Protein AF-A0A947I371-F1 (afdb_monomer)

Structure (mmCIF, N/CA/C/O backbone):
data_AF-A0A947I371-F1
#
_entry.id   AF-A0A947I371-F1
#
loop_
_atom_site.group_PDB
_atom_site.id
_atom_site.type_symbol
_atom_site.label_atom_id
_atom_site.label_alt_id
_atom_site.label_comp_id
_atom_site.label_asym_id
_atom_site.label_entity_id
_atom_site.label_seq_id
_atom_site.pdbx_PDB_ins_code
_atom_site.Cartn_x
_atom_site.Cartn_y
_atom_site.Cartn_z
_atom_site.occupancy
_atom_site.B_iso_or_equiv
_atom_site.auth_seq_id
_atom_site.auth_comp_id
_atom_site.auth_asym_id
_atom_site.auth_atom_id
_atom_site.pdbx_PDB_model_num
ATOM 1 N N . MET A 1 1 ? -11.235 8.240 -32.453 1.00 69.06 1 MET A N 1
ATOM 2 C CA . MET A 1 1 ? -11.484 6.775 -32.434 1.00 69.06 1 MET A CA 1
ATOM 3 C C . MET A 1 1 ? -10.849 6.135 -33.666 1.00 69.06 1 MET A C 1
ATOM 5 O O . MET A 1 1 ? -11.098 6.620 -34.767 1.00 69.06 1 MET A O 1
ATOM 9 N N . VAL A 1 2 ? -10.070 5.056 -33.526 1.00 82.06 2 VAL A N 1
ATOM 10 C CA . VAL A 1 2 ? -9.547 4.268 -34.666 1.00 82.06 2 VAL A CA 1
ATOM 11 C C . VAL A 1 2 ? -9.774 2.774 -34.425 1.00 82.06 2 VAL A C 1
ATOM 13 O O . VAL A 1 2 ? -9.256 2.202 -33.464 1.00 82.06 2 VAL A O 1
ATOM 16 N N . GLN A 1 3 ? -10.535 2.129 -35.315 1.00 78.88 3 GLN A N 1
ATOM 17 C CA . GLN A 1 3 ? -10.834 0.698 -35.228 1.00 78.88 3 GLN A CA 1
ATOM 18 C C . GLN A 1 3 ? -9.618 -0.122 -35.679 1.00 78.88 3 GLN A C 1
ATOM 20 O O . GLN A 1 3 ? -9.305 -0.194 -36.867 1.00 78.88 3 GLN A O 1
ATOM 25 N N . THR A 1 4 ? -8.923 -0.731 -34.718 1.00 84.81 4 THR A N 1
ATOM 26 C CA . THR A 1 4 ? -7.625 -1.385 -34.940 1.00 84.81 4 THR A CA 1
ATOM 27 C C . THR A 1 4 ? -7.752 -2.895 -34.780 1.00 84.81 4 THR A C 1
ATOM 29 O O . THR A 1 4 ? -8.429 -3.371 -33.875 1.00 84.81 4 THR A O 1
ATOM 32 N N . THR A 1 5 ? -7.109 -3.668 -35.659 1.00 83.31 5 THR A N 1
ATOM 33 C CA . THR A 1 5 ? -7.083 -5.140 -35.578 1.00 83.31 5 THR A CA 1
ATOM 34 C C . THR A 1 5 ? -5.856 -5.585 -34.781 1.00 83.31 5 THR A C 1
ATOM 36 O O . THR A 1 5 ? -4.727 -5.317 -35.190 1.00 83.31 5 THR A O 1
ATOM 39 N N . CYS A 1 6 ? -6.070 -6.238 -33.639 1.00 92.31 6 CYS A N 1
ATOM 40 C CA . CYS A 1 6 ? -5.024 -6.666 -32.709 1.00 92.31 6 CYS A CA 1
ATOM 41 C C . CYS A 1 6 ? -4.069 -7.683 -33.347 1.00 92.31 6 CYS A C 1
ATOM 43 O O . CYS A 1 6 ? -4.502 -8.704 -33.882 1.00 92.31 6 CYS A O 1
ATOM 45 N N . THR A 1 7 ? -2.758 -7.458 -33.243 1.00 91.94 7 THR A N 1
ATOM 46 C CA . THR A 1 7 ? -1.746 -8.316 -33.882 1.00 91.94 7 THR A CA 1
ATOM 47 C C . THR A 1 7 ? -1.481 -9.626 -33.144 1.00 91.94 7 THR A C 1
ATOM 49 O O . THR A 1 7 ? -0.911 -10.533 -33.737 1.00 91.94 7 THR A O 1
ATOM 52 N N . GLN A 1 8 ? -1.882 -9.745 -31.873 1.00 89.25 8 GLN A N 1
ATOM 53 C CA . GLN A 1 8 ? -1.703 -10.970 -31.081 1.00 89.25 8 GLN A CA 1
ATOM 54 C C . GLN A 1 8 ? -2.896 -11.939 -31.182 1.00 89.25 8 GLN A C 1
ATOM 56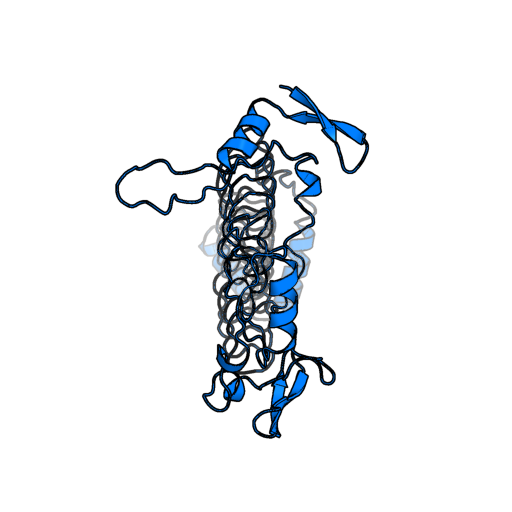 O O . GLN A 1 8 ? -2.718 -13.133 -30.957 1.00 89.25 8 GLN A O 1
ATOM 61 N N . CYS A 1 9 ? -4.101 -11.459 -31.526 1.00 88.81 9 CYS A N 1
ATOM 62 C CA . CYS A 1 9 ? -5.314 -12.295 -31.550 1.00 88.81 9 CYS A CA 1
ATOM 63 C C . CYS A 1 9 ? -6.310 -12.029 -32.698 1.00 88.81 9 CYS A C 1
ATOM 65 O O . CYS A 1 9 ? -7.276 -12.773 -32.833 1.00 88.81 9 CYS A O 1
ATOM 67 N N . GLY A 1 10 ? -6.110 -11.002 -33.531 1.00 84.19 10 GLY A N 1
ATOM 68 C CA . GLY A 1 10 ? -6.989 -10.680 -34.665 1.00 84.19 10 GLY A CA 1
ATOM 69 C C . GLY A 1 10 ? -8.288 -9.935 -34.319 1.00 84.19 10 GLY A C 1
ATOM 70 O O . GLY A 1 10 ? -9.030 -9.570 -35.228 1.00 84.19 10 GLY A O 1
ATOM 71 N N . SER A 1 11 ? -8.574 -9.675 -33.041 1.00 86.62 11 SER A N 1
ATOM 72 C CA . SER A 1 11 ? -9.778 -8.949 -32.605 1.00 86.62 11 SER A CA 1
ATOM 73 C C . SER A 1 11 ? -9.732 -7.460 -32.959 1.00 86.62 11 SER A C 1
ATOM 75 O O . SER A 1 11 ? -8.688 -6.824 -32.819 1.00 86.62 11 SER A O 1
ATOM 77 N N . SER A 1 12 ? -10.869 -6.866 -33.336 1.00 90.44 12 SER A N 1
ATOM 78 C CA . SER A 1 12 ? -10.983 -5.407 -33.424 1.00 90.44 12 SER A CA 1
ATOM 79 C C . SER A 1 12 ? -11.153 -4.791 -32.036 1.00 90.44 12 SER A C 1
ATOM 81 O O . SER A 1 12 ? -12.085 -5.167 -31.325 1.00 90.44 12 SER A O 1
ATOM 83 N N . PHE A 1 13 ? -10.325 -3.812 -31.688 1.00 90.12 13 PHE A N 1
ATOM 84 C CA . PHE A 1 13 ? -10.489 -2.978 -30.498 1.00 90.12 13 PHE A CA 1
ATOM 85 C C . PHE A 1 13 ? -10.629 -1.514 -30.918 1.00 90.12 13 PHE A C 1
ATOM 87 O O . PHE A 1 13 ? -10.061 -1.080 -31.928 1.00 90.12 13 PHE A O 1
ATOM 94 N N . GLU A 1 14 ? -11.429 -0.758 -30.168 1.00 87.75 14 GLU A N 1
ATOM 95 C CA . GLU A 1 14 ? -11.412 0.690 -30.295 1.00 87.75 14 GLU A CA 1
ATOM 96 C C . GLU A 1 14 ? -10.166 1.195 -29.578 1.00 87.75 14 GLU A C 1
ATOM 98 O O . GLU A 1 14 ? -10.011 0.988 -28.377 1.00 87.75 14 GLU A O 1
ATOM 103 N N . ILE A 1 15 ? -9.283 1.869 -30.312 1.00 89.38 15 ILE A N 1
ATOM 104 C CA . ILE A 1 15 ? -8.402 2.836 -29.671 1.00 89.38 15 ILE A CA 1
ATOM 105 C C . ILE A 1 15 ? -9.204 4.134 -29.657 1.00 89.38 15 ILE A C 1
ATOM 107 O O . ILE A 1 15 ? -9.389 4.774 -30.704 1.00 89.38 15 ILE A O 1
ATOM 111 N N . THR A 1 16 ? -9.791 4.440 -28.498 1.00 89.12 16 THR A N 1
ATOM 112 C CA . THR A 1 16 ? -10.627 5.631 -28.305 1.00 89.12 16 THR A CA 1
ATOM 113 C C . THR A 1 16 ? -9.787 6.898 -28.509 1.00 89.12 16 THR A C 1
ATOM 115 O O . THR A 1 16 ? -8.562 6.838 -28.648 1.00 89.12 16 THR A O 1
ATOM 118 N N . GLU A 1 17 ? -10.413 8.077 -28.528 1.00 83.94 17 GLU A N 1
ATOM 119 C CA . GLU A 1 17 ? -9.636 9.326 -28.456 1.00 83.94 17 GLU A CA 1
ATOM 120 C C . GLU A 1 17 ? -8.796 9.372 -27.161 1.00 83.94 17 GLU A C 1
ATOM 122 O O . GLU A 1 17 ? -7.621 9.730 -27.195 1.00 83.94 17 GLU A O 1
ATOM 127 N N . ASP A 1 18 ? -9.372 8.915 -26.044 1.00 84.38 18 ASP A N 1
ATOM 128 C CA . ASP A 1 18 ? -8.764 8.821 -24.709 1.00 84.38 18 ASP A CA 1
ATOM 129 C C . ASP A 1 18 ? -7.623 7.794 -24.607 1.00 84.38 18 ASP A C 1
ATOM 131 O O . ASP A 1 18 ? -6.759 7.909 -23.731 1.00 84.38 18 ASP A O 1
ATOM 135 N N . ASP A 1 19 ? -7.591 6.813 -25.509 1.00 83.00 19 ASP A N 1
ATOM 136 C CA . ASP A 1 19 ? -6.554 5.784 -25.580 1.00 83.00 19 ASP A CA 1
ATOM 137 C C . ASP A 1 19 ? -5.478 6.125 -26.610 1.00 83.00 19 ASP A C 1
ATOM 139 O O . ASP A 1 19 ? -4.302 5.917 -26.348 1.00 83.00 19 ASP A O 1
ATOM 143 N N . LEU A 1 20 ? -5.810 6.756 -27.741 1.00 87.94 20 LEU A N 1
ATOM 144 C CA . LEU A 1 20 ? -4.779 7.383 -28.580 1.00 87.94 20 LEU A CA 1
ATOM 145 C C . LEU A 1 20 ? -4.046 8.467 -27.772 1.00 87.94 20 LEU A C 1
ATOM 147 O O . LEU A 1 20 ? -2.816 8.514 -27.786 1.00 87.94 20 LEU A O 1
ATOM 151 N N . THR A 1 21 ? -4.800 9.235 -26.974 1.00 73.56 21 THR A N 1
ATOM 152 C CA . THR A 1 21 ? -4.274 10.152 -25.953 1.00 73.56 21 THR A CA 1
ATOM 153 C C . THR A 1 21 ? -3.423 9.418 -24.921 1.00 73.56 21 THR A C 1
ATOM 155 O O . THR A 1 21 ? -2.310 9.866 -24.672 1.00 73.56 21 THR A O 1
ATOM 158 N N . PHE A 1 22 ? -3.886 8.289 -24.360 1.00 83.94 22 PHE A N 1
ATOM 159 C CA . PHE A 1 22 ? -3.088 7.446 -23.455 1.00 83.94 22 PHE A CA 1
ATOM 160 C C . PHE A 1 22 ? -1.749 7.105 -24.107 1.00 83.94 22 PHE A C 1
ATOM 162 O O . PHE A 1 22 ? -0.700 7.518 -23.635 1.00 83.94 22 PHE A O 1
ATOM 169 N N . TYR A 1 23 ? -1.760 6.379 -25.214 1.00 84.12 23 TYR A N 1
ATOM 170 C CA . TYR A 1 23 ? -0.562 5.745 -25.746 1.00 84.12 23 TYR A CA 1
ATOM 171 C C . TYR A 1 23 ? 0.454 6.749 -26.309 1.00 84.12 23 TYR A C 1
ATOM 173 O O . TYR A 1 23 ? 1.661 6.509 -26.233 1.00 84.12 23 TYR A O 1
ATOM 181 N N . GLU A 1 24 ? -0.001 7.930 -26.743 1.00 74.00 24 GLU A N 1
ATOM 182 C CA . GLU A 1 24 ? 0.883 9.072 -26.978 1.00 74.00 24 GLU A CA 1
ATOM 183 C C . GLU A 1 24 ? 1.389 9.744 -25.684 1.00 74.00 24 GLU A C 1
ATOM 185 O O . GLU A 1 24 ? 2.588 10.053 -25.616 1.00 74.00 24 GLU A O 1
ATOM 190 N N . GLN A 1 25 ? 0.528 9.979 -24.678 1.00 71.38 25 GLN A N 1
ATOM 191 C CA . GLN A 1 25 ? 0.910 10.478 -23.340 1.00 71.38 25 GLN A CA 1
ATOM 192 C C . GLN A 1 25 ? 2.057 9.629 -22.784 1.00 71.38 25 GLN A C 1
ATOM 194 O O . GLN A 1 25 ? 2.998 10.163 -22.205 1.00 71.38 25 GLN A O 1
ATOM 199 N N . VAL A 1 26 ? 2.006 8.321 -23.026 1.00 79.25 26 VAL A N 1
ATOM 200 C CA . VAL A 1 26 ? 2.852 7.337 -22.364 1.00 79.25 26 VAL A CA 1
ATOM 201 C C . VAL A 1 26 ? 3.987 6.787 -23.247 1.00 79.25 26 VAL A C 1
ATOM 203 O O . VAL A 1 26 ? 4.378 5.633 -23.184 1.00 79.25 26 VAL A O 1
ATOM 206 N N . SER A 1 27 ? 4.542 7.611 -24.128 1.00 86.75 27 SER A N 1
ATOM 207 C CA . SER A 1 27 ? 5.571 7.203 -25.099 1.00 86.75 27 SER A CA 1
ATOM 208 C C . SER A 1 27 ? 7.007 7.619 -24.709 1.00 86.75 27 SER A C 1
ATOM 210 O O . SER A 1 27 ? 7.209 8.801 -24.424 1.00 86.75 27 SER A O 1
ATOM 212 N N . PRO A 1 28 ? 8.028 6.736 -24.796 1.00 74.44 28 PRO A N 1
ATOM 213 C CA . PRO A 1 28 ? 9.413 7.048 -24.422 1.00 74.44 28 PRO A CA 1
ATOM 214 C C . PRO A 1 28 ? 10.145 7.971 -25.421 1.00 74.44 28 PRO A C 1
ATOM 216 O O . PRO A 1 28 ? 9.728 8.183 -26.563 1.00 74.44 28 PRO A O 1
ATOM 219 N N . VAL A 1 29 ? 11.278 8.538 -24.993 1.00 77.00 29 VAL A N 1
ATOM 220 C CA . VAL A 1 29 ? 12.072 9.539 -25.734 1.00 77.00 29 VAL A CA 1
ATOM 221 C C . VAL A 1 29 ? 13.563 9.261 -25.529 1.00 77.00 29 VAL A C 1
ATOM 223 O O . VAL A 1 29 ? 13.965 8.964 -24.409 1.00 77.00 29 VAL A O 1
ATOM 226 N N . PHE A 1 30 ? 14.392 9.399 -26.574 1.00 74.38 30 PHE A N 1
ATOM 227 C CA . PHE A 1 30 ? 15.856 9.293 -26.453 1.00 74.38 30 PHE A CA 1
ATOM 228 C C . PHE A 1 30 ? 16.580 10.502 -27.088 1.00 74.38 30 PHE A C 1
ATOM 230 O O . PHE A 1 30 ? 16.135 10.995 -28.135 1.00 74.38 30 PHE A O 1
ATOM 237 N N . PRO A 1 31 ? 17.686 10.983 -26.481 1.00 60.12 31 PRO A N 1
ATOM 238 C CA . PRO A 1 31 ? 18.352 12.223 -26.880 1.00 60.12 31 PRO A CA 1
ATOM 239 C C . PRO A 1 31 ? 19.277 12.074 -28.095 1.00 60.12 31 PRO A C 1
ATOM 241 O O . PRO A 1 31 ? 19.773 10.988 -28.406 1.00 60.12 31 PRO A O 1
ATOM 244 N N . SER A 1 32 ? 19.558 13.196 -28.762 1.00 65.69 32 SER A N 1
ATOM 245 C CA . SER A 1 32 ? 20.548 13.271 -29.849 1.00 65.69 32 SER A CA 1
ATOM 246 C C . SER A 1 32 ? 21.961 13.566 -29.327 1.00 65.69 32 SER A C 1
ATOM 248 O O . SER A 1 32 ? 22.155 14.406 -28.451 1.00 65.69 32 SER A O 1
ATOM 250 N N . THR A 1 33 ? 22.984 12.916 -29.892 1.00 58.50 33 THR A N 1
ATOM 251 C CA . THR A 1 33 ? 24.375 12.977 -29.396 1.00 58.50 33 THR A CA 1
ATOM 252 C C . THR A 1 33 ? 25.140 14.260 -29.757 1.00 58.50 33 THR A C 1
ATOM 254 O O . THR A 1 33 ? 26.281 14.441 -29.329 1.00 58.50 33 THR A O 1
ATOM 257 N N . THR A 1 34 ? 24.543 15.189 -30.512 1.00 50.62 34 THR A N 1
ATOM 258 C CA . THR A 1 34 ? 25.171 16.466 -30.902 1.00 50.62 34 THR A CA 1
ATOM 259 C C . THR A 1 34 ? 24.678 17.649 -30.063 1.00 50.62 34 THR A C 1
ATOM 261 O O . THR A 1 34 ? 23.669 18.277 -30.380 1.00 50.62 34 THR A O 1
ATOM 264 N N . ILE A 1 35 ? 25.488 18.022 -29.063 1.00 50.62 35 ILE A N 1
ATOM 265 C CA . ILE A 1 35 ? 25.294 19.052 -28.008 1.00 50.62 35 ILE A CA 1
ATOM 266 C C . ILE A 1 35 ? 24.856 20.463 -28.500 1.00 50.62 35 ILE A C 1
ATOM 268 O O . ILE A 1 35 ? 24.565 21.341 -27.693 1.00 50.62 35 ILE A O 1
ATOM 272 N N . ARG A 1 36 ? 24.808 20.731 -29.813 1.00 46.66 36 ARG A N 1
ATOM 273 C CA . ARG A 1 36 ? 24.503 22.061 -30.389 1.00 46.66 36 ARG A CA 1
ATOM 274 C C . ARG A 1 36 ? 23.301 22.117 -31.342 1.00 46.66 36 ARG A C 1
ATOM 276 O O . ARG A 1 36 ? 23.043 23.178 -31.901 1.00 46.66 36 ARG A O 1
ATOM 283 N N . THR A 1 37 ? 22.554 21.027 -31.510 1.00 48.09 37 THR A N 1
ATOM 284 C CA . THR A 1 37 ? 21.313 20.996 -32.311 1.00 48.09 37 THR A CA 1
ATOM 285 C C . THR A 1 37 ? 20.254 20.182 -31.572 1.00 48.09 37 THR A C 1
ATOM 287 O O . THR A 1 37 ? 20.192 18.963 -31.727 1.00 48.09 37 THR A O 1
ATOM 290 N N . GLY A 1 38 ? 19.469 20.861 -30.730 1.00 49.59 38 GLY A N 1
ATOM 291 C CA . GLY A 1 38 ? 18.491 20.261 -29.814 1.00 49.59 38 GLY A CA 1
ATOM 292 C C . GLY A 1 38 ? 17.260 19.681 -30.510 1.00 49.59 38 GLY A C 1
ATOM 293 O O . GLY A 1 38 ? 16.193 20.282 -30.470 1.00 49.59 38 GLY A O 1
ATOM 294 N N . ASN A 1 39 ? 17.432 18.515 -31.133 1.00 61.09 39 ASN A N 1
ATOM 295 C CA . ASN A 1 39 ? 16.377 17.712 -31.745 1.00 61.09 39 ASN A CA 1
ATOM 296 C C . ASN A 1 39 ? 16.359 16.325 -31.083 1.00 61.09 39 ASN A C 1
ATOM 298 O O . ASN A 1 39 ? 16.991 15.391 -31.583 1.00 61.09 39 ASN A O 1
ATOM 302 N N . ASP A 1 40 ? 15.651 16.193 -29.964 1.00 72.69 40 ASP A N 1
ATOM 303 C CA . ASP A 1 40 ? 15.395 14.889 -29.348 1.00 72.69 40 ASP A CA 1
ATOM 304 C C . ASP A 1 40 ? 14.376 14.088 -30.162 1.00 72.69 40 ASP A C 1
ATOM 306 O O . ASP A 1 40 ? 13.579 14.639 -30.928 1.00 72.69 40 ASP A O 1
ATOM 310 N N . LYS A 1 41 ? 14.394 12.762 -30.010 1.00 79.62 41 LYS A N 1
ATOM 311 C CA . LYS A 1 41 ? 13.536 11.867 -30.784 1.00 79.62 41 LYS A CA 1
ATOM 312 C C . LYS A 1 41 ? 12.577 11.137 -29.852 1.00 79.62 41 LYS A C 1
ATOM 314 O O . LYS A 1 41 ? 12.985 10.240 -29.118 1.00 79.62 41 LYS A O 1
ATOM 319 N N . LYS A 1 42 ? 11.290 11.501 -29.908 1.00 85.00 42 LYS A N 1
ATOM 320 C CA . LYS A 1 42 ? 10.209 10.726 -29.281 1.00 85.00 42 LYS A CA 1
ATOM 321 C C . LYS A 1 42 ? 10.060 9.409 -30.036 1.00 85.00 42 LYS A C 1
ATOM 323 O O . LYS A 1 42 ? 9.771 9.396 -31.234 1.00 85.00 42 LYS A O 1
ATOM 328 N N . TYR A 1 43 ? 10.277 8.306 -29.337 1.00 82.19 43 TYR A N 1
ATOM 329 C CA . TYR A 1 43 ? 9.982 6.971 -29.827 1.00 82.19 43 TYR A CA 1
ATOM 330 C C . TYR A 1 43 ? 8.577 6.670 -29.352 1.00 82.19 43 TYR A C 1
ATOM 332 O O . TYR A 1 43 ? 8.396 6.061 -28.304 1.00 82.19 43 TYR A O 1
ATOM 340 N N . LEU A 1 44 ? 7.593 7.166 -30.111 1.00 89.88 44 LEU A N 1
ATOM 341 C CA . LEU A 1 44 ? 6.189 6.871 -29.857 1.00 89.88 44 LEU A CA 1
ATOM 342 C C . LEU A 1 44 ? 6.056 5.377 -29.555 1.00 89.88 44 LEU A C 1
ATOM 344 O O . LEU A 1 44 ? 6.392 4.552 -30.411 1.00 89.88 44 LEU A O 1
ATOM 348 N N . ILE A 1 45 ? 5.554 5.046 -28.360 1.00 85.44 45 ILE A N 1
ATOM 349 C CA . ILE A 1 45 ? 4.831 3.796 -28.196 1.00 85.44 45 ILE A CA 1
ATOM 350 C C . ILE A 1 45 ? 3.763 3.881 -29.285 1.00 85.44 45 ILE A C 1
ATOM 352 O O . ILE A 1 45 ? 2.949 4.811 -29.277 1.00 85.44 45 ILE A O 1
ATOM 356 N N . PRO A 1 46 ? 3.811 3.007 -30.307 1.00 88.81 46 PRO A N 1
ATOM 357 C CA . PRO A 1 46 ? 2.704 2.962 -31.234 1.00 88.81 46 PRO A CA 1
ATOM 358 C C . PRO A 1 46 ? 1.476 2.626 -30.384 1.00 88.81 46 PRO A C 1
ATOM 360 O O . PRO A 1 46 ? 1.620 1.782 -29.491 1.00 88.81 46 PRO A O 1
ATOM 363 N N . PRO A 1 47 ? 0.300 3.224 -30.652 1.00 88.69 47 PRO A N 1
ATOM 364 C CA . PRO A 1 47 ? -0.958 2.746 -30.094 1.00 88.69 47 PRO A CA 1
ATOM 365 C C . PRO A 1 47 ? -0.932 1.212 -30.111 1.00 88.69 47 PRO A C 1
ATOM 367 O O . PRO A 1 47 ? -0.680 0.626 -31.176 1.00 88.69 47 PRO A O 1
ATOM 370 N N . PRO A 1 48 ? -0.949 0.582 -28.923 1.00 87.12 48 PRO A N 1
ATOM 371 C CA . PRO A 1 48 ? -0.363 -0.715 -28.705 1.00 87.12 48 PRO A CA 1
ATOM 372 C C . PRO A 1 48 ? -1.123 -1.675 -29.583 1.00 87.12 48 PRO A C 1
ATOM 374 O O . PRO A 1 48 ? -2.345 -1.642 -29.679 1.00 87.12 48 PRO A O 1
ATOM 377 N N . LYS A 1 49 ? -0.383 -2.537 -30.268 1.00 88.12 49 LYS A N 1
ATOM 378 C CA . LYS A 1 49 ? -0.963 -3.436 -31.269 1.00 88.12 49 LYS A CA 1
ATOM 379 C C . LYS A 1 49 ? -1.785 -4.566 -30.616 1.00 88.12 49 LYS A C 1
ATOM 381 O O . LYS A 1 49 ? -2.306 -5.426 -31.321 1.00 88.12 49 LYS A O 1
ATOM 386 N N . CYS A 1 50 ? -1.912 -4.512 -29.288 1.00 83.25 50 CYS A N 1
ATOM 387 C CA . CYS A 1 50 ? -2.746 -5.292 -28.386 1.00 83.25 50 CYS A CA 1
ATOM 388 C C . CYS A 1 50 ? -3.443 -4.317 -27.404 1.00 83.25 50 CYS A C 1
ATOM 390 O O . CYS A 1 50 ? -2.912 -3.241 -27.143 1.00 83.25 50 CYS A O 1
ATOM 392 N N . CYS A 1 51 ? -4.599 -4.683 -26.849 1.00 90.69 51 CYS A N 1
ATOM 393 C CA . CYS A 1 51 ? -5.427 -3.840 -25.965 1.00 90.69 51 CYS A CA 1
ATOM 394 C C . CYS A 1 51 ? -4.815 -3.625 -24.547 1.00 90.69 51 CYS A C 1
ATOM 396 O O . CYS A 1 51 ? -3.787 -4.246 -24.247 1.00 90.69 51 CYS A O 1
ATOM 398 N N . PRO A 1 52 ? -5.389 -2.762 -23.665 1.00 83.94 52 PRO A N 1
ATOM 399 C CA . PRO A 1 52 ? -4.819 -2.467 -22.340 1.00 83.94 52 PRO A CA 1
ATOM 400 C C . PRO A 1 52 ? -4.529 -3.733 -21.522 1.00 83.94 52 PRO A C 1
ATOM 402 O O . PRO A 1 52 ? -3.419 -3.918 -21.024 1.00 83.94 52 PRO A O 1
ATOM 405 N N . ASP A 1 53 ? -5.487 -4.662 -21.503 1.00 73.88 53 ASP A N 1
ATOM 406 C CA . ASP A 1 53 ? -5.447 -5.935 -20.771 1.00 73.88 53 ASP A CA 1
ATOM 407 C C . ASP A 1 53 ? -4.223 -6.791 -21.133 1.00 73.88 53 ASP A C 1
ATOM 409 O O . ASP A 1 53 ? -3.618 -7.424 -20.266 1.00 73.88 53 ASP A O 1
ATOM 413 N N . CYS A 1 54 ? -3.811 -6.781 -22.408 1.00 85.44 54 CYS A N 1
ATOM 414 C CA . CYS A 1 54 ? -2.623 -7.498 -22.883 1.00 85.44 54 CYS A CA 1
ATOM 415 C C . CYS A 1 54 ? -1.320 -6.917 -22.327 1.00 85.44 54 CYS A C 1
ATOM 417 O O . CYS A 1 54 ? -0.288 -7.587 -22.341 1.00 85.44 54 CYS A O 1
ATOM 419 N N . ARG A 1 55 ? -1.345 -5.683 -21.818 1.00 82.31 55 ARG A N 1
ATOM 420 C CA . ARG A 1 55 ? -0.234 -5.142 -21.045 1.00 82.31 55 ARG A CA 1
ATOM 421 C C . ARG A 1 55 ? -0.304 -5.675 -19.619 1.00 82.31 55 ARG A C 1
ATOM 423 O O . ARG A 1 55 ? 0.778 -5.967 -19.095 1.00 82.31 55 ARG A O 1
ATOM 430 N N . GLN A 1 56 ? -1.497 -5.786 -18.997 1.00 79.00 56 GLN A N 1
ATOM 431 C CA . GLN A 1 56 ? -1.759 -6.136 -17.573 1.00 79.00 56 GLN A CA 1
ATOM 432 C C . GLN A 1 56 ? -1.299 -7.546 -17.149 1.00 79.00 56 GLN A C 1
ATOM 434 O O . GLN A 1 56 ? -1.753 -8.092 -16.149 1.00 79.00 56 GLN A O 1
ATOM 439 N N . GLN A 1 57 ? -0.334 -8.148 -17.850 1.00 72.94 57 GLN A N 1
ATOM 440 C CA . GLN A 1 57 ? 0.129 -9.526 -17.627 1.00 72.94 57 GLN A CA 1
ATOM 441 C C . GLN A 1 57 ? 1.672 -9.674 -17.565 1.00 72.94 57 GLN A C 1
ATOM 443 O O . GLN A 1 57 ? 2.177 -10.785 -17.457 1.00 72.94 57 GLN A O 1
ATOM 448 N N . ARG A 1 58 ? 2.441 -8.572 -17.644 1.00 82.06 58 ARG A N 1
ATOM 449 C CA . ARG A 1 58 ? 3.889 -8.578 -17.981 1.00 82.06 58 ARG A CA 1
ATOM 450 C C . ARG A 1 58 ? 4.897 -8.340 -16.838 1.00 82.06 58 ARG A C 1
ATOM 452 O O . ARG A 1 58 ? 6.066 -8.663 -16.987 1.00 82.06 58 ARG A O 1
ATOM 459 N N . ARG A 1 59 ? 4.476 -7.700 -15.749 1.00 76.00 59 ARG A N 1
ATOM 460 C CA . ARG A 1 59 ? 5.354 -6.895 -14.862 1.00 76.00 59 ARG A CA 1
ATOM 461 C C . ARG A 1 59 ? 5.108 -7.026 -13.329 1.00 76.00 59 ARG A C 1
ATOM 463 O O . ARG A 1 59 ? 5.558 -6.196 -12.563 1.00 76.00 59 ARG A O 1
ATOM 470 N N . LEU A 1 60 ? 4.370 -8.078 -12.935 1.00 74.50 60 LEU A N 1
ATOM 471 C CA . LEU A 1 60 ? 3.897 -8.481 -11.586 1.00 74.50 60 LEU A CA 1
ATOM 472 C C . LEU A 1 60 ? 4.697 -9.717 -11.105 1.00 74.50 60 LEU A C 1
ATOM 474 O O . LEU A 1 60 ? 4.398 -10.353 -10.105 1.00 74.50 60 LEU A O 1
ATOM 478 N N . ALA A 1 61 ? 5.588 -10.220 -11.956 1.00 71.81 61 ALA A N 1
ATOM 479 C CA . ALA A 1 61 ? 5.708 -11.659 -12.169 1.00 71.81 61 ALA A CA 1
ATOM 480 C C . ALA A 1 61 ? 6.901 -12.294 -11.433 1.00 71.81 61 ALA A C 1
ATOM 482 O O . ALA A 1 61 ? 7.554 -13.165 -12.004 1.00 71.81 61 ALA A O 1
ATOM 483 N N . MET A 1 62 ? 7.262 -11.790 -10.244 1.00 71.69 62 MET A N 1
ATOM 484 C CA . MET A 1 62 ? 8.654 -11.910 -9.783 1.00 71.69 62 MET A CA 1
ATOM 485 C C . MET A 1 62 ? 8.931 -11.895 -8.243 1.00 71.69 62 MET A C 1
ATOM 487 O O . MET A 1 62 ? 10.015 -12.324 -7.861 1.00 71.69 62 MET A O 1
ATOM 491 N N . CYS A 1 63 ? 8.040 -11.411 -7.356 1.00 70.69 63 CYS A N 1
ATOM 492 C CA . CYS A 1 63 ? 8.398 -10.984 -5.971 1.00 70.69 63 CYS A CA 1
ATOM 493 C C . CYS A 1 63 ? 8.299 -12.037 -4.830 1.00 70.69 63 CYS A C 1
ATOM 495 O O . CYS A 1 63 ? 7.680 -13.090 -4.997 1.00 70.69 63 CYS A O 1
ATOM 497 N N . ASN A 1 64 ? 8.906 -11.731 -3.662 1.00 66.88 64 ASN A N 1
ATOM 498 C CA . ASN A 1 64 ? 8.843 -12.492 -2.404 1.00 66.88 64 ASN A CA 1
ATOM 499 C C . ASN A 1 64 ? 9.082 -11.654 -1.106 1.00 66.88 64 ASN A C 1
ATOM 501 O O . ASN A 1 64 ? 10.201 -11.595 -0.598 1.00 66.88 64 ASN A O 1
ATOM 505 N N . GLU A 1 65 ? 8.037 -11.107 -0.473 1.00 69.75 65 GLU A N 1
ATOM 506 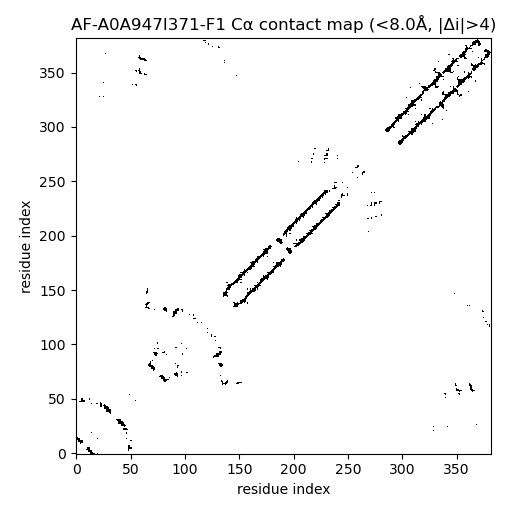C CA . GLU A 1 65 ? 8.149 -10.433 0.844 1.00 69.75 65 GLU A CA 1
ATOM 507 C C . GLU A 1 65 ? 8.462 -11.371 2.045 1.00 69.75 65 GLU A C 1
ATOM 509 O O . GLU A 1 65 ? 8.887 -10.885 3.101 1.00 69.75 65 GLU A O 1
ATOM 514 N N . GLN A 1 66 ? 8.186 -12.689 1.962 1.00 67.69 66 GLN A N 1
ATOM 515 C CA . GLN A 1 66 ? 7.729 -13.452 3.151 1.00 67.69 66 GLN A CA 1
ATOM 516 C C . GLN A 1 66 ? 8.552 -14.665 3.664 1.00 67.69 66 GLN A C 1
ATOM 518 O O . GLN A 1 66 ? 8.298 -15.122 4.780 1.00 67.69 66 GLN A O 1
ATOM 523 N N . ASN A 1 67 ? 9.508 -15.232 2.913 1.00 65.94 67 ASN A N 1
ATOM 524 C CA . ASN A 1 67 ? 9.952 -16.632 3.134 1.00 65.94 67 ASN A CA 1
ATOM 525 C C . ASN A 1 67 ? 11.402 -16.850 3.626 1.00 65.94 67 ASN A C 1
ATOM 527 O O . ASN A 1 67 ? 12.306 -16.097 3.276 1.00 65.94 67 ASN A O 1
ATOM 531 N N . LEU A 1 68 ? 11.627 -17.929 4.409 1.00 76.88 68 LEU A N 1
ATOM 532 C CA . LEU A 1 68 ? 12.854 -18.180 5.195 1.00 76.88 68 LEU A CA 1
ATOM 533 C C . LEU A 1 68 ? 13.285 -19.670 5.311 1.00 76.88 68 LEU A C 1
ATOM 535 O O . LEU A 1 68 ? 12.473 -20.538 5.622 1.00 76.88 68 LEU A O 1
ATOM 539 N N . TYR A 1 69 ? 14.590 -19.953 5.184 1.00 83.88 69 TYR A N 1
ATOM 540 C CA . TYR A 1 69 ? 15.216 -21.287 5.122 1.00 83.88 69 TYR A CA 1
ATOM 541 C C . TYR A 1 69 ? 16.542 -21.376 5.884 1.00 83.88 69 TYR A C 1
ATOM 543 O O . TYR A 1 69 ? 17.425 -20.551 5.661 1.00 83.88 69 TYR A O 1
ATOM 551 N N . ASN A 1 70 ? 16.754 -22.440 6.667 1.00 87.50 70 ASN A N 1
ATOM 552 C CA . ASN A 1 70 ? 18.097 -22.801 7.140 1.00 87.50 70 ASN A CA 1
ATOM 553 C C . ASN A 1 70 ? 19.000 -23.186 5.957 1.00 87.50 70 ASN A C 1
ATOM 555 O O . ASN A 1 70 ? 18.660 -24.053 5.153 1.00 87.50 70 ASN A O 1
ATOM 559 N N . SER A 1 71 ? 20.164 -22.554 5.881 1.00 89.69 71 SER A N 1
ATOM 560 C CA . SER A 1 71 ? 21.151 -22.688 4.811 1.00 89.69 71 SER A CA 1
ATOM 561 C C . SER A 1 71 ? 22.563 -22.483 5.382 1.00 89.69 71 SER A C 1
ATOM 563 O O . SER A 1 71 ? 22.745 -22.306 6.588 1.00 89.69 71 SER A O 1
ATOM 565 N N . SER A 1 72 ? 23.589 -22.494 4.535 1.00 91.44 72 SER A N 1
ATOM 566 C CA . SER A 1 72 ? 24.928 -22.014 4.886 1.00 91.44 72 SER A CA 1
ATOM 567 C C . SER A 1 72 ? 25.379 -20.974 3.874 1.00 91.44 72 SER A C 1
ATOM 569 O O . SER A 1 72 ? 25.288 -21.210 2.677 1.00 91.44 72 SER A O 1
ATOM 571 N N . CYS A 1 73 ? 25.872 -19.821 4.335 1.00 93.06 73 CYS A N 1
ATOM 572 C CA . CYS A 1 73 ? 26.300 -18.753 3.427 1.00 93.06 73 CYS A CA 1
ATOM 573 C C . CYS A 1 73 ? 27.398 -19.257 2.486 1.00 93.06 73 CYS A C 1
ATOM 575 O O . CYS A 1 73 ? 28.457 -19.656 2.974 1.00 93.06 73 CYS A O 1
ATOM 577 N N . ASP A 1 74 ? 27.229 -19.137 1.166 1.00 93.94 74 ASP A N 1
ATOM 578 C CA . ASP A 1 74 ? 28.237 -19.632 0.224 1.00 93.94 74 ASP A CA 1
ATOM 579 C C . ASP A 1 74 ? 29.623 -19.009 0.419 1.00 93.94 74 ASP A C 1
ATOM 581 O O . ASP A 1 74 ? 30.638 -19.678 0.220 1.00 93.94 74 ASP A O 1
ATOM 585 N N . LEU A 1 75 ? 29.654 -17.769 0.902 1.00 95.06 75 LEU A N 1
ATOM 586 C CA . LEU A 1 75 ? 30.840 -16.941 1.089 1.00 95.06 75 LEU A CA 1
ATOM 587 C C . LEU A 1 75 ? 31.566 -17.133 2.435 1.00 95.06 75 LEU A C 1
ATOM 589 O O . LEU A 1 75 ? 32.719 -16.732 2.566 1.00 95.06 75 LEU A O 1
ATOM 593 N N . CYS A 1 76 ? 30.916 -17.699 3.462 1.00 95.56 76 CYS A N 1
ATOM 594 C CA . CYS A 1 76 ? 31.537 -17.868 4.793 1.00 95.56 76 CYS A CA 1
ATOM 595 C C . CYS A 1 76 ? 31.212 -19.175 5.531 1.00 95.56 76 CYS A C 1
ATOM 597 O O . CYS A 1 76 ? 31.745 -19.404 6.613 1.00 95.56 76 CYS A O 1
ATOM 599 N N . LYS A 1 77 ? 30.337 -20.011 4.969 1.00 95.00 77 LYS A N 1
ATOM 600 C CA . LYS A 1 77 ? 29.905 -21.325 5.469 1.00 95.00 77 LYS A CA 1
ATOM 601 C C . LYS A 1 77 ? 29.320 -21.357 6.898 1.00 95.00 77 LYS A C 1
ATOM 603 O O . LYS A 1 77 ? 29.079 -22.440 7.415 1.00 95.00 77 LYS A O 1
ATOM 608 N N . LYS A 1 78 ? 29.012 -20.200 7.510 1.00 94.44 78 LYS A N 1
ATOM 609 C CA . LYS A 1 78 ? 28.112 -20.115 8.676 1.00 94.44 78 LYS A CA 1
ATOM 610 C C . LYS A 1 78 ? 26.733 -20.672 8.322 1.00 94.44 78 LYS A C 1
ATOM 612 O O . LYS A 1 78 ? 26.179 -20.277 7.291 1.00 94.44 78 LYS A O 1
ATOM 617 N N . GLU A 1 79 ? 26.159 -21.440 9.242 1.00 90.31 79 GLU A N 1
ATOM 618 C CA . GLU A 1 79 ? 24.718 -21.697 9.330 1.00 90.31 79 GLU A CA 1
ATOM 619 C C . GLU A 1 79 ? 23.953 -20.364 9.417 1.00 90.31 79 GLU A C 1
ATOM 621 O O . GLU A 1 79 ? 24.386 -19.423 10.089 1.00 90.31 79 GLU A O 1
ATOM 626 N N . MET A 1 80 ? 22.857 -20.244 8.669 1.00 88.88 80 MET A N 1
ATOM 627 C CA . MET A 1 80 ? 22.135 -18.985 8.475 1.00 88.88 80 MET A CA 1
ATOM 628 C C . MET A 1 80 ? 20.698 -19.217 8.004 1.00 88.88 80 MET A C 1
ATOM 630 O O . MET A 1 80 ? 20.377 -20.301 7.530 1.00 88.88 80 MET A O 1
ATOM 634 N N . ILE A 1 81 ? 19.856 -18.184 8.084 1.00 82.50 81 ILE A N 1
ATOM 635 C CA . ILE A 1 81 ? 18.498 -18.192 7.520 1.00 82.50 81 ILE A CA 1
ATOM 636 C C . ILE A 1 81 ? 18.489 -17.390 6.200 1.00 82.50 81 ILE A C 1
ATOM 638 O O . ILE A 1 81 ? 19.223 -16.400 6.117 1.00 82.50 81 ILE A O 1
ATOM 642 N N . SER A 1 82 ? 17.698 -17.806 5.195 1.00 86.06 82 SER A N 1
ATOM 643 C CA . SER A 1 82 ? 17.690 -17.304 3.801 1.00 86.06 82 SER A CA 1
ATOM 644 C C . SER A 1 82 ? 16.313 -17.341 3.102 1.00 86.06 82 SER A C 1
ATOM 646 O O . SER A 1 82 ? 15.543 -18.236 3.389 1.00 86.06 82 SER A O 1
ATOM 648 N N . GLN A 1 83 ? 16.010 -16.464 2.139 1.00 82.00 83 GLN A N 1
ATOM 649 C CA . GLN A 1 83 ? 14.852 -16.572 1.233 1.00 82.00 83 GLN A CA 1
ATOM 650 C C . GLN A 1 83 ? 15.095 -17.495 0.025 1.00 82.00 83 GLN A C 1
ATOM 652 O O . GLN A 1 83 ? 14.157 -17.895 -0.659 1.00 82.00 83 GLN A O 1
ATOM 657 N N . PHE A 1 84 ? 16.358 -17.817 -0.266 1.00 82.88 84 PHE A N 1
ATOM 658 C CA . PHE A 1 84 ? 16.768 -18.540 -1.467 1.00 82.88 84 PHE A CA 1
ATOM 659 C C . PHE A 1 84 ? 17.037 -20.024 -1.169 1.00 82.88 84 PHE A C 1
ATOM 661 O O . PHE A 1 84 ? 17.369 -20.413 -0.048 1.00 82.88 84 PHE A O 1
ATOM 668 N N . GLN A 1 85 ? 16.861 -20.873 -2.186 1.00 79.50 85 GLN A N 1
ATOM 669 C CA . GLN A 1 85 ? 16.806 -22.332 -2.034 1.00 79.50 85 GLN A CA 1
ATOM 670 C C . GLN A 1 85 ? 18.188 -23.023 -2.128 1.00 79.50 85 GLN A C 1
ATOM 672 O O . GLN A 1 85 ? 19.083 -22.505 -2.798 1.00 79.50 85 GLN A O 1
ATOM 677 N N . PRO A 1 86 ? 18.372 -24.230 -1.546 1.00 77.19 86 PRO A N 1
ATOM 678 C CA . PRO A 1 86 ? 19.674 -24.920 -1.491 1.00 77.19 86 PRO A CA 1
ATOM 679 C C . PRO A 1 86 ? 20.277 -25.398 -2.826 1.00 77.19 86 PRO A C 1
ATOM 681 O O . PRO A 1 86 ? 21.391 -25.914 -2.830 1.00 77.19 86 PRO A O 1
ATOM 684 N N . ASN A 1 87 ? 19.551 -25.291 -3.942 1.00 74.56 87 ASN A N 1
ATOM 685 C CA . ASN A 1 87 ? 19.987 -25.717 -5.278 1.00 74.56 87 ASN A CA 1
ATOM 686 C C . ASN A 1 87 ? 19.778 -24.635 -6.358 1.00 74.56 87 ASN A C 1
ATOM 688 O O . ASN A 1 87 ? 19.606 -24.968 -7.532 1.00 74.56 87 ASN A O 1
ATOM 692 N N . GLN A 1 88 ? 19.780 -23.355 -5.962 1.00 83.12 88 GLN A N 1
ATOM 693 C CA . GLN A 1 88 ? 19.774 -22.217 -6.890 1.00 83.12 88 GLN A CA 1
ATOM 694 C C . GLN A 1 88 ? 20.981 -22.240 -7.844 1.00 83.12 88 GLN A C 1
ATOM 696 O O . GLN A 1 88 ? 22.045 -22.767 -7.521 1.00 83.12 88 GLN A O 1
ATOM 701 N N . THR A 1 89 ? 20.826 -21.637 -9.027 1.00 80.44 89 THR A N 1
ATOM 702 C CA . THR A 1 89 ? 21.895 -21.563 -10.045 1.00 80.44 89 THR A CA 1
ATOM 703 C C . THR A 1 89 ? 22.794 -20.328 -9.923 1.00 80.44 89 THR A C 1
ATOM 705 O O . THR A 1 89 ? 23.739 -20.196 -10.694 1.00 80.44 89 THR A O 1
ATOM 708 N N . PHE A 1 90 ? 22.508 -19.440 -8.969 1.00 88.62 90 PHE A N 1
ATOM 709 C CA . PHE A 1 90 ? 23.313 -18.277 -8.586 1.00 88.62 90 PHE A CA 1
ATOM 710 C C . PHE A 1 90 ? 23.761 -18.415 -7.115 1.00 88.62 90 PHE A C 1
ATOM 712 O O . PHE A 1 90 ? 23.057 -19.069 -6.340 1.00 88.62 90 PHE A O 1
ATOM 719 N N . PRO A 1 91 ? 24.903 -17.833 -6.692 1.00 92.06 91 PRO A N 1
ATOM 720 C CA . PRO A 1 91 ? 25.380 -17.972 -5.312 1.00 92.06 91 PRO A CA 1
ATOM 721 C C . PRO A 1 91 ? 24.445 -17.321 -4.283 1.00 92.06 91 PRO A C 1
ATOM 723 O O . PRO A 1 91 ? 23.914 -16.234 -4.524 1.00 92.06 91 PRO A O 1
ATOM 726 N N . VAL A 1 92 ? 24.289 -17.942 -3.107 1.00 93.38 92 VAL A N 1
ATOM 727 C CA . VAL A 1 92 ? 23.431 -17.416 -2.031 1.00 93.38 92 VAL A CA 1
ATOM 728 C C . VAL A 1 92 ? 24.262 -17.052 -0.806 1.00 93.38 92 VAL A C 1
ATOM 730 O O . VAL A 1 92 ? 24.883 -17.879 -0.131 1.00 93.38 92 VAL A O 1
ATOM 733 N N . TYR A 1 93 ? 24.245 -15.770 -0.468 1.00 91.81 93 TYR A N 1
ATOM 734 C CA . TYR A 1 93 ? 25.024 -15.213 0.629 1.00 91.81 93 TYR A CA 1
ATOM 735 C C . TYR A 1 93 ? 24.093 -14.841 1.773 1.00 91.81 93 TYR A C 1
ATOM 737 O O . TYR A 1 93 ? 23.149 -14.110 1.530 1.00 91.81 93 TYR A O 1
ATOM 745 N N . CYS A 1 94 ? 24.333 -15.282 3.019 1.00 90.06 94 CYS A N 1
ATOM 746 C CA . CYS A 1 94 ? 23.483 -14.854 4.147 1.00 90.06 94 CYS A CA 1
ATOM 747 C C . CYS A 1 94 ? 23.434 -13.327 4.263 1.00 90.06 94 CYS A C 1
ATOM 749 O O . CYS A 1 94 ? 24.296 -12.653 3.710 1.00 90.06 94 CYS A O 1
ATOM 751 N N . ARG A 1 95 ? 22.489 -12.770 5.030 1.00 80.75 95 ARG A N 1
ATOM 752 C CA . ARG A 1 95 ? 22.383 -11.310 5.199 1.00 80.75 95 ARG A CA 1
ATOM 753 C C . ARG A 1 95 ? 23.738 -10.658 5.566 1.00 80.75 95 ARG A C 1
ATOM 755 O O . ARG A 1 95 ? 24.096 -9.658 4.957 1.00 80.75 95 ARG A O 1
ATOM 762 N N . ASP A 1 96 ? 24.536 -11.264 6.457 1.00 85.31 96 ASP A N 1
ATOM 763 C CA . ASP A 1 96 ? 25.901 -10.808 6.802 1.00 85.31 96 ASP A CA 1
ATOM 764 C C . ASP A 1 96 ? 26.904 -10.857 5.632 1.00 85.31 96 ASP A C 1
ATOM 766 O O . ASP A 1 96 ? 27.903 -10.148 5.649 1.00 85.31 96 ASP A O 1
ATOM 770 N N . CYS A 1 97 ? 26.725 -11.786 4.691 1.00 91.38 97 CYS A N 1
ATOM 771 C CA . CYS A 1 97 ? 27.637 -12.046 3.577 1.00 91.38 97 CYS A CA 1
ATOM 772 C C . CYS A 1 97 ? 27.274 -11.253 2.322 1.00 91.38 97 CYS A C 1
ATOM 774 O O . CYS A 1 97 ? 28.163 -10.793 1.611 1.00 91.38 97 CYS A O 1
ATOM 776 N N . TRP A 1 98 ? 25.976 -11.152 2.035 1.00 88.12 98 TRP A N 1
ATOM 777 C CA . TRP A 1 98 ? 25.431 -10.430 0.895 1.00 88.12 98 TRP A CA 1
ATOM 778 C C . TRP A 1 98 ? 25.816 -8.958 0.997 1.00 88.12 98 TRP A C 1
ATOM 780 O O . TRP A 1 98 ? 26.451 -8.421 0.097 1.00 88.12 98 TRP A O 1
ATOM 790 N N . HIS A 1 99 ? 25.588 -8.364 2.168 1.00 81.69 99 HIS A N 1
ATOM 791 C CA . HIS A 1 99 ? 26.079 -7.037 2.519 1.00 81.69 99 HIS A CA 1
ATOM 792 C C . HIS A 1 99 ? 27.545 -7.073 3.025 1.00 81.69 99 HIS A C 1
ATOM 794 O O . HIS A 1 99 ? 27.835 -6.535 4.093 1.00 81.69 99 HIS A O 1
ATOM 800 N N . SER A 1 100 ? 28.475 -7.737 2.315 1.00 88.19 100 SER A N 1
ATOM 801 C CA . SER A 1 100 ? 29.909 -7.724 2.676 1.00 88.19 100 SER A CA 1
ATOM 802 C C . SER A 1 100 ? 30.880 -7.777 1.497 1.00 88.19 100 SER A C 1
ATOM 804 O O . SER A 1 100 ? 30.675 -8.526 0.547 1.00 88.19 100 SER A O 1
ATOM 806 N N . ASP A 1 101 ? 32.022 -7.101 1.650 1.00 91.75 101 ASP A N 1
ATOM 807 C CA . ASP A 1 101 ? 33.104 -6.932 0.656 1.00 91.75 101 ASP A CA 1
ATOM 808 C C . ASP A 1 101 ? 33.888 -8.218 0.310 1.00 91.75 101 ASP A C 1
ATOM 810 O O . ASP A 1 101 ? 34.968 -8.178 -0.277 1.00 91.75 101 ASP A O 1
ATOM 814 N N . LYS A 1 102 ? 33.389 -9.390 0.716 1.00 93.75 102 LYS A N 1
ATOM 815 C CA . LYS A 1 102 ? 33.989 -10.693 0.381 1.00 93.75 102 LYS A CA 1
ATOM 816 C C . LYS A 1 102 ? 33.680 -11.121 -1.060 1.00 93.75 102 LYS A C 1
ATOM 818 O O . LYS A 1 102 ? 34.234 -12.116 -1.522 1.00 93.75 102 LYS A O 1
ATOM 823 N N . TRP A 1 103 ? 32.797 -10.395 -1.742 1.00 91.75 103 TRP A N 1
ATOM 824 C CA . TRP A 1 103 ? 32.463 -10.532 -3.156 1.00 91.75 103 TRP A CA 1
ATOM 825 C C . TRP A 1 103 ? 32.333 -9.142 -3.795 1.00 91.75 103 TRP A C 1
ATOM 827 O O . TRP A 1 103 ? 32.225 -8.143 -3.088 1.00 91.75 103 TRP A O 1
ATOM 837 N N . ASP A 1 104 ? 32.344 -9.090 -5.125 1.00 89.00 104 ASP A N 1
ATOM 838 C CA . ASP A 1 104 ? 32.232 -7.858 -5.910 1.00 89.00 104 ASP A CA 1
ATOM 839 C C . ASP A 1 104 ? 31.114 -8.001 -6.954 1.00 89.00 104 ASP A C 1
ATOM 841 O O . ASP A 1 104 ? 31.120 -8.942 -7.751 1.00 89.00 104 ASP A O 1
ATOM 845 N N . THR A 1 105 ? 30.163 -7.065 -6.962 1.00 82.94 105 THR A N 1
ATOM 846 C CA . THR A 1 105 ? 29.064 -7.003 -7.939 1.00 82.94 105 THR A CA 1
ATOM 847 C C . THR A 1 105 ? 29.550 -6.666 -9.348 1.00 82.94 105 THR A C 1
ATOM 849 O O . THR A 1 105 ? 28.951 -7.123 -10.322 1.00 82.94 105 THR A O 1
ATOM 852 N N . LEU A 1 106 ? 30.643 -5.909 -9.484 1.00 87.62 106 LEU A N 1
ATOM 853 C CA . LEU A 1 106 ? 31.187 -5.493 -10.779 1.00 87.62 106 LEU A CA 1
ATOM 854 C C . LEU A 1 106 ? 31.950 -6.619 -11.488 1.00 87.62 106 LEU A C 1
ATOM 856 O O . LEU A 1 106 ? 32.082 -6.584 -12.712 1.00 87.62 106 LEU A O 1
ATOM 860 N N . SER A 1 107 ? 32.363 -7.661 -10.757 1.00 90.44 107 SER A N 1
ATOM 861 C CA . SER A 1 107 ? 33.026 -8.854 -11.308 1.00 90.44 107 SER A CA 1
ATOM 862 C C . SER A 1 107 ? 32.193 -9.629 -12.345 1.00 90.44 107 SER A C 1
ATOM 864 O O . SER A 1 107 ? 32.729 -10.478 -13.058 1.00 90.44 107 SER A O 1
ATOM 866 N N . TYR A 1 108 ? 30.898 -9.313 -12.469 1.00 87.44 108 TYR A N 1
ATOM 867 C CA . TYR A 1 108 ? 29.963 -9.911 -13.425 1.00 87.44 108 TYR A CA 1
ATOM 868 C C . TYR A 1 108 ? 29.717 -9.069 -14.690 1.00 87.44 108 TYR A C 1
ATOM 870 O O . TYR A 1 108 ? 29.045 -9.553 -15.606 1.00 87.44 108 TYR A O 1
ATOM 878 N N . GLY A 1 109 ? 30.245 -7.838 -14.750 1.00 88.19 109 GLY A N 1
ATOM 879 C CA . GLY A 1 109 ? 30.043 -6.885 -15.848 1.00 88.19 109 GLY A CA 1
ATOM 880 C C . GLY A 1 109 ? 30.639 -7.331 -17.191 1.00 88.19 109 GLY A C 1
ATOM 881 O O . GLY A 1 109 ? 31.607 -8.092 -17.237 1.00 88.19 109 GLY A O 1
ATOM 882 N N . ARG A 1 110 ? 30.033 -6.881 -18.301 1.00 88.88 110 ARG A N 1
ATOM 883 C CA . ARG A 1 110 ? 30.350 -7.309 -19.680 1.00 88.88 110 ARG A CA 1
ATOM 884 C C . ARG A 1 110 ? 30.137 -6.159 -20.674 1.00 88.88 110 ARG A C 1
ATOM 886 O O . ARG A 1 110 ? 29.292 -5.301 -20.434 1.00 88.88 110 ARG A O 1
ATOM 893 N N . ASP A 1 111 ? 30.871 -6.165 -21.786 1.00 92.69 111 ASP A N 1
ATOM 894 C CA . ASP A 1 111 ? 30.701 -5.195 -22.880 1.00 92.69 111 ASP A CA 1
ATOM 895 C C . A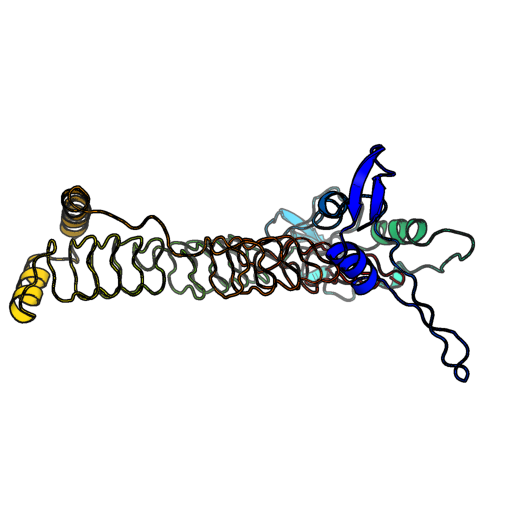SP A 1 111 ? 29.424 -5.460 -23.704 1.00 92.69 111 ASP A C 1
ATOM 897 O O . ASP A 1 111 ? 29.011 -6.607 -23.874 1.00 92.69 111 ASP A O 1
ATOM 901 N N . TYR A 1 112 ? 28.828 -4.397 -24.259 1.00 90.75 112 TYR A N 1
ATOM 902 C CA . TYR A 1 112 ? 27.589 -4.459 -25.048 1.00 90.75 112 TYR A CA 1
ATOM 903 C C . TYR A 1 112 ? 27.841 -4.567 -26.565 1.00 90.75 112 TYR A C 1
ATOM 905 O O . TYR A 1 112 ? 28.569 -3.764 -27.153 1.00 90.75 112 TYR A O 1
ATOM 913 N N . ASP A 1 113 ? 27.172 -5.516 -27.222 1.00 93.06 113 ASP A N 1
ATOM 914 C CA . ASP A 1 113 ? 27.248 -5.761 -28.663 1.00 93.06 113 ASP A CA 1
ATOM 915 C C . ASP A 1 113 ? 26.087 -5.092 -29.422 1.00 93.06 113 ASP A C 1
ATOM 917 O O . ASP A 1 113 ? 24.951 -5.571 -29.440 1.00 93.06 113 ASP A O 1
ATOM 921 N N . PHE A 1 114 ? 26.396 -3.996 -30.120 1.00 92.12 114 PHE A N 1
ATOM 922 C CA . PHE A 1 114 ? 25.446 -3.243 -30.949 1.00 92.12 114 PHE A CA 1
ATOM 923 C C . PHE A 1 114 ? 24.975 -3.966 -32.224 1.00 92.12 114 PHE A C 1
ATOM 925 O O . PHE A 1 114 ? 24.078 -3.461 -32.899 1.00 92.12 114 PHE A O 1
ATOM 932 N N . SER A 1 115 ? 25.545 -5.123 -32.579 1.00 94.25 115 SER A N 1
ATOM 933 C CA . SER A 1 115 ? 25.035 -5.954 -33.681 1.00 94.25 115 SER A CA 1
ATOM 934 C C . SER A 1 115 ? 23.843 -6.833 -33.276 1.00 94.25 115 SER A C 1
ATOM 936 O O . SER A 1 115 ? 23.194 -7.411 -34.151 1.00 94.25 115 SER A O 1
ATOM 938 N N . LYS A 1 116 ? 23.533 -6.910 -31.972 1.00 85.88 116 LYS A N 1
ATOM 939 C CA . LYS A 1 116 ? 22.466 -7.738 -31.392 1.00 85.88 116 LYS A CA 1
ATOM 940 C C . LYS A 1 116 ? 21.402 -6.897 -30.658 1.00 85.88 116 LYS A C 1
ATOM 942 O O . LYS A 1 116 ? 21.671 -5.754 -30.278 1.00 85.88 116 LYS A O 1
ATOM 947 N N . PRO A 1 117 ? 20.190 -7.440 -30.431 1.00 93.88 117 PRO A N 1
ATOM 948 C CA . PRO A 1 117 ? 19.177 -6.820 -29.576 1.00 93.88 117 PRO A CA 1
ATOM 949 C C . PRO A 1 117 ? 19.627 -6.630 -28.118 1.00 93.88 117 PRO A C 1
ATOM 951 O O . PRO A 1 117 ? 20.512 -7.327 -27.622 1.00 93.88 117 PRO A O 1
ATOM 954 N N . PHE A 1 118 ? 18.969 -5.699 -27.422 1.00 86.94 118 PHE A N 1
ATOM 955 C CA . PHE A 1 118 ? 19.282 -5.331 -26.037 1.00 86.94 118 PHE A CA 1
ATOM 956 C C . PHE A 1 118 ? 18.905 -6.430 -25.026 1.00 86.94 118 PHE A C 1
ATOM 958 O O . PHE A 1 118 ? 19.770 -6.983 -24.349 1.00 86.94 118 PHE A O 1
ATOM 965 N N . PHE A 1 119 ? 17.619 -6.796 -24.980 1.00 88.69 119 PHE A N 1
ATOM 966 C CA . PHE A 1 119 ? 17.053 -7.726 -23.991 1.00 88.69 119 PHE A CA 1
ATOM 967 C C . PHE A 1 119 ? 17.672 -9.139 -24.037 1.00 88.69 119 PHE A C 1
ATOM 969 O O . PHE A 1 119 ? 17.669 -9.852 -23.036 1.00 88.69 119 PHE A O 1
ATOM 976 N N . GLU A 1 120 ? 18.240 -9.541 -25.181 1.00 86.06 120 GLU A N 1
ATOM 977 C CA . GLU A 1 120 ? 18.961 -10.816 -25.329 1.00 86.06 120 GLU A CA 1
ATOM 978 C C . GLU A 1 120 ? 20.254 -10.860 -24.500 1.00 86.06 120 GLU A C 1
ATOM 980 O O . GLU A 1 120 ? 20.619 -11.916 -23.992 1.00 86.06 120 GLU A O 1
ATOM 985 N N . GLN A 1 121 ? 20.936 -9.720 -24.345 1.00 92.69 121 GLN A N 1
ATOM 986 C CA . GLN A 1 121 ? 22.217 -9.622 -23.638 1.00 92.69 121 GLN A CA 1
ATOM 987 C C . GLN A 1 121 ? 22.012 -9.477 -22.128 1.00 92.69 121 GLN A C 1
ATOM 989 O O . GLN A 1 121 ? 22.714 -10.112 -21.339 1.00 92.69 121 GLN A O 1
ATOM 994 N N . PHE A 1 122 ? 21.007 -8.696 -21.722 1.00 88.06 122 PHE A N 1
ATOM 995 C CA . PHE A 1 122 ? 20.692 -8.476 -20.313 1.00 88.06 122 PHE A CA 1
ATOM 996 C C . PHE A 1 122 ? 20.400 -9.794 -19.558 1.00 88.06 122 PHE A C 1
ATOM 998 O O . PHE A 1 122 ? 20.952 -10.048 -18.484 1.00 88.06 122 PHE A O 1
ATOM 1005 N N . ALA A 1 123 ? 19.623 -10.701 -20.160 1.00 84.38 123 ALA A N 1
ATOM 1006 C CA . ALA A 1 123 ? 19.256 -11.988 -19.559 1.00 84.38 123 ALA A CA 1
ATOM 1007 C C . ALA A 1 123 ? 20.445 -12.947 -19.297 1.00 84.38 123 ALA A C 1
ATOM 1009 O O . ALA A 1 123 ? 20.295 -13.961 -18.602 1.00 84.38 123 ALA A O 1
ATOM 1010 N N . GLU A 1 124 ? 21.637 -12.672 -19.842 1.00 90.06 124 GLU A N 1
ATOM 1011 C CA . GLU A 1 124 ? 22.846 -13.445 -19.542 1.00 90.06 124 GLU A CA 1
ATOM 1012 C C . GLU A 1 124 ? 23.594 -12.952 -18.295 1.00 90.06 124 GLU A C 1
ATOM 1014 O O . GLU A 1 124 ? 24.332 -13.739 -17.691 1.00 90.06 124 GLU A O 1
ATOM 1019 N N . LEU A 1 125 ? 23.421 -11.683 -17.905 1.00 86.81 125 LEU A N 1
ATOM 1020 C CA . LEU A 1 125 ? 24.077 -11.053 -16.752 1.00 86.81 125 LEU A CA 1
ATOM 1021 C C . LEU A 1 125 ? 23.546 -11.623 -15.427 1.00 86.81 125 LEU A C 1
ATOM 1023 O O . LEU A 1 125 ? 24.321 -12.038 -14.563 1.00 86.81 125 LEU A O 1
ATOM 1027 N N . GLN A 1 126 ? 22.219 -11.728 -15.314 1.00 87.50 126 GLN A N 1
ATOM 1028 C CA . GLN A 1 126 ? 21.512 -12.128 -14.090 1.00 87.50 126 GLN A CA 1
ATOM 1029 C C . GLN A 1 126 ? 21.904 -13.515 -13.555 1.00 87.50 126 GLN A C 1
ATOM 1031 O O . GLN A 1 126 ? 21.812 -13.764 -12.361 1.00 87.50 126 GLN A O 1
ATOM 1036 N N . LYS A 1 127 ? 22.369 -14.431 -14.416 1.00 86.12 127 LYS A N 1
ATOM 1037 C CA . LYS A 1 127 ? 22.723 -15.810 -14.021 1.00 86.12 127 LYS A CA 1
ATOM 1038 C C . LYS A 1 127 ? 24.021 -15.914 -13.220 1.00 86.12 127 LYS A C 1
ATOM 1040 O O . LYS A 1 127 ? 24.281 -16.967 -12.648 1.00 86.12 127 LYS A O 1
ATOM 1045 N N . THR A 1 128 ? 24.858 -14.877 -13.238 1.00 89.56 128 THR A N 1
ATOM 1046 C CA . THR A 1 128 ? 26.159 -14.891 -12.552 1.00 89.56 128 THR A CA 1
ATOM 1047 C C . THR A 1 128 ? 26.181 -14.051 -11.282 1.00 89.56 128 THR A C 1
ATOM 1049 O O . THR A 1 128 ? 26.971 -14.355 -10.393 1.00 89.56 128 THR A O 1
ATOM 1052 N N . VAL A 1 129 ? 25.311 -13.041 -11.176 1.00 90.06 129 VAL A N 1
ATOM 1053 C CA . VAL A 1 129 ? 25.186 -12.211 -9.971 1.00 90.06 129 VAL A CA 1
ATOM 1054 C C . VAL A 1 129 ? 24.551 -13.050 -8.838 1.00 90.06 129 VAL A C 1
ATOM 1056 O O . VAL A 1 129 ? 23.528 -13.690 -9.071 1.00 90.06 129 VAL A O 1
ATOM 1059 N N . PRO A 1 130 ? 25.150 -13.096 -7.632 1.00 91.38 130 PRO A N 1
ATOM 1060 C CA . PRO A 1 130 ? 24.572 -13.684 -6.417 1.00 91.38 130 PRO A CA 1
ATOM 1061 C C . PRO A 1 130 ? 23.234 -13.053 -5.999 1.00 91.38 130 PRO A C 1
ATOM 1063 O O . PRO A 1 130 ? 22.833 -12.033 -6.553 1.00 91.38 130 PRO A O 1
ATOM 1066 N N . ALA A 1 131 ? 22.586 -13.595 -4.960 1.00 89.88 131 ALA A N 1
ATOM 1067 C CA . ALA A 1 131 ? 21.331 -13.042 -4.429 1.00 89.88 131 ALA A CA 1
ATOM 1068 C C . ALA A 1 131 ? 21.264 -12.929 -2.887 1.00 89.88 131 ALA A C 1
ATOM 1070 O O . ALA A 1 131 ? 21.958 -13.647 -2.150 1.00 89.88 131 ALA A O 1
ATOM 1071 N N . GLN A 1 132 ? 20.405 -12.019 -2.395 1.00 85.81 132 GLN A N 1
ATOM 1072 C CA . GLN A 1 132 ? 20.278 -11.669 -0.976 1.00 85.81 132 GLN A CA 1
ATOM 1073 C C . GLN A 1 132 ? 19.699 -12.781 -0.100 1.00 85.81 132 GLN A C 1
ATOM 1075 O O . GLN A 1 132 ? 18.486 -12.885 0.061 1.00 85.81 132 GLN A O 1
ATOM 1080 N N . GLY A 1 133 ? 20.589 -13.491 0.598 1.00 81.06 133 GLY A N 1
ATOM 1081 C CA . GLY A 1 133 ? 20.392 -14.025 1.949 1.00 81.06 133 GLY A CA 1
ATOM 1082 C C . GLY A 1 133 ? 18.953 -14.283 2.314 1.00 81.06 133 GLY A C 1
ATOM 1083 O O . GLY A 1 133 ? 18.372 -15.210 1.772 1.00 81.06 133 GLY A O 1
ATOM 1084 N N . ARG A 1 134 ? 18.398 -13.474 3.217 1.00 78.38 134 ARG A N 1
ATOM 1085 C CA . ARG A 1 134 ? 16.950 -13.316 3.375 1.00 78.38 134 ARG A CA 1
ATOM 1086 C C . ARG A 1 134 ? 16.553 -12.047 2.664 1.00 78.38 134 ARG A C 1
ATOM 1088 O O . ARG A 1 134 ? 17.172 -11.020 2.934 1.00 78.38 134 ARG A O 1
ATOM 1095 N N . ASP A 1 135 ? 15.457 -12.098 1.932 1.00 63.97 135 ASP A N 1
ATOM 1096 C CA . ASP A 1 135 ? 14.550 -10.984 2.037 1.00 63.97 135 ASP A CA 1
ATOM 1097 C C . ASP A 1 135 ? 13.829 -11.121 3.381 1.00 63.97 135 ASP A C 1
ATOM 1099 O O . ASP A 1 135 ? 13.207 -12.145 3.635 1.00 63.97 135 ASP A O 1
ATOM 1103 N N . VAL A 1 136 ? 13.919 -10.210 4.352 1.00 57.06 136 VAL A N 1
ATOM 1104 C CA . VAL A 1 136 ? 14.696 -8.967 4.568 1.00 57.06 136 VAL A CA 1
ATOM 1105 C C . VAL A 1 136 ? 14.920 -8.001 3.364 1.00 57.06 136 VAL A C 1
ATOM 1107 O O . VAL A 1 136 ? 15.820 -7.168 3.417 1.00 57.06 136 VAL A O 1
ATOM 1110 N N . GLN A 1 137 ? 14.099 -8.062 2.300 1.00 53.06 137 GLN A N 1
ATOM 1111 C CA . GLN A 1 137 ? 13.040 -7.089 2.025 1.00 53.06 137 GLN A CA 1
ATOM 1112 C C . GLN A 1 137 ? 12.478 -6.605 3.330 1.00 53.06 137 GLN A C 1
ATOM 1114 O O . GLN A 1 137 ? 12.671 -5.447 3.637 1.00 53.06 137 GLN A O 1
ATOM 1119 N N . GLY A 1 138 ? 11.910 -7.426 4.212 1.00 53.22 138 GLY A N 1
ATOM 1120 C CA . GLY A 1 138 ? 11.357 -8.780 4.094 1.00 53.22 138 GLY A CA 1
ATOM 1121 C C . GLY A 1 138 ? 11.216 -9.415 5.499 1.00 53.22 138 GLY A C 1
ATOM 1122 O O . GLY A 1 138 ? 11.926 -9.028 6.436 1.00 53.22 138 GLY A O 1
ATOM 1123 N N . THR A 1 139 ? 10.268 -10.340 5.615 1.00 60.62 139 THR A N 1
ATOM 1124 C CA . THR A 1 139 ? 9.518 -10.864 6.790 1.00 60.62 139 THR A CA 1
ATOM 1125 C C . THR A 1 139 ? 10.271 -11.825 7.713 1.00 60.62 139 THR A C 1
ATOM 1127 O O . THR A 1 139 ? 11.050 -12.630 7.217 1.00 60.62 139 THR A O 1
ATOM 1130 N N . LEU A 1 140 ? 10.001 -11.844 9.038 1.00 57.28 140 LEU A N 1
ATOM 1131 C CA . LEU A 1 140 ? 10.502 -12.904 9.947 1.00 57.28 140 LEU A CA 1
ATOM 1132 C C . LEU A 1 140 ? 9.596 -13.225 11.168 1.00 57.28 140 LEU A C 1
ATOM 1134 O O . LEU A 1 140 ? 8.882 -12.376 11.678 1.00 57.28 140 LEU A O 1
ATOM 1138 N N . VAL A 1 141 ? 9.660 -14.448 11.717 1.00 57.38 141 VAL A N 1
ATOM 1139 C CA . VAL A 1 141 ? 8.798 -14.907 12.838 1.00 57.38 141 VAL A CA 1
ATOM 1140 C C . VAL A 1 141 ? 9.621 -15.346 14.048 1.00 57.38 141 VAL A C 1
ATOM 1142 O O . VAL A 1 141 ? 10.537 -16.151 13.894 1.00 57.38 141 VAL A O 1
ATOM 1145 N N . ASN A 1 142 ? 9.281 -14.865 15.253 1.00 62.97 142 ASN A N 1
ATOM 1146 C CA . ASN A 1 142 ? 10.089 -15.069 16.473 1.00 62.97 142 ASN A CA 1
ATOM 1147 C C . ASN A 1 142 ? 11.561 -14.639 16.262 1.00 62.97 142 ASN A C 1
ATOM 1149 O O . ASN A 1 142 ? 12.502 -15.231 16.791 1.00 62.97 142 ASN A O 1
ATOM 1153 N N . CYS A 1 143 ? 11.742 -13.656 15.381 1.00 57.09 143 CYS A N 1
ATOM 1154 C CA . CYS A 1 143 ? 12.990 -13.347 14.719 1.00 57.09 143 CYS A CA 1
ATOM 1155 C C . CYS A 1 143 ? 13.201 -11.845 14.727 1.00 57.09 143 CYS A C 1
ATOM 1157 O O . CYS A 1 143 ? 12.456 -11.080 14.121 1.00 57.09 143 CYS A O 1
ATOM 1159 N N . GLU A 1 144 ? 14.297 -11.478 15.358 1.00 54.44 144 GLU A N 1
ATOM 1160 C CA . GLU A 1 144 ? 14.876 -10.157 15.328 1.00 54.44 144 GLU A CA 1
ATOM 1161 C C . GLU A 1 144 ? 15.205 -9.722 13.874 1.00 54.44 144 GLU A C 1
ATOM 1163 O O . GLU A 1 144 ? 15.779 -10.496 13.097 1.00 54.44 144 GLU A O 1
ATOM 1168 N N . TYR A 1 145 ? 14.950 -8.445 13.556 1.00 60.81 145 TYR A N 1
ATOM 1169 C CA . TYR A 1 145 ? 15.520 -7.689 12.416 1.00 60.81 145 TYR A CA 1
ATOM 1170 C C . TYR A 1 145 ? 14.879 -7.897 11.027 1.00 60.81 145 TYR A C 1
ATOM 1172 O O . TYR A 1 145 ? 15.541 -8.264 10.053 1.00 60.81 145 TYR A O 1
ATOM 1180 N N . ILE A 1 146 ? 13.586 -7.575 10.950 1.00 65.31 146 ILE A N 1
ATOM 1181 C CA . ILE A 1 146 ? 12.707 -7.589 9.767 1.00 65.31 146 ILE A CA 1
ATOM 1182 C C . ILE A 1 146 ? 12.728 -6.208 9.069 1.00 65.31 146 ILE A C 1
ATOM 1184 O O . ILE A 1 146 ? 12.839 -5.198 9.761 1.00 65.31 146 ILE A O 1
ATOM 1188 N N . HIS A 1 147 ? 12.615 -6.119 7.733 1.00 62.41 147 HIS A N 1
ATOM 1189 C CA . HIS A 1 147 ? 12.789 -4.840 6.986 1.00 62.41 147 HIS A CA 1
ATOM 1190 C C . HIS A 1 147 ? 11.550 -4.320 6.182 1.00 62.41 147 HIS A C 1
ATOM 1192 O O . HIS A 1 147 ? 11.349 -3.115 6.085 1.00 62.41 147 HIS A O 1
ATOM 1198 N N . PHE A 1 148 ? 10.679 -5.203 5.693 1.00 60.38 148 PHE A N 1
ATOM 1199 C CA . PHE A 1 148 ? 9.402 -5.023 4.964 1.00 60.38 148 PHE A CA 1
ATOM 1200 C C . PHE A 1 148 ? 8.677 -6.322 5.330 1.00 60.38 148 PHE A C 1
ATOM 1202 O O . PHE A 1 148 ? 9.295 -7.371 5.270 1.00 60.38 148 PHE A O 1
ATOM 1209 N N . ALA A 1 149 ? 7.506 -6.316 5.934 1.00 55.75 149 ALA A N 1
ATOM 1210 C CA . ALA A 1 149 ? 7.305 -7.277 7.018 1.00 55.75 149 ALA A CA 1
ATOM 1211 C C . ALA A 1 149 ? 5.968 -7.997 6.999 1.00 55.75 149 ALA A C 1
ATOM 1213 O O . ALA A 1 149 ? 5.426 -8.308 8.063 1.00 55.75 149 ALA A O 1
ATOM 1214 N N . GLY A 1 150 ? 5.463 -8.256 5.796 1.00 57.31 150 GLY A N 1
ATOM 1215 C CA . GLY A 1 150 ? 4.177 -8.881 5.580 1.00 57.31 150 GLY A CA 1
ATOM 1216 C C . GLY A 1 150 ? 3.986 -10.136 6.433 1.00 57.31 150 GLY A C 1
ATOM 1217 O O . GLY A 1 150 ? 4.797 -11.054 6.446 1.00 57.31 150 GLY A O 1
ATOM 1218 N N . TYR A 1 151 ? 2.855 -10.194 7.122 1.00 49.31 151 TYR A N 1
ATOM 1219 C CA . TYR A 1 151 ? 2.310 -11.367 7.795 1.00 49.31 151 TYR A CA 1
ATOM 1220 C C . TYR A 1 151 ? 3.207 -11.963 8.907 1.00 49.31 151 TYR A C 1
ATOM 1222 O O . TYR A 1 151 ? 2.944 -13.072 9.383 1.00 49.31 151 TYR A O 1
ATOM 1230 N N . SER A 1 152 ? 4.249 -11.248 9.358 1.00 70.44 152 SER A N 1
ATOM 1231 C CA . SER A 1 152 ? 5.220 -11.745 10.346 1.00 70.44 152 SER A CA 1
ATOM 1232 C C . SER A 1 152 ? 4.671 -11.791 11.799 1.00 70.44 152 SER A C 1
ATOM 1234 O O . SER A 1 152 ? 3.711 -11.101 12.133 1.00 70.44 152 SER A O 1
ATOM 1236 N N . LYS A 1 153 ? 5.201 -12.668 12.680 1.00 71.81 153 LYS A N 1
ATOM 1237 C CA . LYS A 1 153 ? 4.510 -13.093 13.937 1.00 71.81 153 LYS A CA 1
ATOM 1238 C C . LYS A 1 153 ? 5.405 -13.289 15.171 1.00 71.81 153 LYS A C 1
ATOM 1240 O O . LYS A 1 153 ? 6.617 -13.470 15.025 1.00 71.81 153 LYS A O 1
ATOM 1245 N N . ASN A 1 154 ? 4.805 -13.276 16.376 1.00 69.12 154 ASN A N 1
ATOM 1246 C CA . ASN A 1 154 ? 5.504 -13.180 17.682 1.00 69.12 154 ASN A CA 1
ATOM 1247 C C . ASN A 1 154 ? 6.522 -12.032 17.661 1.00 69.12 154 ASN A C 1
ATOM 1249 O O . ASN A 1 154 ? 7.726 -12.224 17.867 1.00 69.12 154 ASN A O 1
ATOM 1253 N N . CYS A 1 155 ? 6.073 -10.885 17.146 1.00 57.75 155 CYS A N 1
ATOM 1254 C CA . CYS A 1 155 ? 6.883 -10.295 16.091 1.00 57.75 155 CYS A CA 1
ATOM 1255 C C . CYS A 1 155 ? 7.831 -9.192 16.525 1.00 57.75 155 CYS A C 1
ATOM 1257 O O . CYS A 1 155 ? 7.654 -8.012 16.240 1.00 57.75 155 CYS A O 1
ATOM 1259 N N . TYR A 1 156 ? 8.875 -9.651 17.196 1.00 55.31 156 TYR A N 1
ATOM 1260 C CA . TYR A 1 156 ? 9.928 -8.843 17.759 1.00 55.31 156 TYR A CA 1
ATOM 1261 C C . TYR A 1 156 ? 10.716 -8.057 16.690 1.00 55.31 156 TYR A C 1
ATOM 1263 O O . TYR A 1 156 ? 11.737 -8.525 16.184 1.00 55.31 156 TYR A O 1
ATOM 1271 N N . LEU A 1 157 ? 10.253 -6.822 16.438 1.00 67.06 157 LEU A N 1
ATOM 1272 C CA . LEU A 1 157 ? 10.795 -5.808 15.518 1.00 67.06 157 LEU A CA 1
ATOM 1273 C C . LEU A 1 157 ? 10.408 -6.038 14.041 1.00 67.06 157 LEU A C 1
ATOM 1275 O O . LEU A 1 157 ? 11.175 -6.605 13.262 1.00 67.06 157 LEU A O 1
ATOM 1279 N N . ILE A 1 158 ? 9.216 -5.545 13.668 1.00 72.06 158 ILE A N 1
ATOM 1280 C CA . ILE A 1 158 ? 8.514 -5.821 12.399 1.00 72.06 158 ILE A CA 1
ATOM 1281 C C . ILE A 1 158 ? 8.143 -4.527 11.619 1.00 72.06 158 ILE A C 1
ATOM 1283 O O . ILE A 1 158 ? 7.500 -3.624 12.152 1.00 72.06 158 ILE A O 1
ATOM 1287 N N . MET A 1 159 ? 8.579 -4.412 10.353 1.00 67.81 159 MET A N 1
ATOM 1288 C CA . MET A 1 159 ? 8.537 -3.176 9.529 1.00 67.81 159 MET A CA 1
ATOM 1289 C C . MET A 1 159 ? 7.260 -2.969 8.685 1.00 67.81 159 MET A C 1
ATOM 1291 O O . MET A 1 159 ? 6.307 -2.434 9.233 1.00 67.81 159 MET A O 1
ATOM 1295 N N . HIS A 1 160 ? 7.193 -3.327 7.387 1.00 63.72 160 HIS A N 1
ATOM 1296 C CA . HIS A 1 160 ? 5.931 -3.272 6.600 1.00 63.72 160 HIS A CA 1
ATOM 1297 C C . HIS A 1 160 ? 5.002 -4.429 6.965 1.00 63.72 160 HIS A C 1
ATOM 1299 O O . HIS A 1 160 ? 4.798 -5.362 6.199 1.00 63.72 160 HIS A O 1
ATOM 1305 N N . ALA A 1 161 ? 4.518 -4.398 8.191 1.00 57.56 161 ALA A N 1
ATOM 1306 C CA . ALA A 1 161 ? 3.749 -5.447 8.813 1.00 57.56 161 ALA A CA 1
ATOM 1307 C C . ALA A 1 161 ? 2.279 -5.398 8.402 1.00 57.56 161 ALA A C 1
ATOM 1309 O O . ALA A 1 161 ? 1.397 -5.312 9.250 1.00 57.56 161 ALA A O 1
ATOM 1310 N N . ASP A 1 162 ? 2.002 -5.465 7.109 1.00 58.09 162 ASP A N 1
ATOM 1311 C CA . ASP A 1 162 ? 0.671 -5.771 6.605 1.00 58.09 162 ASP A CA 1
ATOM 1312 C C . ASP A 1 162 ? 0.286 -7.190 7.111 1.00 58.09 162 ASP A C 1
ATOM 1314 O O . ASP A 1 162 ? 1.063 -8.121 6.951 1.00 58.09 162 ASP A O 1
ATOM 1318 N N . PHE A 1 163 ? -0.886 -7.386 7.720 1.00 54.28 163 PHE A N 1
ATOM 1319 C CA . PHE A 1 163 ? -1.501 -8.667 8.143 1.00 54.28 163 PHE A CA 1
ATOM 1320 C C . PHE A 1 163 ? -0.807 -9.470 9.276 1.00 54.28 163 PHE A C 1
ATOM 1322 O O . PHE A 1 163 ? -0.786 -10.702 9.264 1.00 54.28 163 PHE A O 1
ATOM 1329 N N . CYS A 1 164 ? -0.218 -8.803 10.272 1.00 71.94 164 CYS A N 1
ATOM 1330 C CA . CYS A 1 164 ? 0.677 -9.424 11.269 1.00 71.94 164 CYS A CA 1
ATOM 1331 C 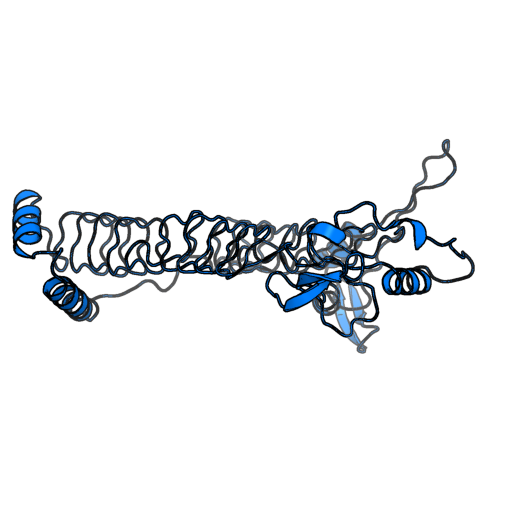C . CYS A 1 164 ? 0.053 -9.685 12.659 1.00 71.94 164 CYS A C 1
ATOM 1333 O O . CYS A 1 164 ? -0.917 -9.034 13.055 1.00 71.94 164 CYS A O 1
ATOM 1335 N N . GLU A 1 165 ? 0.614 -10.647 13.410 1.00 69.19 165 GLU A N 1
ATOM 1336 C CA . GLU A 1 165 ? -0.053 -11.299 14.560 1.00 69.19 165 GLU A CA 1
ATOM 1337 C C . GLU A 1 165 ? 0.832 -11.506 15.807 1.00 69.19 165 GLU A C 1
ATOM 1339 O O . GLU A 1 165 ? 2.047 -11.698 15.697 1.00 69.19 165 GLU A O 1
ATOM 1344 N N . ASP A 1 166 ? 0.209 -11.485 17.000 1.00 69.19 166 ASP A N 1
ATOM 1345 C CA . ASP A 1 166 ? 0.882 -11.416 18.318 1.00 69.19 166 ASP A CA 1
ATOM 1346 C C . ASP A 1 166 ? 2.027 -10.393 18.270 1.00 69.19 166 ASP A C 1
ATOM 1348 O O . ASP A 1 166 ? 3.213 -10.652 18.517 1.00 69.19 166 ASP A O 1
ATOM 1352 N N . CYS A 1 167 ? 1.647 -9.223 17.761 1.00 58.97 167 CYS A N 1
ATOM 1353 C CA . CYS A 1 167 ? 2.534 -8.421 16.942 1.00 58.97 167 CYS A CA 1
ATOM 1354 C C . CYS A 1 167 ? 3.150 -7.287 17.753 1.00 58.97 167 CYS A C 1
ATOM 1356 O O . CYS A 1 167 ? 2.900 -6.111 17.496 1.00 58.97 167 CYS A O 1
ATOM 1358 N N . MET A 1 168 ? 3.938 -7.679 18.753 1.00 56.56 168 MET A N 1
ATOM 1359 C CA . MET A 1 168 ? 4.653 -6.763 19.634 1.00 56.56 168 MET A CA 1
ATOM 1360 C C . MET A 1 168 ? 5.629 -5.894 18.824 1.00 56.56 168 MET A C 1
ATOM 1362 O O . MET A 1 168 ? 6.707 -6.355 18.451 1.00 56.56 168 MET A O 1
ATOM 1366 N N . TYR A 1 169 ? 5.260 -4.622 18.632 1.00 64.06 169 TYR A N 1
ATOM 1367 C CA . TYR A 1 169 ? 6.070 -3.530 18.064 1.00 64.06 169 TYR A CA 1
ATOM 1368 C C . TYR A 1 169 ? 6.242 -3.529 16.525 1.00 64.06 169 TYR A C 1
ATOM 1370 O O . TYR A 1 169 ? 7.288 -3.942 16.015 1.00 64.06 169 TYR A O 1
ATOM 1378 N N . GLY A 1 170 ? 5.276 -2.960 15.776 1.00 70.00 170 GLY A N 1
ATOM 1379 C CA . GLY A 1 170 ? 5.427 -2.778 14.318 1.00 70.00 170 GLY A CA 1
ATOM 1380 C C . GLY A 1 170 ? 4.528 -1.777 13.568 1.00 70.00 170 GLY A C 1
ATOM 1381 O O . GLY A 1 170 ? 3.692 -1.083 14.150 1.00 70.00 170 GLY A O 1
ATOM 1382 N N . TYR A 1 171 ? 4.727 -1.695 12.242 1.00 67.56 171 TYR A N 1
ATOM 1383 C CA . TYR A 1 171 ? 4.216 -0.633 11.351 1.00 67.56 171 TYR A CA 1
ATOM 1384 C C . TYR A 1 171 ? 3.448 -1.158 10.111 1.00 67.56 171 TYR A C 1
ATOM 1386 O O . TYR A 1 171 ? 3.571 -2.307 9.743 1.00 67.56 171 TYR A O 1
ATOM 1394 N N . GLY A 1 172 ? 2.609 -0.353 9.445 1.00 61.38 172 GLY A N 1
ATOM 1395 C CA . GLY A 1 172 ? 1.932 -0.782 8.200 1.00 61.38 172 GLY A CA 1
ATOM 1396 C C . GLY A 1 172 ? 0.732 -1.732 8.371 1.00 61.38 172 GLY A C 1
ATOM 1397 O O . GLY A 1 172 ? 0.226 -2.227 7.374 1.00 61.38 172 GLY A O 1
ATOM 1398 N N . PHE A 1 173 ? 0.251 -1.909 9.608 1.00 67.94 173 PHE A N 1
ATOM 1399 C CA . PHE A 1 173 ? -0.708 -2.909 10.118 1.00 67.94 173 PHE A CA 1
ATOM 1400 C C . PHE A 1 173 ? -2.093 -3.080 9.421 1.00 67.94 173 PHE A C 1
ATOM 1402 O O . PHE A 1 173 ? -3.140 -3.004 10.068 1.00 67.94 173 PHE A O 1
ATOM 1409 N N . LYS A 1 174 ? -2.140 -3.378 8.120 1.00 63.53 174 LYS A N 1
ATOM 1410 C CA . LYS A 1 174 ? -3.373 -3.706 7.374 1.00 63.53 174 LYS A CA 1
ATOM 1411 C C . LYS A 1 174 ? -3.871 -5.122 7.717 1.00 63.53 174 LYS A C 1
ATOM 1413 O O . LYS A 1 174 ? -3.232 -6.074 7.303 1.00 63.53 174 LYS A O 1
ATOM 1418 N N . LYS A 1 175 ? -5.022 -5.278 8.385 1.00 56.94 175 LYS A N 1
ATOM 1419 C CA . LYS A 1 175 ? -5.624 -6.562 8.835 1.00 56.94 175 LYS A CA 1
ATOM 1420 C C . LYS A 1 175 ? -4.771 -7.337 9.858 1.00 56.94 175 LYS A C 1
ATOM 1422 O O . LYS A 1 175 ? -4.588 -8.548 9.763 1.00 56.94 175 LYS A O 1
ATOM 1427 N N . ASN A 1 176 ? -4.256 -6.627 10.858 1.00 70.56 176 ASN A N 1
ATOM 1428 C CA . ASN A 1 176 ? -3.399 -7.167 11.920 1.00 70.56 176 ASN A CA 1
ATOM 1429 C C . ASN A 1 176 ? -4.197 -7.554 13.161 1.00 70.56 176 ASN A C 1
ATOM 1431 O O . ASN A 1 176 ? -5.234 -6.958 13.439 1.00 70.56 176 ASN A O 1
ATOM 1435 N N . ILE A 1 177 ? -3.708 -8.538 13.919 1.00 59.16 177 ILE A N 1
ATOM 1436 C CA . ILE A 1 177 ? -4.496 -9.221 14.953 1.00 59.16 177 ILE A CA 1
ATOM 1437 C C . ILE A 1 177 ? -3.660 -9.418 16.228 1.00 59.16 177 ILE A C 1
ATOM 1439 O O . ILE A 1 177 ? -2.443 -9.582 16.175 1.00 59.16 177 ILE A O 1
ATOM 1443 N N . ALA A 1 178 ? -4.306 -9.374 17.397 1.00 62.81 178 ALA A N 1
ATOM 1444 C CA . ALA A 1 178 ? -3.652 -9.418 18.712 1.00 62.81 178 ALA A CA 1
ATOM 1445 C C . ALA A 1 178 ? -2.559 -8.340 18.841 1.00 62.81 178 ALA A C 1
ATOM 1447 O O . ALA A 1 178 ? -1.462 -8.562 19.355 1.00 62.81 178 ALA A O 1
ATOM 1448 N N . CYS A 1 179 ? -2.876 -7.145 18.334 1.00 57.28 179 CYS A N 1
ATOM 1449 C CA . CYS A 1 179 ? -1.990 -5.991 18.327 1.00 57.28 179 CYS A CA 1
ATOM 1450 C C . CYS A 1 179 ? -1.844 -5.389 19.728 1.00 57.28 179 CYS A C 1
ATOM 1452 O O . CYS A 1 179 ? -2.456 -4.368 20.057 1.00 57.28 179 CYS A O 1
ATOM 1454 N N . ILE A 1 180 ? -0.980 -6.005 20.531 1.00 55.41 180 ILE A N 1
ATOM 1455 C CA . ILE A 1 180 ? -0.233 -5.294 21.565 1.00 55.41 180 ILE A CA 1
ATOM 1456 C C . ILE A 1 180 ? 0.761 -4.395 20.812 1.00 55.41 180 ILE A C 1
ATOM 1458 O O . ILE A 1 180 ? 1.764 -4.873 20.293 1.00 55.41 180 ILE A O 1
ATOM 1462 N N . ASP A 1 181 ? 0.426 -3.107 20.713 1.00 59.59 181 ASP A N 1
ATOM 1463 C CA . ASP A 1 181 ? 1.216 -2.037 20.080 1.00 59.59 181 ASP A CA 1
ATOM 1464 C C . ASP A 1 181 ? 1.391 -2.140 18.543 1.00 59.59 181 ASP A C 1
ATOM 1466 O O . ASP A 1 181 ? 2.500 -2.251 18.015 1.00 59.59 181 ASP A O 1
ATOM 1470 N N . GLY A 1 182 ? 0.264 -2.039 17.819 1.00 65.56 182 GLY A N 1
ATOM 1471 C CA . GLY A 1 182 ? 0.186 -1.998 16.348 1.00 65.56 182 GLY A CA 1
ATOM 1472 C C . GLY A 1 182 ? -0.314 -0.670 15.760 1.00 65.56 182 GLY A C 1
ATOM 1473 O O . GLY A 1 182 ? -1.269 -0.095 16.280 1.00 65.56 182 GLY A O 1
ATOM 1474 N N . PHE A 1 183 ? 0.328 -0.166 14.693 1.00 56.66 183 PHE A N 1
ATOM 1475 C CA . PHE A 1 183 ? 0.209 1.254 14.3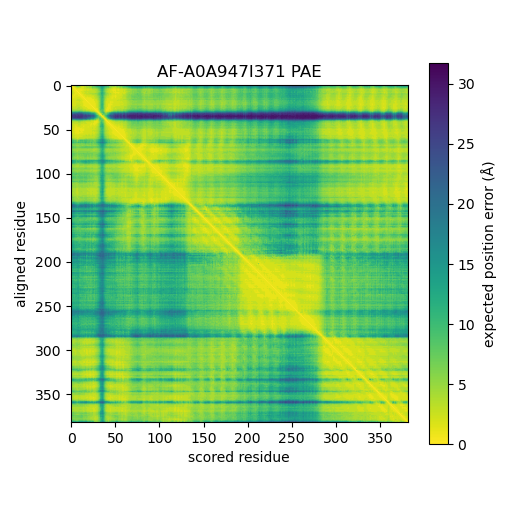05 1.00 56.66 183 PHE A CA 1
ATOM 1476 C C . PHE A 1 183 ? -0.823 1.613 13.210 1.00 56.66 183 PHE A C 1
ATOM 1478 O O . PHE A 1 183 ? -1.685 2.458 13.443 1.00 56.66 183 PHE A O 1
ATOM 1485 N N . TYR A 1 184 ? -0.747 1.038 12.002 1.00 62.09 184 TYR A N 1
ATOM 1486 C CA . TYR A 1 184 ? -1.624 1.408 10.867 1.00 62.09 184 TYR A CA 1
ATOM 1487 C C . TYR A 1 184 ? -2.810 0.443 10.728 1.00 62.09 184 TYR A C 1
ATOM 1489 O O . TYR A 1 184 ? -2.941 -0.264 9.739 1.00 62.09 184 TYR A O 1
ATOM 1497 N N . ASN A 1 185 ? -3.659 0.408 11.754 1.00 61.41 185 ASN A N 1
ATOM 1498 C CA . ASN A 1 185 ? -4.689 -0.611 11.977 1.00 61.41 185 ASN A CA 1
ATOM 1499 C C . ASN A 1 185 ? -5.930 -0.550 11.037 1.00 61.41 185 ASN A C 1
ATOM 1501 O O . ASN A 1 185 ? -7.075 -0.492 11.492 1.00 61.41 185 ASN A O 1
ATOM 1505 N N . LEU A 1 186 ? -5.719 -0.576 9.717 1.00 57.75 186 LEU A N 1
ATOM 1506 C CA . LEU A 1 186 ? -6.768 -0.692 8.694 1.00 57.75 186 LEU A CA 1
ATOM 1507 C C . LEU A 1 186 ? -7.401 -2.097 8.742 1.00 57.75 186 LEU A C 1
ATOM 1509 O O . LEU A 1 186 ? -6.711 -3.070 8.465 1.00 57.75 186 LEU A O 1
ATOM 1513 N N . HIS A 1 187 ? -8.698 -2.198 9.065 1.00 52.25 187 HIS A N 1
ATOM 1514 C CA . HIS A 1 187 ? -9.403 -3.458 9.390 1.00 52.25 187 HIS A CA 1
ATOM 1515 C C . HIS A 1 187 ? -8.739 -4.295 10.505 1.00 52.25 187 HIS A C 1
ATOM 1517 O O . HIS A 1 187 ? -8.744 -5.522 10.442 1.00 52.25 187 HIS A O 1
ATOM 1523 N N . SER A 1 188 ? -8.097 -3.656 11.485 1.00 61.38 188 SER A N 1
ATOM 1524 C CA . SER A 1 188 ? -7.220 -4.378 12.419 1.00 61.38 188 SER A CA 1
ATOM 1525 C C . SER A 1 188 ? -7.754 -4.433 13.843 1.00 61.38 188 SER A C 1
ATOM 1527 O O . SER A 1 188 ? -8.586 -3.636 14.287 1.00 61.38 188 SER A O 1
ATOM 1529 N N . GLU A 1 189 ? -7.300 -5.467 14.534 1.00 47.44 189 GLU A N 1
ATOM 1530 C CA . GLU A 1 189 ? -8.160 -6.303 15.353 1.00 47.44 189 GLU A CA 1
ATOM 1531 C C . GLU A 1 189 ? -7.430 -6.746 16.612 1.00 47.44 189 GLU A C 1
ATOM 1533 O O . GLU A 1 189 ? -6.199 -6.781 16.690 1.00 47.44 189 GLU A O 1
ATOM 1538 N N . LEU A 1 190 ? -8.196 -7.101 17.639 1.00 51.06 190 LEU A N 1
ATOM 1539 C CA . LEU A 1 190 ? -7.648 -7.623 18.890 1.00 51.06 190 LEU A CA 1
ATOM 1540 C C . LEU A 1 190 ? -6.575 -6.737 19.574 1.00 51.06 190 LEU A C 1
ATOM 1542 O O . LEU A 1 190 ? -5.989 -7.144 20.575 1.00 51.06 190 LEU A O 1
ATOM 1546 N N . CYS A 1 191 ? -6.498 -5.452 19.199 1.00 56.28 191 CYS A N 1
ATOM 1547 C CA . CYS A 1 191 ? -6.674 -4.382 20.184 1.00 56.28 191 CYS A CA 1
ATOM 1548 C C . CYS A 1 191 ? -7.885 -4.774 21.048 1.00 56.28 191 CYS A C 1
ATOM 1550 O O . CYS A 1 191 ? -9.008 -4.740 20.563 1.00 56.28 191 CYS A O 1
ATOM 1552 N N . TYR A 1 192 ? -7.626 -5.298 22.245 1.00 54.44 192 TYR A N 1
ATOM 1553 C CA . TYR A 1 192 ? -8.371 -6.413 22.853 1.00 54.44 192 TYR A CA 1
ATOM 1554 C C . TYR A 1 192 ? -9.828 -6.659 22.379 1.00 54.44 192 TYR A C 1
ATOM 1556 O O . TYR A 1 192 ? -10.773 -6.041 22.862 1.00 54.44 192 TYR A O 1
ATOM 1564 N N . GLU A 1 193 ? -9.997 -7.627 21.469 1.00 55.94 193 GLU A N 1
ATOM 1565 C CA . GLU A 1 193 ? -11.256 -8.059 20.824 1.00 55.94 193 GLU A CA 1
ATOM 1566 C C . GLU A 1 193 ? -11.988 -7.022 19.913 1.00 55.94 193 GLU A C 1
ATOM 1568 O O . GLU A 1 193 ? -13.189 -7.155 19.677 1.00 55.94 193 GLU A O 1
ATOM 1573 N N . CYS A 1 194 ? -11.290 -6.024 19.352 1.00 61.62 194 CYS A N 1
ATOM 1574 C CA . CYS A 1 194 ? -11.744 -5.228 18.189 1.00 61.62 194 CYS A CA 1
ATOM 1575 C C . CYS A 1 194 ? -11.834 -6.063 16.892 1.00 61.62 194 CYS A C 1
ATOM 1577 O O . CYS A 1 194 ? -10.974 -6.919 16.701 1.00 61.62 194 CYS A O 1
ATOM 1579 N N . ILE A 1 195 ? -12.768 -5.736 15.981 1.00 60.84 195 ILE A N 1
ATOM 1580 C CA . ILE A 1 195 ? -12.858 -6.223 14.578 1.00 60.84 195 ILE A CA 1
ATOM 1581 C C . ILE A 1 195 ? -13.312 -5.076 13.651 1.00 60.84 195 ILE A C 1
ATOM 1583 O O . ILE A 1 195 ? -14.165 -4.281 14.055 1.00 60.84 195 ILE A O 1
ATOM 1587 N N . ASP A 1 196 ? -12.768 -4.967 12.430 1.00 61.88 196 ASP A N 1
ATOM 1588 C CA . ASP A 1 196 ? -13.078 -3.897 11.448 1.00 61.88 196 ASP A CA 1
ATOM 1589 C C . ASP A 1 196 ? -13.186 -2.492 12.090 1.00 61.88 196 ASP A C 1
ATOM 1591 O O . ASP A 1 196 ? -14.136 -1.722 11.910 1.00 61.88 196 ASP A O 1
ATOM 1595 N N . ALA A 1 197 ? -12.204 -2.182 12.939 1.00 61.28 197 ALA A N 1
ATOM 1596 C CA . ALA A 1 197 ? -12.257 -1.100 13.914 1.00 61.28 197 ALA A CA 1
ATOM 1597 C C . ALA A 1 197 ? -11.942 0.281 13.308 1.00 61.28 197 ALA A C 1
ATOM 1599 O O . ALA A 1 197 ? -11.049 0.990 13.778 1.00 61.28 197 ALA A O 1
ATOM 1600 N N . HIS A 1 198 ? -12.679 0.695 12.271 1.00 62.81 198 HIS A N 1
ATOM 1601 C CA . HIS A 1 198 ? -12.425 1.936 11.538 1.00 62.81 198 HIS A CA 1
ATOM 1602 C C . HIS A 1 198 ? -12.588 3.175 12.445 1.00 62.81 198 HIS A C 1
ATOM 1604 O O . HIS A 1 198 ? -13.673 3.732 12.622 1.00 62.81 198 HIS A O 1
ATOM 1610 N N . LYS A 1 199 ? -11.460 3.631 13.009 1.00 56.94 199 LYS A N 1
ATOM 1611 C CA . LYS A 1 199 ? -11.365 4.691 14.034 1.00 56.94 199 LYS A CA 1
ATOM 1612 C C . LYS A 1 199 ? -12.027 4.290 15.362 1.00 56.94 199 LYS A C 1
ATOM 1614 O O . LYS A 1 199 ? -12.725 5.097 15.971 1.00 56.94 199 LYS A O 1
ATOM 1619 N N . CYS A 1 200 ? -11.824 3.049 15.806 1.00 68.19 200 CYS A N 1
ATOM 1620 C CA . CYS A 1 200 ? -12.435 2.517 17.026 1.00 68.19 200 CYS A CA 1
ATOM 1621 C C . CYS A 1 200 ? -11.426 2.138 18.118 1.00 68.19 200 CYS A C 1
ATOM 1623 O O . CYS A 1 200 ? -10.298 1.747 17.834 1.00 68.19 200 CYS A O 1
ATOM 1625 N N . TYR A 1 201 ? -11.833 2.305 19.380 1.00 67.19 201 TYR A N 1
ATOM 1626 C CA . TYR A 1 201 ? -10.919 2.364 20.527 1.00 67.19 201 TYR A CA 1
ATOM 1627 C C . TYR A 1 201 ? -11.533 1.785 21.811 1.00 67.19 201 TYR A C 1
ATOM 1629 O O . TYR A 1 201 ? -12.707 2.025 22.083 1.00 67.19 201 TYR A O 1
ATOM 1637 N N . GLU A 1 202 ? -10.760 1.051 22.626 1.00 73.06 202 GLU A N 1
ATOM 1638 C CA . GLU A 1 202 ? -11.277 0.334 23.817 1.00 73.06 202 GLU A CA 1
ATOM 1639 C C . GLU A 1 202 ? -12.573 -0.448 23.506 1.00 73.06 202 GLU A C 1
ATOM 1641 O O . GLU A 1 202 ? -13.535 -0.460 24.281 1.00 73.06 202 GLU A O 1
ATOM 1646 N N . LEU A 1 203 ? -12.616 -1.037 22.309 1.00 74.88 203 LEU A N 1
ATOM 1647 C CA . LEU A 1 203 ? -13.786 -1.670 21.716 1.00 74.88 203 LEU A CA 1
ATOM 1648 C C . LEU A 1 203 ? -13.741 -3.173 21.965 1.00 74.88 203 LEU A C 1
ATOM 1650 O O . LEU A 1 203 ? -13.504 -3.990 21.081 1.00 74.88 203 LEU A O 1
ATOM 1654 N N . VAL A 1 204 ? -13.989 -3.526 23.222 1.00 82.19 204 VAL A N 1
ATOM 1655 C CA . VAL A 1 204 ? -13.894 -4.906 23.682 1.00 82.19 204 VAL A CA 1
ATOM 1656 C C . VAL A 1 204 ? -15.034 -5.730 23.085 1.00 82.19 204 VAL A C 1
ATOM 1658 O O . VAL A 1 204 ? -16.209 -5.468 23.354 1.00 82.19 204 VAL A O 1
ATOM 1661 N N . GLY A 1 205 ? -14.692 -6.706 22.240 1.00 75.75 205 GLY A N 1
ATOM 1662 C CA . GLY A 1 205 ? -15.642 -7.604 21.575 1.00 75.75 205 GLY A CA 1
ATOM 1663 C C . GLY A 1 205 ? -16.577 -6.899 20.595 1.00 75.75 205 GLY A C 1
ATOM 1664 O O . GLY A 1 205 ? -17.773 -7.183 20.620 1.00 75.75 205 GLY A O 1
ATOM 1665 N N . SER A 1 206 ? -16.080 -5.937 19.810 1.00 81.88 206 SER A N 1
ATOM 1666 C CA . SER A 1 206 ? -16.919 -5.010 19.031 1.00 81.88 206 SER A CA 1
ATOM 1667 C C . SER A 1 206 ? -16.485 -4.865 17.567 1.00 81.88 206 SER A C 1
ATOM 1669 O O . SER A 1 206 ? -15.290 -4.857 17.277 1.00 81.88 206 SER A O 1
ATOM 1671 N N . GLN A 1 207 ? -17.460 -4.719 16.659 1.00 80.25 207 GLN A N 1
ATOM 1672 C CA . GLN A 1 207 ? -17.281 -4.911 15.211 1.00 80.25 207 GLN A CA 1
ATOM 1673 C C . GLN A 1 207 ? -18.046 -3.898 14.340 1.00 80.25 207 GLN A C 1
ATOM 1675 O O . GLN A 1 207 ? -19.120 -3.428 14.731 1.00 80.25 207 GLN A O 1
ATOM 1680 N N . GLU A 1 208 ? -17.529 -3.612 13.131 1.00 77.19 208 GLU A N 1
ATOM 1681 C CA . GLU A 1 208 ? -18.151 -2.724 12.120 1.00 77.19 208 GLU A CA 1
ATOM 1682 C C . GLU A 1 208 ? -18.521 -1.363 12.715 1.00 77.19 208 GLU A C 1
ATOM 1684 O O . GLU A 1 208 ? -19.513 -0.714 12.379 1.00 77.19 208 GLU A O 1
ATOM 1689 N N . CYS A 1 209 ? -17.718 -0.951 13.685 1.00 76.00 209 CYS A N 1
ATOM 1690 C CA . CYS A 1 209 ? -17.889 0.309 14.348 1.00 76.00 209 CYS A CA 1
ATOM 1691 C C . CYS A 1 209 ? -17.059 1.342 13.601 1.00 76.00 209 CYS A C 1
ATOM 1693 O O . CYS A 1 209 ? -15.869 1.141 13.355 1.00 76.00 209 CYS A O 1
ATOM 1695 N N . VAL A 1 210 ? -17.682 2.472 13.284 1.00 76.75 210 VAL A N 1
ATOM 1696 C CA . VAL A 1 210 ? -16.985 3.633 12.736 1.00 76.75 210 VAL A CA 1
ATOM 1697 C C . VAL A 1 210 ? -16.984 4.710 13.814 1.00 76.75 210 VAL A C 1
ATOM 1699 O O . VAL A 1 210 ? -18.050 5.142 14.248 1.00 76.75 210 VAL A O 1
ATOM 1702 N N . ASN A 1 211 ? -15.816 5.169 14.273 1.00 74.00 211 ASN A N 1
ATOM 1703 C CA . ASN A 1 211 ? -15.730 6.215 15.307 1.00 74.00 211 ASN A CA 1
ATOM 1704 C C . ASN A 1 211 ? -16.495 5.864 16.614 1.00 74.00 211 ASN A C 1
ATOM 1706 O O . ASN A 1 211 ? -17.373 6.608 17.050 1.00 74.00 211 ASN A O 1
ATOM 1710 N N . CYS A 1 212 ? -16.204 4.719 17.241 1.00 82.50 212 CYS A N 1
ATOM 1711 C CA . CYS A 1 212 ? -16.808 4.310 18.519 1.00 82.50 212 CYS A CA 1
ATOM 1712 C C . CYS A 1 212 ? -15.757 3.984 19.589 1.00 82.50 212 CYS A C 1
ATOM 1714 O O . CYS A 1 212 ? -14.673 3.496 19.267 1.00 82.50 212 CYS A O 1
ATOM 1716 N N . SER A 1 213 ? -16.063 4.254 20.867 1.00 86.88 213 SER A N 1
ATOM 1717 C CA . SER A 1 213 ? -15.043 4.231 21.929 1.00 86.88 213 SER A CA 1
ATOM 1718 C C . SER A 1 213 ? -15.499 3.738 23.309 1.00 86.88 213 SER A C 1
ATOM 1720 O O . SER A 1 213 ? -16.635 3.983 23.724 1.00 86.88 213 SER A O 1
ATOM 1722 N N . SER A 1 214 ? -14.582 3.129 24.069 1.00 88.62 214 SER A N 1
ATOM 1723 C CA . SER A 1 214 ? -14.734 2.801 25.506 1.00 88.62 214 SER A CA 1
ATOM 1724 C C . SER A 1 214 ? -15.984 1.968 25.815 1.00 88.62 214 SER A C 1
ATOM 1726 O O . SER A 1 214 ? -16.692 2.179 26.810 1.00 88.62 214 SER A O 1
ATOM 1728 N N . SER A 1 215 ? -16.285 1.051 24.900 1.00 90.69 215 SER A N 1
ATOM 1729 C CA . SER A 1 215 ? -17.584 0.407 24.743 1.00 90.69 215 SER A CA 1
ATOM 1730 C C . SER A 1 215 ? -17.419 -1.093 24.559 1.00 90.69 215 SER A C 1
ATOM 1732 O O . SER A 1 215 ? -16.430 -1.562 24.005 1.00 90.69 215 SER A O 1
ATOM 1734 N N . TRP A 1 216 ? -18.378 -1.842 25.087 1.00 92.00 216 TRP A N 1
ATOM 1735 C CA . TRP A 1 216 ? -18.256 -3.283 25.267 1.00 92.00 216 TRP A CA 1
ATOM 1736 C C . TRP A 1 216 ? -19.385 -3.960 24.512 1.00 92.00 216 TRP A C 1
ATOM 1738 O O . TRP A 1 216 ? -20.559 -3.792 24.854 1.00 92.00 216 TRP A O 1
ATOM 1748 N N . PHE A 1 217 ? -19.013 -4.731 23.497 1.00 92.25 217 PHE A N 1
ATOM 1749 C CA . PHE A 1 217 ? -19.927 -5.392 22.578 1.00 92.25 217 PHE A CA 1
ATOM 1750 C C . PHE A 1 217 ? -20.821 -4.377 21.839 1.00 92.25 217 PHE A C 1
ATOM 1752 O O . PHE A 1 217 ? -22.002 -4.197 22.153 1.00 92.25 217 PHE A O 1
ATOM 1759 N N . LEU A 1 218 ? -20.222 -3.699 20.853 1.00 91.94 218 LEU A N 1
ATOM 1760 C CA . LEU A 1 218 ? -20.896 -2.865 19.853 1.00 91.94 218 LEU A CA 1
ATOM 1761 C C . LEU A 1 218 ? -20.933 -3.519 18.468 1.00 91.94 218 LEU A C 1
ATOM 1763 O O . LEU A 1 218 ? -20.001 -4.225 18.084 1.00 91.94 218 LEU A O 1
ATOM 1767 N N . ARG A 1 219 ? -21.982 -3.207 17.697 1.00 89.50 219 ARG A N 1
ATOM 1768 C CA . ARG A 1 219 ? -22.205 -3.716 16.336 1.00 89.50 219 ARG A CA 1
ATOM 1769 C C . ARG A 1 219 ? -22.879 -2.669 15.446 1.00 89.50 219 ARG A C 1
ATOM 1771 O O . ARG A 1 219 ? -23.938 -2.173 15.825 1.00 89.50 219 ARG A O 1
ATOM 1778 N N . ASP A 1 220 ? -22.320 -2.368 14.267 1.00 86.56 220 ASP A N 1
ATOM 1779 C CA . ASP A 1 220 ? -22.781 -1.263 13.392 1.00 86.56 220 ASP A CA 1
ATOM 1780 C C . ASP A 1 220 ? -23.117 -0.021 14.220 1.00 86.56 220 ASP A C 1
ATOM 1782 O O . ASP A 1 220 ? -24.238 0.483 14.228 1.00 86.56 220 ASP A O 1
ATOM 1786 N N . CYS A 1 221 ? -22.162 0.428 15.018 1.00 89.19 221 CYS A N 1
ATOM 1787 C CA . CYS A 1 221 ? -22.289 1.683 15.731 1.00 89.19 221 CYS A CA 1
ATOM 1788 C C . CYS A 1 221 ? -21.480 2.733 14.975 1.00 89.19 221 CYS A C 1
ATOM 1790 O O . CYS A 1 221 ? -20.355 2.475 14.547 1.00 89.19 221 CYS A O 1
ATOM 1792 N N . ILE A 1 222 ? -22.044 3.930 14.818 1.00 89.06 222 ILE A N 1
ATOM 1793 C CA . ILE A 1 222 ? -21.300 5.080 14.300 1.00 89.06 222 ILE A CA 1
ATOM 1794 C C . ILE A 1 222 ? -21.355 6.185 15.350 1.00 89.06 222 ILE A C 1
ATOM 1796 O O . ILE A 1 222 ? -22.437 6.502 15.842 1.00 89.06 222 ILE A O 1
ATOM 1800 N N . GLY A 1 223 ? -20.206 6.727 15.755 1.00 86.62 223 GLY A N 1
ATOM 1801 C CA . GLY A 1 223 ? -20.142 7.815 16.743 1.00 86.62 223 GLY A CA 1
ATOM 1802 C C . GLY A 1 223 ? -20.470 7.424 18.194 1.00 86.62 223 GLY A C 1
ATOM 1803 O O . GLY A 1 223 ? -20.707 8.308 19.018 1.00 86.62 223 GLY A O 1
ATOM 1804 N N . CYS A 1 224 ? -20.543 6.131 18.529 1.00 94.62 224 CYS A N 1
ATOM 1805 C CA . CYS A 1 224 ? -21.093 5.670 19.810 1.00 94.62 224 CYS A CA 1
ATOM 1806 C C . CYS A 1 224 ? -20.037 5.445 20.898 1.00 94.62 224 CYS A C 1
ATOM 1808 O O . CYS A 1 224 ? -18.968 4.889 20.654 1.00 94.62 224 CYS A O 1
ATOM 1810 N N . LYS A 1 225 ? -20.344 5.866 22.125 1.00 95.00 225 LYS A N 1
ATOM 1811 C CA . LYS A 1 225 ? -19.369 5.950 23.225 1.00 95.00 225 LYS A CA 1
ATOM 1812 C C . LYS A 1 225 ? -19.978 5.473 24.527 1.00 95.00 225 LYS A C 1
ATOM 1814 O O . LYS A 1 225 ? -21.163 5.680 24.729 1.00 95.00 225 LYS A O 1
ATOM 1819 N N . ASN A 1 226 ? -19.199 4.898 25.443 1.00 95.50 226 ASN A N 1
ATOM 1820 C CA . ASN A 1 226 ? -19.750 4.393 26.709 1.00 95.50 226 ASN A CA 1
ATOM 1821 C C . ASN A 1 226 ? -21.056 3.601 26.483 1.00 95.50 226 ASN A C 1
ATOM 1823 O O . ASN A 1 226 ? -22.075 3.859 27.121 1.00 95.50 226 ASN A O 1
ATOM 1827 N N . CYS A 1 227 ? -21.042 2.708 25.500 1.00 97.00 227 CYS A N 1
ATOM 1828 C CA . CYS A 1 227 ? -22.182 1.900 25.116 1.00 97.00 227 CYS A CA 1
ATOM 1829 C C . CYS A 1 227 ? -21.862 0.435 25.424 1.00 97.00 227 CYS A C 1
ATOM 1831 O O . CYS A 1 227 ? -20.743 -0.037 25.219 1.00 97.00 227 CYS A O 1
ATOM 1833 N N . ILE A 1 228 ? -22.842 -0.283 25.956 1.00 96.56 228 ILE A N 1
ATOM 1834 C CA . ILE A 1 228 ? -22.714 -1.692 26.324 1.00 96.56 228 ILE A CA 1
ATOM 1835 C C . ILE A 1 228 ? -23.845 -2.440 25.629 1.00 96.56 228 ILE A C 1
ATOM 1837 O O . ILE A 1 228 ? -25.002 -2.038 25.750 1.00 96.56 228 ILE A O 1
ATOM 1841 N N . LEU A 1 229 ? -23.539 -3.515 24.898 1.00 95.62 229 LEU A N 1
ATOM 1842 C CA . LEU A 1 229 ? -24.553 -4.319 24.199 1.00 95.62 229 LEU A CA 1
ATOM 1843 C C . LEU A 1 229 ? -25.400 -3.483 23.219 1.00 95.62 229 LEU A C 1
ATOM 1845 O O . LEU A 1 229 ? -26.627 -3.574 23.226 1.00 95.62 229 LEU A O 1
ATOM 1849 N N . CYS A 1 230 ? -24.777 -2.597 22.443 1.00 96.44 230 CYS A N 1
ATOM 1850 C CA . CYS A 1 230 ? -25.509 -1.662 21.585 1.00 96.44 230 CYS A CA 1
ATOM 1851 C C . CYS A 1 230 ? -25.291 -1.953 20.102 1.00 96.44 230 CYS A C 1
ATOM 1853 O O . CYS A 1 230 ? -24.184 -2.257 19.658 1.00 96.44 230 CYS A O 1
ATOM 1855 N N . THR A 1 231 ? -26.369 -1.829 19.336 1.00 93.81 231 THR A N 1
ATOM 1856 C CA . THR A 1 231 ? -26.428 -2.198 17.923 1.00 93.81 231 THR A CA 1
ATOM 1857 C C . THR A 1 231 ? -27.049 -1.063 17.128 1.00 93.81 231 THR A C 1
ATOM 1859 O O . THR A 1 231 ? -28.109 -0.566 17.508 1.00 93.81 231 THR A O 1
ATOM 1862 N N . GLY A 1 232 ? -26.448 -0.660 16.012 1.00 91.69 232 GLY A N 1
ATOM 1863 C CA . GLY A 1 232 ? -27.128 0.231 15.071 1.00 91.69 232 GLY A CA 1
ATOM 1864 C C . GLY A 1 232 ? -27.245 1.686 15.493 1.00 91.69 232 GLY A C 1
ATOM 1865 O O . GLY A 1 232 ? -27.851 2.496 14.789 1.00 91.69 232 GLY A O 1
ATOM 1866 N N . LEU A 1 233 ? -26.687 2.038 16.649 1.00 94.00 233 LEU A N 1
ATOM 1867 C CA . LEU A 1 233 ? -26.771 3.390 17.162 1.00 94.00 233 LEU A CA 1
ATOM 1868 C C . LEU A 1 233 ? -25.953 4.344 16.282 1.00 94.00 233 LEU A C 1
ATOM 1870 O O . LEU A 1 233 ? -24.947 3.983 15.659 1.00 94.00 233 LEU A O 1
ATOM 1874 N N . ARG A 1 234 ? -26.435 5.582 16.212 1.00 94.31 234 ARG A N 1
ATOM 1875 C CA . ARG A 1 234 ? -25.788 6.712 15.549 1.00 94.31 234 ARG A CA 1
ATOM 1876 C C . ARG A 1 234 ? -25.695 7.833 16.574 1.00 94.31 234 ARG A C 1
ATOM 1878 O O . ARG A 1 234 ? -26.729 8.278 17.082 1.00 94.31 234 ARG A O 1
ATOM 1885 N N . ASP A 1 235 ? -24.466 8.194 16.924 1.00 92.81 235 ASP A N 1
ATOM 1886 C CA . ASP A 1 235 ? -24.120 9.304 17.813 1.00 92.81 235 ASP A CA 1
ATOM 1887 C C . ASP A 1 235 ? -24.860 9.232 19.166 1.00 92.81 235 ASP A C 1
ATOM 1889 O O . ASP A 1 235 ? -25.645 10.112 19.541 1.00 92.81 235 ASP A O 1
ATOM 1893 N N . LYS A 1 236 ? -24.649 8.117 19.885 1.00 96.94 236 LYS A N 1
ATOM 1894 C CA . LYS A 1 236 ? -25.211 7.852 21.222 1.00 96.94 236 LYS A CA 1
ATOM 1895 C C . LYS A 1 236 ? -24.137 7.583 22.265 1.00 96.94 236 LYS A C 1
ATOM 1897 O O . LYS A 1 236 ? -23.120 6.955 21.978 1.00 96.94 236 LYS A O 1
ATOM 1902 N N . GLU A 1 237 ? -24.409 8.022 23.490 1.00 97.50 237 GLU A N 1
ATOM 1903 C CA . GLU A 1 237 ? -23.564 7.769 24.655 1.00 97.50 237 GLU A CA 1
ATOM 1904 C C . GLU A 1 237 ? -24.384 7.155 25.799 1.00 97.50 237 GLU A C 1
ATOM 1906 O O . GLU A 1 237 ? -25.598 7.335 25.837 1.00 97.50 237 GLU A O 1
ATOM 1911 N N . TYR A 1 238 ? -23.753 6.434 26.731 1.00 97.88 238 TYR A N 1
ATOM 1912 C CA . TYR A 1 238 ? -24.392 5.888 27.943 1.00 97.88 238 TYR A CA 1
ATOM 1913 C C . TYR A 1 238 ? -25.594 4.975 27.653 1.00 97.88 238 TYR A C 1
ATOM 1915 O O . TYR A 1 238 ? -26.574 4.949 28.402 1.00 97.88 238 TYR A O 1
ATOM 1923 N N . CYS A 1 239 ? -25.537 4.227 26.549 1.00 97.62 239 CYS A N 1
ATOM 1924 C CA . CYS A 1 239 ? -26.584 3.277 26.195 1.00 97.62 239 CYS A CA 1
ATOM 1925 C C . CYS A 1 239 ? -26.253 1.867 26.695 1.00 97.62 239 CYS A C 1
ATOM 1927 O O . CYS A 1 239 ? -25.112 1.410 26.613 1.00 97.62 239 CYS A O 1
ATOM 1929 N N . ILE A 1 240 ? -27.271 1.162 27.187 1.00 97.00 240 ILE A N 1
ATOM 1930 C CA . ILE A 1 240 ? -27.196 -0.270 27.493 1.00 97.00 240 ILE A CA 1
ATOM 1931 C C . ILE A 1 240 ? -28.381 -0.939 26.801 1.00 97.00 240 ILE A C 1
ATOM 1933 O O . ILE A 1 240 ? -29.519 -0.535 27.022 1.00 97.00 240 ILE A O 1
ATOM 1937 N N . GLU A 1 241 ? -28.131 -1.922 25.935 1.00 95.19 241 GLU A N 1
ATOM 1938 C CA . GLU A 1 241 ? -29.172 -2.553 25.100 1.00 95.19 241 GLU A CA 1
ATOM 1939 C C . GLU A 1 241 ? -29.997 -1.552 24.262 1.00 95.19 241 GLU A C 1
ATOM 1941 O O . GLU A 1 241 ? -31.226 -1.622 24.210 1.00 95.19 241 GLU A O 1
ATOM 1946 N N . ASN A 1 242 ? -29.328 -0.573 23.642 1.00 96.06 242 ASN A N 1
ATOM 1947 C CA . ASN A 1 242 ? -29.929 0.571 22.935 1.00 96.06 242 ASN A CA 1
ATOM 1948 C C . ASN A 1 242 ? -30.833 1.492 23.783 1.00 96.06 242 ASN A C 1
ATOM 1950 O O . ASN A 1 242 ? -31.379 2.463 23.256 1.00 96.06 242 ASN A O 1
ATOM 1954 N N . GLN A 1 243 ? -30.976 1.249 25.087 1.00 96.81 243 GLN A N 1
ATOM 1955 C CA . GLN A 1 243 ? -31.689 2.144 25.994 1.00 96.81 243 GLN A CA 1
ATOM 1956 C C . GLN A 1 243 ? -30.737 3.234 26.486 1.00 96.81 243 GLN A C 1
ATOM 1958 O O . GLN A 1 243 ? -29.685 2.933 27.047 1.00 96.81 243 GLN A O 1
ATOM 1963 N N . GLN A 1 244 ? -31.120 4.495 26.288 1.00 97.06 244 GLN A N 1
ATOM 1964 C CA . GLN A 1 244 ? -30.407 5.662 26.804 1.00 97.06 244 GLN A CA 1
ATOM 1965 C C . GLN A 1 244 ? -30.568 5.742 28.327 1.00 97.06 244 GLN A C 1
ATOM 1967 O O . GLN A 1 244 ? -31.686 5.899 28.816 1.00 97.06 244 GLN A O 1
ATOM 1972 N N . TYR A 1 245 ? -29.461 5.690 29.067 1.00 97.38 245 TYR A N 1
ATOM 1973 C CA . TYR A 1 245 ? -29.442 5.932 30.511 1.00 97.38 245 TYR A CA 1
ATOM 1974 C C . TYR A 1 245 ? -28.939 7.344 30.834 1.00 97.38 245 TYR A C 1
ATOM 1976 O O . TYR A 1 245 ? -28.358 8.020 29.978 1.00 97.38 245 TYR A O 1
ATOM 1984 N N . SER A 1 246 ? -29.144 7.784 32.082 1.00 97.50 246 SER A N 1
ATOM 1985 C CA . SER A 1 246 ? -28.302 8.839 32.653 1.00 97.50 246 SER A CA 1
ATOM 1986 C C . SER A 1 246 ? -26.862 8.328 32.781 1.00 97.50 246 SER A C 1
ATOM 1988 O O . SER A 1 246 ? -26.610 7.117 32.778 1.00 97.50 246 SER A O 1
ATOM 1990 N N . LYS A 1 247 ? -25.898 9.240 32.911 1.00 95.75 247 LYS A N 1
ATOM 1991 C CA . LYS A 1 247 ? -24.493 8.863 33.096 1.00 95.75 247 LYS A CA 1
ATOM 1992 C C . LYS A 1 247 ? -24.296 8.113 34.415 1.00 95.75 247 LYS A C 1
ATOM 1994 O O . LYS A 1 247 ? -23.528 7.157 34.484 1.00 95.75 247 LYS A O 1
ATOM 1999 N N . GLU A 1 248 ? -25.026 8.528 35.438 1.00 96.69 248 GLU A N 1
ATOM 2000 C CA . GLU A 1 248 ? -24.998 8.001 36.795 1.00 96.69 248 GLU A CA 1
ATOM 2001 C C . GLU A 1 248 ? -25.552 6.567 36.827 1.00 96.69 248 GLU A C 1
ATOM 2003 O O . GLU A 1 248 ? -24.874 5.658 37.313 1.00 96.69 248 GLU A O 1
ATOM 2008 N N . ASP A 1 249 ? -26.718 6.336 36.211 1.00 96.12 249 ASP A N 1
ATOM 2009 C CA . ASP A 1 249 ? -27.333 5.006 36.091 1.00 96.12 249 ASP A CA 1
ATOM 2010 C C . ASP A 1 249 ? -26.490 4.067 35.220 1.00 96.12 249 ASP A C 1
ATOM 2012 O O . ASP A 1 249 ? -26.320 2.893 35.555 1.00 96.12 249 ASP A O 1
ATOM 2016 N N . TYR A 1 250 ? -25.935 4.572 34.111 1.00 97.38 250 TYR A N 1
ATOM 2017 C CA . TYR A 1 250 ? -25.028 3.804 33.259 1.00 97.38 250 TYR A CA 1
ATOM 2018 C C . TYR A 1 250 ? -23.792 3.344 34.037 1.00 97.38 250 TYR A C 1
ATOM 2020 O O . TYR A 1 250 ? -23.424 2.173 33.960 1.00 97.38 250 TYR A O 1
ATOM 2028 N N . MET A 1 251 ? -23.155 4.233 34.807 1.00 95.38 251 MET A N 1
ATOM 2029 C CA . MET A 1 251 ? -21.955 3.886 35.574 1.00 95.38 251 MET A CA 1
ATOM 2030 C C . MET A 1 251 ? -22.264 2.928 36.731 1.00 95.38 251 MET A C 1
ATOM 2032 O O . MET A 1 251 ? -21.459 2.034 36.996 1.00 95.38 251 MET A O 1
ATOM 2036 N N . ALA A 1 252 ? -23.433 3.049 37.372 1.00 95.19 252 ALA A N 1
ATOM 2037 C CA . ALA A 1 252 ? -23.907 2.068 38.348 1.00 95.19 252 ALA A CA 1
ATOM 2038 C C . ALA A 1 252 ? -24.066 0.677 37.706 1.00 95.19 252 ALA A C 1
ATOM 2040 O O . ALA A 1 252 ? -23.418 -0.278 38.135 1.00 95.19 252 ALA A O 1
ATOM 2041 N N . LYS A 1 253 ? -24.815 0.582 36.599 1.00 92.62 253 LYS A N 1
ATOM 2042 C CA . LYS A 1 253 ? -25.035 -0.670 35.852 1.00 92.62 253 LYS A CA 1
ATOM 2043 C C . LYS A 1 253 ? -23.733 -1.267 35.309 1.00 92.62 253 LYS A C 1
ATOM 2045 O O . LYS A 1 253 ? -23.501 -2.463 35.452 1.00 92.62 253 LYS A O 1
ATOM 2050 N N . LYS A 1 254 ? -22.835 -0.447 34.747 1.00 92.75 254 LYS A N 1
ATOM 2051 C CA . LYS A 1 254 ? -21.504 -0.874 34.275 1.00 92.75 254 LYS A CA 1
ATOM 2052 C C . LYS A 1 254 ? -20.658 -1.468 35.407 1.00 92.75 254 LYS A C 1
ATOM 2054 O O . LYS A 1 254 ? -19.916 -2.418 35.171 1.00 92.75 254 LYS A O 1
ATOM 2059 N N . LYS A 1 255 ? -20.777 -0.936 36.629 1.00 92.19 255 LYS A N 1
ATOM 2060 C CA . LYS A 1 255 ? -20.089 -1.453 37.820 1.00 92.19 255 LYS A CA 1
ATOM 2061 C C . LYS A 1 255 ? -20.698 -2.769 38.318 1.00 92.19 255 LYS A C 1
ATOM 2063 O O . LYS A 1 255 ? -19.949 -3.672 38.670 1.00 92.19 255 LYS A O 1
ATOM 2068 N N . GLU A 1 256 ? -22.024 -2.889 38.317 1.00 91.00 256 GLU A N 1
ATOM 2069 C CA . GLU A 1 256 ? -22.746 -4.127 38.667 1.00 91.00 256 GLU A CA 1
ATOM 2070 C C . GLU A 1 256 ? -22.453 -5.284 37.702 1.00 91.00 256 GLU A C 1
ATOM 2072 O O . GLU A 1 256 ? -22.537 -6.447 38.088 1.00 91.00 256 GLU A O 1
ATOM 2077 N N . MET A 1 257 ? -22.100 -4.983 36.449 1.00 85.81 257 MET A N 1
ATOM 2078 C CA . MET A 1 257 ? -21.853 -6.005 35.434 1.00 85.81 257 MET A CA 1
ATOM 2079 C C . MET A 1 257 ? -20.579 -6.827 35.651 1.00 85.81 257 MET A C 1
ATOM 2081 O O . MET A 1 257 ? -20.540 -7.924 35.115 1.00 85.81 257 MET A O 1
ATOM 2085 N N . ASP A 1 258 ? -19.576 -6.348 36.396 1.00 84.81 258 ASP A N 1
ATOM 2086 C CA . ASP A 1 258 ? -18.254 -6.992 36.550 1.00 84.81 258 ASP A CA 1
ATOM 2087 C C . ASP A 1 258 ? -17.578 -7.348 35.209 1.00 84.81 258 ASP A C 1
ATOM 2089 O O . ASP A 1 258 ? -17.394 -8.514 34.862 1.00 84.81 258 ASP A O 1
ATOM 2093 N N . LEU A 1 259 ? -17.212 -6.326 34.431 1.00 86.00 259 LEU A N 1
ATOM 2094 C CA . LEU A 1 259 ? -16.579 -6.478 33.110 1.00 86.00 259 LEU A CA 1
ATOM 2095 C C . LEU A 1 259 ? -15.197 -7.164 33.131 1.00 86.00 259 LEU A C 1
ATOM 2097 O O . LEU A 1 259 ? -14.702 -7.542 32.072 1.00 86.00 259 LEU A O 1
ATOM 2101 N N . GLY A 1 260 ? -14.570 -7.308 34.304 1.00 83.81 260 GLY A N 1
ATOM 2102 C CA . GLY A 1 260 ? -13.282 -7.992 34.458 1.00 83.81 260 GLY A CA 1
ATOM 2103 C C . GLY A 1 260 ? -13.410 -9.513 34.566 1.00 83.81 260 GLY A C 1
ATOM 2104 O O . GLY A 1 260 ? -12.460 -10.230 34.253 1.00 83.81 260 GLY A O 1
ATOM 2105 N N . SER A 1 261 ? -14.575 -10.024 34.976 1.00 88.31 261 SER A N 1
ATOM 2106 C CA . SER A 1 261 ? -14.828 -11.463 35.016 1.00 88.31 261 SER A CA 1
ATOM 2107 C C . SER A 1 261 ? -15.006 -12.049 33.616 1.00 88.31 261 SER A C 1
ATOM 2109 O O . SER A 1 261 ? -15.810 -11.579 32.806 1.00 88.31 261 SER A O 1
ATOM 2111 N N . TYR A 1 262 ? -14.318 -13.162 33.358 1.00 84.25 262 TYR A N 1
ATOM 2112 C CA . TYR A 1 262 ? -14.502 -13.950 32.140 1.00 84.25 262 TYR A CA 1
ATOM 2113 C C . TYR A 1 262 ? -15.945 -14.473 32.002 1.00 84.25 262 TYR A C 1
ATOM 2115 O O . TYR A 1 262 ? -16.469 -14.543 30.893 1.00 84.25 262 TYR A O 1
ATOM 2123 N N . GLU A 1 263 ? -16.634 -14.764 33.112 1.00 87.69 263 GLU A N 1
ATOM 2124 C CA . GLU A 1 263 ? -18.051 -15.158 33.097 1.00 87.69 263 GLU A CA 1
ATOM 2125 C C . GLU A 1 263 ? -18.937 -14.027 32.550 1.00 87.69 263 GLU A C 1
ATOM 2127 O O . GLU A 1 263 ? -19.803 -14.254 31.701 1.00 87.69 263 GLU A O 1
ATOM 2132 N N . THR A 1 264 ? -18.677 -12.786 32.969 1.00 90.56 264 THR A N 1
ATOM 2133 C CA . THR A 1 264 ? -19.340 -11.599 32.418 1.00 90.56 264 THR A CA 1
ATOM 2134 C C . THR A 1 264 ? -18.993 -11.388 30.957 1.00 90.56 264 THR A C 1
ATOM 2136 O O . THR A 1 264 ? -19.894 -11.104 30.168 1.00 90.56 264 THR A O 1
ATOM 2139 N N . TYR A 1 265 ? -17.718 -11.521 30.587 1.00 90.62 265 TYR A N 1
ATOM 2140 C CA . TYR A 1 265 ? -17.281 -11.371 29.203 1.00 90.62 265 TYR A CA 1
ATOM 2141 C C . TYR A 1 265 ? -18.103 -12.292 28.282 1.00 90.62 265 TYR A C 1
ATOM 2143 O O . TYR A 1 265 ? -18.694 -11.829 27.305 1.00 90.62 265 TYR A O 1
ATOM 2151 N N . GLN A 1 266 ? -18.259 -13.569 28.660 1.00 79.19 266 GLN A N 1
ATOM 2152 C CA . GLN A 1 266 ? -19.124 -14.510 27.941 1.00 79.19 266 GLN A CA 1
ATOM 2153 C C . GLN A 1 266 ? -20.608 -14.108 27.985 1.00 79.19 266 GLN A C 1
ATOM 2155 O O . GLN A 1 266 ? -21.275 -14.108 26.949 1.00 79.19 266 GLN A O 1
ATOM 2160 N N . ARG A 1 267 ? -21.135 -13.711 29.154 1.00 93.75 267 ARG A N 1
ATOM 2161 C CA . ARG A 1 267 ? -22.536 -13.273 29.323 1.00 93.75 267 ARG A CA 1
ATOM 2162 C C . ARG A 1 267 ? -22.893 -12.084 28.428 1.00 93.75 267 ARG A C 1
ATOM 2164 O O . ARG A 1 267 ? -23.998 -12.038 27.891 1.00 93.75 267 ARG A O 1
ATOM 2171 N N . LEU A 1 268 ? -21.977 -11.133 28.251 1.00 92.25 268 LEU A N 1
ATOM 2172 C CA . LEU A 1 268 ? -22.194 -9.940 27.435 1.00 92.25 268 LEU A CA 1
ATOM 2173 C C . LEU A 1 268 ? -21.993 -10.216 25.937 1.00 92.25 268 LEU A C 1
ATOM 2175 O O . LEU A 1 268 ? -22.850 -9.825 25.144 1.00 92.25 268 LEU A O 1
ATOM 2179 N N . LYS A 1 269 ? -20.974 -10.995 25.548 1.00 90.50 269 LYS A N 1
ATOM 2180 C CA . LYS A 1 269 ? -20.809 -11.476 24.161 1.00 90.50 269 LYS A CA 1
ATOM 2181 C C . LYS A 1 269 ? -22.040 -12.273 23.695 1.00 90.50 269 LYS A C 1
ATOM 2183 O O . LYS A 1 269 ? -22.536 -12.076 22.588 1.00 90.50 269 LYS A O 1
ATOM 2188 N N . ALA A 1 270 ? -22.623 -13.087 24.581 1.00 83.31 270 ALA A N 1
ATOM 2189 C CA . ALA A 1 270 ? -23.892 -13.780 24.344 1.00 83.31 270 ALA A CA 1
ATOM 2190 C C . ALA A 1 270 ? -25.122 -12.847 24.302 1.00 83.31 270 ALA A C 1
ATOM 2192 O O . ALA A 1 270 ? -26.130 -13.177 23.670 1.00 83.31 270 ALA A O 1
ATOM 2193 N N . ARG A 1 271 ? -25.076 -11.683 24.962 1.00 94.62 271 ARG A N 1
ATOM 2194 C CA . ARG A 1 271 ? -26.209 -10.753 25.045 1.00 94.62 271 ARG A CA 1
ATOM 2195 C C . ARG A 1 271 ? -26.272 -9.769 23.875 1.00 94.62 271 ARG A C 1
ATOM 2197 O O . ARG A 1 271 ? -27.385 -9.538 23.408 1.00 94.62 271 ARG A O 1
ATOM 2204 N N . LEU A 1 272 ? -25.146 -9.280 23.341 1.00 92.81 272 LEU A N 1
ATOM 2205 C CA . LEU A 1 272 ? -25.135 -8.454 22.117 1.00 92.81 272 LEU A CA 1
ATOM 2206 C C . LEU A 1 272 ? -25.852 -9.198 20.983 1.00 92.81 272 LEU A C 1
ATOM 2208 O O . LEU A 1 272 ? -26.786 -8.676 20.381 1.00 92.81 272 LEU A O 1
ATOM 2212 N N . LYS A 1 273 ? -25.521 -10.480 20.812 1.00 83.00 273 LYS A N 1
ATOM 2213 C CA . LYS A 1 273 ? -26.123 -11.378 19.820 1.00 83.00 273 LYS A CA 1
ATOM 2214 C C . LYS A 1 273 ? -27.654 -11.507 19.898 1.00 83.00 273 LYS A C 1
ATOM 2216 O O . LYS A 1 273 ? -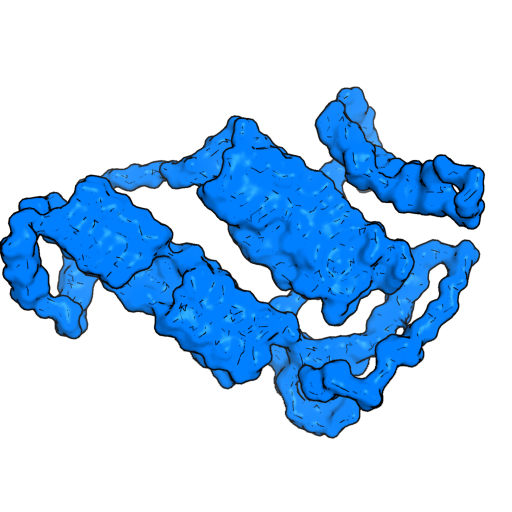28.296 -11.847 18.912 1.00 83.00 273 LYS A O 1
ATOM 2221 N N . ASN A 1 274 ? -28.271 -11.215 21.047 1.00 88.50 274 ASN A N 1
ATOM 2222 C CA . ASN A 1 274 ? -29.733 -11.206 21.222 1.00 88.50 274 ASN A CA 1
ATOM 2223 C C . ASN A 1 274 ? -30.402 -9.865 20.835 1.00 88.50 274 ASN A C 1
ATOM 2225 O O . ASN A 1 274 ? -31.632 -9.742 20.875 1.00 88.50 274 ASN A O 1
ATOM 2229 N N . LEU A 1 275 ? -29.604 -8.850 20.505 1.00 89.81 275 LEU A N 1
ATOM 2230 C CA . LEU A 1 275 ? -30.018 -7.480 20.183 1.00 89.81 275 LEU A CA 1
ATOM 2231 C C . LEU A 1 275 ? -29.750 -7.165 18.708 1.00 89.81 275 LEU A C 1
ATOM 2233 O O . LEU A 1 275 ? -30.578 -6.524 18.066 1.00 89.81 275 LEU A O 1
ATOM 2237 N N . GLU A 1 276 ? -28.686 -7.741 18.145 1.00 89.56 276 GLU A N 1
ATOM 2238 C CA . GLU A 1 276 ? -28.398 -7.760 16.703 1.00 89.56 276 GLU A CA 1
ATOM 2239 C C . GLU A 1 276 ? -29.571 -8.295 15.869 1.00 89.56 276 GLU A C 1
ATOM 2241 O O . GLU A 1 276 ? -29.870 -7.758 14.805 1.00 89.56 276 GLU A O 1
ATOM 2246 N N . LEU A 1 277 ? -30.321 -9.264 16.412 1.00 81.25 277 LEU A N 1
ATOM 2247 C CA . LEU A 1 277 ? -31.562 -9.821 15.848 1.00 81.25 277 LEU A CA 1
ATOM 2248 C C . LEU A 1 277 ? -32.724 -8.807 15.696 1.00 81.25 277 LEU A C 1
ATOM 2250 O O . LEU A 1 277 ? -33.849 -9.213 15.403 1.00 81.25 277 LEU A O 1
ATOM 2254 N N . LYS A 1 278 ? -32.500 -7.513 15.960 1.00 88.38 278 LYS A N 1
ATOM 2255 C CA . LYS A 1 278 ? -33.527 -6.455 16.004 1.00 88.38 278 LYS A CA 1
ATOM 2256 C C . LYS A 1 278 ? -33.121 -5.167 15.266 1.00 88.38 278 LYS A C 1
ATOM 2258 O O . LYS A 1 278 ? -33.806 -4.159 15.422 1.00 88.38 278 LYS A O 1
ATOM 2263 N N . HIS A 1 279 ? -32.024 -5.175 14.501 1.00 85.56 279 HIS A N 1
ATOM 2264 C CA . HIS A 1 279 ? -31.460 -3.988 13.831 1.00 85.56 279 HIS A CA 1
ATOM 2265 C C . HIS A 1 279 ? -31.452 -4.096 12.287 1.00 85.56 279 HIS A C 1
ATOM 2267 O O . HIS A 1 279 ? -31.721 -5.153 11.723 1.00 85.56 279 HIS A O 1
ATOM 2273 N N . THR A 1 280 ? -31.186 -2.989 11.583 1.00 83.50 280 THR A N 1
ATOM 2274 C CA . THR A 1 280 ? -31.159 -2.863 10.114 1.00 83.50 280 THR A CA 1
ATOM 2275 C C . THR A 1 280 ? -29.969 -2.009 9.651 1.00 83.50 280 THR A C 1
ATOM 2277 O O . THR A 1 280 ? -29.837 -0.848 10.030 1.00 83.50 280 THR A O 1
ATOM 2280 N N . PHE A 1 281 ? -29.107 -2.598 8.823 1.00 81.12 281 PHE A N 1
ATOM 2281 C CA . PHE A 1 281 ? -27.753 -2.125 8.503 1.00 81.12 281 PHE A CA 1
ATOM 2282 C C . PHE A 1 281 ? -27.691 -1.345 7.168 1.00 81.12 281 PHE A C 1
ATOM 2284 O O . PHE A 1 281 ? -28.666 -1.310 6.418 1.00 81.12 281 PHE A O 1
ATOM 2291 N N . LYS A 1 282 ? -26.547 -0.711 6.859 1.00 67.44 282 LYS A N 1
ATOM 2292 C CA . LYS A 1 282 ? -26.306 -0.014 5.576 1.00 67.44 282 LYS A CA 1
ATOM 2293 C C . LYS A 1 282 ? -25.796 -0.958 4.479 1.00 67.44 282 LYS A C 1
ATOM 2295 O O . LYS A 1 282 ? -24.977 -1.826 4.741 1.00 67.44 282 LYS A O 1
ATOM 2300 N N . GLU A 1 283 ? -26.201 -0.684 3.241 1.00 52.25 283 GLU A N 1
ATOM 2301 C CA . GLU A 1 283 ? -25.745 -1.352 2.005 1.00 52.25 283 GLU A CA 1
ATOM 2302 C C . GLU A 1 283 ? -24.369 -0.861 1.505 1.00 52.25 283 GLU A C 1
ATOM 2304 O O . GLU A 1 283 ? -23.723 -1.515 0.694 1.00 52.25 283 GLU A O 1
ATOM 2309 N N . TYR A 1 284 ? -23.946 0.329 1.944 1.00 59.62 284 TYR A N 1
ATOM 2310 C CA . TYR A 1 284 ? -23.071 1.195 1.156 1.00 59.62 284 TYR A CA 1
ATOM 2311 C C . TYR A 1 284 ? -22.228 2.113 2.054 1.00 59.62 284 TYR A C 1
ATOM 2313 O O . TYR A 1 284 ? -22.762 3.029 2.690 1.00 59.62 284 TYR A O 1
ATOM 2321 N N . GLN A 1 285 ? -20.909 1.905 2.097 1.00 61.22 285 GLN A N 1
ATOM 2322 C CA . GLN A 1 285 ? -19.939 2.815 2.738 1.00 61.22 285 GLN A CA 1
ATOM 2323 C C . GLN A 1 285 ? -19.397 3.844 1.716 1.00 61.22 285 GLN A C 1
ATOM 2325 O O . GLN A 1 285 ? -18.198 4.084 1.646 1.00 61.22 285 GLN A O 1
ATOM 2330 N N . GLY A 1 286 ? -20.295 4.354 0.860 1.00 58.78 286 GLY A N 1
ATOM 2331 C CA . GLY A 1 286 ? -20.019 4.816 -0.508 1.00 58.78 286 GLY A CA 1
ATOM 2332 C C . GLY A 1 286 ? -18.752 5.647 -0.729 1.00 58.78 286 GLY A C 1
ATOM 2333 O O . GLY A 1 286 ? -18.656 6.750 -0.194 1.00 58.78 286 GLY A O 1
ATOM 2334 N N . HIS A 1 287 ? -17.782 5.194 -1.532 1.00 65.75 287 HIS A N 1
ATOM 2335 C CA . HIS A 1 287 ? -17.794 4.064 -2.493 1.00 65.75 287 HIS A CA 1
ATOM 2336 C C . HIS A 1 287 ? -18.891 4.115 -3.571 1.00 65.75 287 HIS A C 1
ATOM 2338 O O . HIS A 1 287 ? -19.628 5.089 -3.597 1.00 6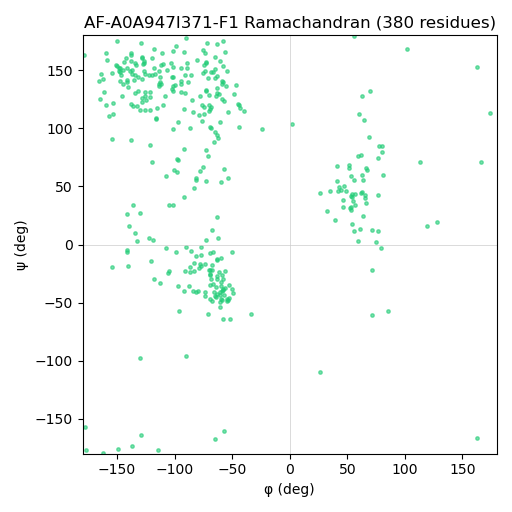5.75 287 HIS A O 1
ATOM 2344 N N . ASN A 1 288 ? -18.962 3.127 -4.478 1.00 58.12 288 ASN A N 1
ATOM 2345 C CA . ASN A 1 288 ? -19.771 2.989 -5.721 1.00 58.12 288 ASN A CA 1
ATOM 2346 C C . ASN A 1 288 ? -20.087 4.281 -6.495 1.00 58.12 288 ASN A C 1
ATOM 2348 O O . ASN A 1 288 ? -21.107 4.355 -7.189 1.00 58.12 288 ASN A O 1
ATOM 2352 N N . LEU A 1 289 ? -19.231 5.297 -6.421 1.00 77.56 289 LEU A N 1
ATOM 2353 C CA . LEU A 1 289 ? -19.349 6.450 -7.300 1.00 77.56 289 LEU A CA 1
ATOM 2354 C C . LEU A 1 289 ? -18.915 6.041 -8.720 1.00 77.56 289 LEU A C 1
ATOM 2356 O O . LEU A 1 289 ? -18.168 5.074 -8.908 1.00 77.56 289 LEU A O 1
ATOM 2360 N N . GLN A 1 290 ? -19.400 6.774 -9.727 1.00 85.00 290 GLN A N 1
ATOM 2361 C CA . GLN A 1 290 ? -18.987 6.596 -11.121 1.00 85.00 290 GLN A CA 1
ATOM 2362 C C . GLN A 1 290 ? -18.711 7.953 -11.784 1.00 85.00 290 GLN A C 1
ATOM 2364 O O . GLN A 1 290 ? -19.575 8.830 -11.740 1.00 85.00 290 GLN A O 1
ATOM 2369 N N . ASN A 1 291 ? -17.562 8.099 -12.455 1.00 81.75 291 ASN A N 1
ATOM 2370 C CA . ASN A 1 291 ? -16.977 9.367 -12.932 1.00 81.75 291 ASN A CA 1
ATOM 2371 C C . ASN A 1 291 ? -16.570 10.260 -11.747 1.00 81.75 291 ASN A C 1
ATOM 2373 O O . ASN A 1 291 ? -17.201 11.283 -11.474 1.00 81.75 291 ASN A O 1
ATOM 2377 N N . CYS A 1 292 ? -15.586 9.802 -10.973 1.00 69.06 292 CYS A N 1
ATOM 2378 C CA . CYS A 1 292 ? -15.411 10.220 -9.581 1.00 69.06 292 CYS A CA 1
ATOM 2379 C C . CYS A 1 292 ? -14.018 9.921 -9.013 1.00 69.06 292 CYS A C 1
ATOM 2381 O O . CYS A 1 292 ? -13.490 8.834 -9.222 1.00 69.06 292 CYS A O 1
ATOM 2383 N N . SER A 1 293 ? -13.506 10.827 -8.186 1.00 80.75 293 SER A N 1
ATOM 2384 C CA . SER A 1 293 ? -12.177 10.770 -7.567 1.00 80.75 293 SER A CA 1
ATOM 2385 C C . SER A 1 293 ? -12.234 10.913 -6.041 1.00 80.75 293 SER A C 1
ATOM 2387 O O . SER A 1 293 ? -13.225 11.419 -5.501 1.00 80.75 293 SER A O 1
ATOM 2389 N N . GLY A 1 294 ? -11.211 10.447 -5.306 1.00 71.62 294 GLY A N 1
ATOM 2390 C CA . GLY A 1 294 ? -11.199 10.573 -3.838 1.00 71.62 294 GLY A CA 1
ATOM 2391 C C . GLY A 1 294 ? -10.234 9.677 -3.051 1.00 71.62 294 GLY A C 1
ATOM 2392 O O . GLY A 1 294 ? -9.309 9.078 -3.598 1.00 71.62 294 GLY A O 1
ATOM 2393 N N . ASN A 1 295 ? -10.459 9.612 -1.728 1.00 73.75 295 ASN A N 1
ATOM 2394 C CA . ASN A 1 295 ? -9.612 8.884 -0.774 1.00 73.75 295 ASN A CA 1
ATOM 2395 C C . ASN A 1 295 ? -10.422 8.069 0.230 1.00 73.75 295 ASN A C 1
ATOM 2397 O O . ASN A 1 295 ? -11.476 8.531 0.671 1.00 73.75 295 ASN A O 1
ATOM 2401 N N . HIS A 1 296 ? -9.938 6.870 0.576 1.00 68.88 296 HIS A N 1
ATOM 2402 C CA . HIS A 1 296 ? -10.777 5.812 1.161 1.00 68.88 296 HIS A CA 1
ATOM 2403 C C . HIS A 1 296 ? -12.094 5.650 0.391 1.00 68.88 296 HIS A C 1
ATOM 2405 O O . HIS A 1 296 ? -13.135 5.299 0.950 1.00 68.88 296 HIS A O 1
ATOM 2411 N N . LEU A 1 297 ? -12.021 5.896 -0.923 1.00 69.31 297 LEU A N 1
ATOM 2412 C CA . LEU A 1 297 ? -12.907 5.238 -1.849 1.00 69.31 297 LEU A CA 1
ATOM 2413 C C . LEU A 1 297 ? -12.523 3.772 -1.759 1.00 69.31 297 LEU A C 1
ATOM 2415 O O . LEU A 1 297 ? -11.551 3.311 -2.355 1.00 69.31 297 LEU A O 1
ATOM 2419 N N . TYR A 1 298 ? -13.303 3.072 -0.949 1.00 59.97 298 TYR A N 1
ATOM 2420 C CA . TYR A 1 298 ? -13.705 1.750 -1.347 1.00 59.97 298 TYR A CA 1
ATOM 2421 C C . TYR A 1 298 ? -14.361 1.870 -2.759 1.00 59.97 298 TYR A C 1
ATOM 2423 O O . TYR A 1 298 ? -14.930 2.916 -3.077 1.00 59.97 298 TYR A O 1
ATOM 2431 N N . ASN A 1 299 ? -14.270 0.861 -3.619 1.00 61.22 299 ASN A N 1
ATOM 2432 C CA . ASN A 1 299 ? -15.154 0.547 -4.754 1.00 61.22 299 ASN A CA 1
ATOM 2433 C C . ASN A 1 299 ? -15.663 1.728 -5.640 1.00 61.22 299 ASN A C 1
ATOM 2435 O O . ASN A 1 299 ? -16.859 1.991 -5.628 1.00 61.22 299 ASN A O 1
ATOM 2439 N N . CYS A 1 300 ? -14.839 2.440 -6.430 1.00 78.62 300 CYS A N 1
ATOM 2440 C CA . CYS A 1 300 ? -15.290 3.516 -7.363 1.00 78.62 300 CYS A CA 1
ATOM 2441 C C . CYS A 1 300 ? -14.796 3.345 -8.818 1.00 78.62 300 CYS A C 1
ATOM 2443 O O . CYS A 1 300 ? -13.782 2.695 -9.042 1.00 78.62 300 CYS A O 1
ATOM 2445 N N . LYS A 1 301 ? -15.499 3.903 -9.825 1.00 85.06 301 LYS A N 1
ATOM 2446 C CA . LYS A 1 301 ? -15.230 3.650 -11.267 1.00 85.06 301 LYS A CA 1
ATOM 2447 C C . LYS A 1 301 ? -15.286 4.899 -12.164 1.00 85.06 301 LYS A C 1
ATOM 2449 O O . LYS A 1 301 ? -15.936 5.880 -11.825 1.00 85.06 301 LYS A O 1
ATOM 2454 N N . ASN A 1 302 ? -14.642 4.875 -13.340 1.00 75.38 302 ASN A N 1
ATOM 2455 C CA . ASN A 1 302 ? -14.218 6.094 -14.055 1.00 75.38 302 ASN A CA 1
ATOM 2456 C C . ASN A 1 302 ? -13.526 7.021 -13.052 1.00 75.38 302 ASN A C 1
ATOM 2458 O O . ASN A 1 302 ? -13.892 8.180 -12.863 1.00 75.38 302 ASN A O 1
ATOM 2462 N N . THR A 1 303 ? -12.579 6.420 -12.344 1.00 61.16 303 THR A N 1
ATOM 2463 C CA . THR A 1 303 ? -11.851 6.980 -11.221 1.00 61.16 303 THR A CA 1
ATOM 2464 C C . THR A 1 303 ? -10.444 7.279 -11.654 1.00 61.16 303 THR A C 1
ATOM 2466 O O . THR A 1 303 ? -9.450 6.848 -11.084 1.00 61.16 303 THR A O 1
ATOM 2469 N N . PHE A 1 304 ? -10.377 8.131 -12.669 1.00 52.53 304 PHE A N 1
ATOM 2470 C CA . PHE A 1 304 ? -9.269 9.056 -12.715 1.00 52.53 304 PHE A CA 1
ATOM 2471 C C . PHE A 1 304 ? -9.088 9.697 -11.323 1.00 52.53 304 PHE A C 1
ATOM 2473 O O . PHE A 1 304 ? -10.089 10.035 -10.701 1.00 52.53 304 PHE A O 1
ATOM 2480 N N . GLU A 1 305 ? -7.847 9.834 -10.839 1.00 70.25 305 GLU A N 1
ATOM 2481 C CA . GLU A 1 305 ? -7.498 10.484 -9.553 1.00 70.25 305 GLU A CA 1
ATOM 2482 C C . GLU A 1 305 ? -7.949 9.722 -8.268 1.00 70.25 305 GLU A C 1
ATOM 2484 O O . GLU A 1 305 ? -9.036 9.961 -7.743 1.00 70.25 305 GLU A O 1
ATOM 2489 N N . SER A 1 306 ? -7.102 8.851 -7.680 1.00 83.38 306 SER A N 1
ATOM 2490 C CA . SER A 1 306 ? -7.456 8.145 -6.415 1.00 83.38 306 SER A CA 1
ATOM 2491 C C . SER A 1 306 ? -6.306 7.664 -5.503 1.00 83.38 306 SER A C 1
ATOM 2493 O O . SER A 1 306 ? -5.235 7.277 -5.978 1.00 83.38 306 SER A O 1
ATOM 2495 N N . TYR A 1 307 ? -6.545 7.671 -4.176 1.00 77.56 307 TYR A N 1
ATOM 2496 C CA . TYR A 1 307 ? -5.530 7.540 -3.102 1.00 77.56 307 TYR A CA 1
ATOM 2497 C C . TYR A 1 307 ? -6.048 6.846 -1.831 1.00 77.56 307 TYR A C 1
ATOM 2499 O O . TYR A 1 307 ? -7.214 6.985 -1.488 1.00 77.56 307 TYR A O 1
ATOM 2507 N N . ASP A 1 308 ? -5.195 6.135 -1.094 1.00 68.31 308 ASP A N 1
ATOM 2508 C CA . ASP A 1 308 ? -5.552 5.247 0.035 1.00 68.31 308 ASP A CA 1
ATOM 2509 C C . ASP A 1 308 ? -6.901 4.534 -0.182 1.00 68.31 308 ASP A C 1
ATOM 2511 O O . ASP A 1 308 ? -7.805 4.549 0.656 1.00 68.31 308 ASP A O 1
ATOM 2515 N N . CYS A 1 309 ? -7.031 4.006 -1.400 1.00 64.44 309 CYS A N 1
ATOM 2516 C CA . CYS A 1 309 ? -8.230 3.457 -2.011 1.00 64.44 309 CYS A CA 1
ATOM 2517 C C . CYS A 1 309 ? -8.200 1.939 -1.954 1.00 64.44 309 CYS A C 1
ATOM 2519 O O . CYS A 1 309 ? -7.149 1.340 -2.148 1.00 64.44 309 CYS A O 1
ATOM 2521 N N . GLU A 1 310 ? -9.373 1.353 -1.762 1.00 64.69 310 GLU A N 1
ATOM 2522 C CA . GLU A 1 310 ? -9.625 -0.081 -1.825 1.00 64.69 310 GLU A CA 1
ATOM 2523 C C . GLU A 1 310 ? -10.590 -0.277 -3.004 1.00 64.69 310 GLU A C 1
ATOM 2525 O O . GLU A 1 310 ? -11.724 0.151 -2.949 1.00 64.69 310 GLU A O 1
ATOM 2530 N N . ASP A 1 311 ? -10.162 -0.837 -4.126 1.00 65.81 311 ASP A N 1
ATOM 2531 C CA . ASP A 1 311 ? -10.940 -0.953 -5.370 1.00 65.81 311 ASP A CA 1
ATOM 2532 C C . ASP A 1 311 ? -11.365 0.389 -6.022 1.00 65.81 311 ASP A C 1
ATOM 2534 O O . ASP A 1 311 ? -12.533 0.756 -6.014 1.00 65.81 311 ASP A O 1
ATOM 2538 N N . THR A 1 312 ? -10.467 1.110 -6.703 1.00 76.94 312 THR A N 1
ATOM 2539 C CA . THR A 1 312 ? -10.887 2.115 -7.714 1.00 76.94 312 THR A CA 1
ATOM 2540 C C . THR A 1 312 ? -10.559 1.724 -9.162 1.00 76.94 312 THR A C 1
ATOM 2542 O O . THR A 1 312 ? -9.738 0.845 -9.394 1.00 76.94 312 THR A O 1
ATOM 2545 N N . GLU A 1 313 ? -11.274 2.247 -10.160 1.00 82.50 313 GLU A N 1
ATOM 2546 C CA . GLU A 1 313 ? -11.334 1.631 -11.496 1.00 82.50 313 GLU A CA 1
ATOM 2547 C C . GLU A 1 313 ? -11.486 2.638 -12.638 1.00 82.50 313 GLU A C 1
ATOM 2549 O O . GLU A 1 313 ? -12.151 3.660 -12.495 1.00 82.50 313 GLU A O 1
ATOM 2554 N N . ASP A 1 314 ? -10.927 2.314 -13.807 1.00 70.44 314 ASP A N 1
ATOM 2555 C CA . ASP A 1 314 ? -10.801 3.240 -14.943 1.00 70.44 314 ASP A CA 1
ATOM 2556 C C . ASP A 1 314 ? -10.099 4.522 -14.524 1.00 70.44 314 ASP A C 1
ATOM 2558 O O . ASP A 1 314 ? -10.445 5.634 -14.941 1.00 70.44 314 ASP A O 1
ATOM 2562 N N . CYS A 1 315 ? -9.070 4.339 -13.695 1.00 49.88 315 CYS A N 1
ATOM 2563 C CA . CYS A 1 315 ? -8.113 5.384 -13.513 1.00 49.88 315 CYS A CA 1
ATOM 2564 C C . CYS A 1 315 ? -7.390 5.660 -14.841 1.00 49.88 315 CYS A C 1
ATOM 2566 O O . CYS A 1 315 ? -7.089 4.850 -15.723 1.00 49.88 315 CYS A O 1
ATOM 2568 N N . LYS A 1 316 ? -7.111 6.930 -14.962 1.00 46.25 316 LYS A N 1
ATOM 2569 C CA . LYS A 1 316 ? -5.808 7.450 -15.302 1.00 46.25 316 LYS A CA 1
ATOM 2570 C C . LYS A 1 316 ? -5.388 8.167 -14.011 1.00 46.25 316 LYS A C 1
ATOM 2572 O O . LYS A 1 316 ? -6.256 8.672 -13.308 1.00 46.25 316 LYS A O 1
ATOM 2577 N N . TYR A 1 317 ? -4.130 8.165 -13.604 1.00 64.12 317 TYR A N 1
ATOM 2578 C CA . TYR A 1 317 ? -3.707 8.859 -12.381 1.00 64.12 317 TYR A CA 1
ATOM 2579 C C . TYR A 1 317 ? -4.313 8.310 -11.051 1.00 64.12 317 TYR A C 1
ATOM 2581 O O . TYR A 1 317 ? -4.901 9.069 -10.290 1.00 64.12 317 TYR A O 1
ATOM 2589 N N . CYS A 1 318 ? -4.191 7.022 -10.698 1.00 75.50 318 CYS A N 1
ATOM 2590 C CA . CYS A 1 318 ? -4.467 6.559 -9.321 1.00 75.50 318 CYS A CA 1
ATOM 2591 C C . CYS A 1 318 ? -3.304 5.757 -8.707 1.00 75.50 318 CYS A C 1
ATOM 2593 O O . CYS A 1 318 ? -2.439 5.217 -9.397 1.00 75.50 318 CYS A O 1
ATOM 2595 N N . TYR A 1 319 ? -3.194 5.861 -7.384 1.00 74.31 319 TYR A N 1
ATOM 2596 C CA . TYR A 1 319 ? -1.916 5.921 -6.673 1.00 74.31 319 TYR A CA 1
ATOM 2597 C C . TYR A 1 319 ? -1.927 4.910 -5.528 1.00 74.31 319 TYR A C 1
ATOM 2599 O O . TYR A 1 319 ? -1.740 3.717 -5.756 1.00 74.31 319 TYR A O 1
ATOM 2607 N N . GLN A 1 320 ? -2.228 5.354 -4.303 1.00 57.09 320 GLN A N 1
ATOM 2608 C CA . GLN A 1 320 ? -2.239 4.514 -3.110 1.00 57.09 320 GLN A CA 1
ATOM 2609 C C . GLN A 1 320 ? -3.486 3.649 -3.011 1.00 57.09 320 GLN A C 1
ATOM 2611 O O . GLN A 1 320 ? -4.258 3.715 -2.076 1.00 57.09 320 GLN A O 1
ATOM 2616 N N . MET A 1 321 ? -3.637 2.765 -3.974 1.00 65.25 321 MET A N 1
ATOM 2617 C CA . MET A 1 321 ? -4.400 1.540 -3.864 1.00 65.25 321 MET A CA 1
ATOM 2618 C C . MET A 1 321 ? -3.922 0.627 -2.703 1.00 65.25 321 MET A C 1
ATOM 2620 O O . MET A 1 321 ? -3.351 -0.438 -2.931 1.00 65.25 321 MET A O 1
ATOM 2624 N N . VAL A 1 322 ? -4.041 1.023 -1.432 1.00 54.06 322 VAL A N 1
ATOM 2625 C CA . VAL A 1 322 ? -3.869 0.038 -0.349 1.00 54.06 322 VAL A CA 1
ATOM 2626 C C . VAL A 1 322 ? -4.876 -1.078 -0.599 1.00 54.06 322 VAL A C 1
ATOM 2628 O O . VAL A 1 322 ? -6.064 -0.819 -0.737 1.00 54.06 322 VAL A O 1
ATOM 2631 N N . LEU A 1 323 ? -4.404 -2.319 -0.701 1.00 60.31 323 LEU A N 1
ATOM 2632 C CA . LEU A 1 323 ? -5.185 -3.457 -1.195 1.00 60.31 323 LEU A CA 1
ATOM 2633 C C . LEU A 1 323 ? -5.474 -3.419 -2.716 1.00 60.31 323 LEU A C 1
ATOM 2635 O O . LEU A 1 323 ? -5.090 -4.367 -3.395 1.00 60.31 323 LEU A O 1
ATOM 2639 N N . SER A 1 324 ? -6.167 -2.405 -3.267 1.00 59.94 324 SER A N 1
ATOM 2640 C CA . SER A 1 324 ? -6.711 -2.502 -4.643 1.00 59.94 324 SER A CA 1
ATOM 2641 C C . SER A 1 324 ? -7.140 -1.178 -5.304 1.00 59.94 324 SER A C 1
ATOM 2643 O O . SER A 1 324 ? -7.572 -0.242 -4.645 1.00 59.94 324 SER A O 1
ATOM 2645 N N . SER A 1 325 ? -6.980 -1.082 -6.626 1.00 73.38 325 SER A N 1
ATOM 2646 C CA . SER A 1 325 ? -7.562 -0.201 -7.663 1.00 73.38 325 SER A CA 1
ATOM 2647 C C . SER A 1 325 ? -6.992 -0.695 -9.014 1.00 73.38 325 SER A C 1
ATOM 2649 O O . SER A 1 325 ? -6.332 -1.737 -9.019 1.00 73.38 325 SER A O 1
ATOM 2651 N N . LYS A 1 326 ? -7.272 -0.064 -10.167 1.00 68.00 326 LYS A N 1
ATOM 2652 C CA . LYS A 1 326 ? -6.864 -0.583 -11.494 1.00 68.00 326 LYS A CA 1
ATOM 2653 C C . LYS A 1 326 ? -7.242 0.301 -12.684 1.00 68.00 326 LYS A C 1
ATOM 2655 O O . LYS A 1 326 ? -8.204 1.066 -12.622 1.00 68.00 326 LYS A O 1
ATOM 2660 N N . ASN A 1 327 ? -6.578 0.011 -13.810 1.00 61.81 327 ASN A N 1
ATOM 2661 C CA . ASN A 1 327 ? -6.550 0.800 -15.042 1.00 61.81 327 ASN A CA 1
ATOM 2662 C C . ASN A 1 327 ? -5.981 2.167 -14.692 1.00 61.81 327 ASN A C 1
ATOM 2664 O O . ASN A 1 327 ? -6.564 2.874 -13.897 1.00 61.81 327 ASN A O 1
ATOM 2668 N N . ILE A 1 328 ? -4.800 2.505 -15.181 1.00 58.47 328 ILE A N 1
ATOM 2669 C CA . ILE A 1 328 ? -4.132 3.773 -14.895 1.00 58.47 328 ILE A CA 1
ATOM 2670 C C . ILE A 1 328 ? -3.283 4.086 -16.124 1.00 58.47 328 ILE A C 1
ATOM 2672 O O . ILE A 1 328 ? -3.177 3.274 -17.049 1.00 58.47 328 ILE A O 1
ATOM 2676 N N . ARG A 1 329 ? -2.638 5.252 -16.149 1.00 81.19 329 ARG A N 1
ATOM 2677 C CA . ARG A 1 329 ? -1.644 5.613 -17.166 1.00 81.19 329 ARG A CA 1
ATOM 2678 C C . ARG A 1 329 ? -0.261 5.879 -16.534 1.00 81.19 329 ARG A C 1
ATOM 2680 O O . ARG A 1 329 ? 0.660 6.261 -17.243 1.00 81.19 329 ARG A O 1
ATOM 2687 N N . ASP A 1 330 ? -0.156 5.672 -15.210 1.00 61.34 330 ASP A N 1
ATOM 2688 C CA . ASP A 1 330 ? 0.815 6.272 -14.270 1.00 61.34 330 ASP A CA 1
ATOM 2689 C C . ASP A 1 330 ? 0.464 5.869 -12.799 1.00 61.34 330 ASP A C 1
ATOM 2691 O O . ASP A 1 330 ? -0.583 6.267 -12.295 1.00 61.34 330 ASP A O 1
ATOM 2695 N N . THR A 1 331 ? 1.271 5.064 -12.080 1.00 75.31 331 THR A N 1
ATOM 2696 C CA . THR A 1 331 ? 0.895 4.437 -10.782 1.00 75.31 331 THR A CA 1
ATOM 2697 C C . THR A 1 331 ? 2.150 4.053 -9.923 1.00 75.31 331 THR A C 1
ATOM 2699 O O . THR A 1 331 ? 2.859 3.146 -10.294 1.00 75.31 331 THR A O 1
ATOM 2702 N N . TYR A 1 332 ? 2.466 4.708 -8.778 1.00 69.44 332 TYR A N 1
ATOM 2703 C CA . TYR A 1 332 ? 3.640 4.529 -7.824 1.00 69.44 332 TYR A CA 1
ATOM 2704 C C . TYR A 1 332 ? 4.066 3.211 -7.025 1.00 69.44 332 TYR A C 1
ATOM 2706 O O . TYR A 1 332 ? 5.197 2.826 -7.283 1.00 69.44 332 TYR A O 1
ATOM 2714 N N . GLN A 1 333 ? 3.363 2.549 -6.058 1.00 55.84 333 GLN A N 1
ATOM 2715 C CA . GLN A 1 333 ? 3.812 1.353 -5.227 1.00 55.84 333 GLN A CA 1
ATOM 2716 C C . GLN A 1 333 ? 2.813 0.119 -5.175 1.00 55.84 333 GLN A C 1
ATOM 2718 O O . GLN A 1 333 ? 1.756 0.273 -5.716 1.00 55.84 333 GLN A O 1
ATOM 2723 N N . TYR A 1 334 ? 2.987 -1.105 -4.627 1.00 56.47 334 TYR A N 1
ATOM 2724 C CA . TYR A 1 334 ? 1.827 -2.058 -4.396 1.00 56.47 334 TYR A CA 1
ATOM 2725 C C . TYR A 1 334 ? 1.811 -2.831 -3.057 1.00 56.47 334 TYR A C 1
ATOM 2727 O O . TYR A 1 334 ? 2.767 -2.800 -2.276 1.00 56.47 334 TYR A O 1
ATOM 2735 N N . GLY A 1 335 ? 0.627 -3.382 -2.738 1.00 58.75 335 GLY A N 1
ATOM 2736 C C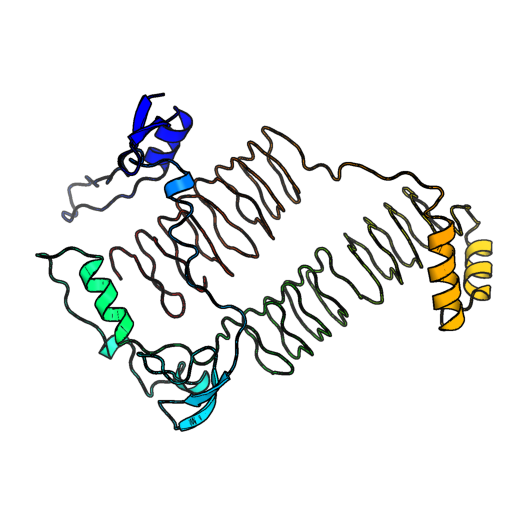A . GLY A 1 335 ? 0.172 -3.984 -1.477 1.00 58.75 335 GLY A CA 1
ATOM 2737 C C . GLY A 1 335 ? -0.339 -2.861 -0.590 1.00 58.75 335 GLY A C 1
ATOM 2738 O O . GLY A 1 335 ? -1.526 -2.694 -0.305 1.00 58.75 335 GLY A O 1
ATOM 2739 N N . THR A 1 336 ? 0.580 -1.936 -0.373 1.00 53.31 336 THR A N 1
ATOM 2740 C CA . THR A 1 336 ? 0.280 -0.512 -0.461 1.00 53.31 336 THR A CA 1
ATOM 2741 C C . THR A 1 336 ? 0.380 -0.094 -1.941 1.00 53.31 336 THR A C 1
ATOM 2743 O O . THR A 1 336 ? 1.520 -0.074 -2.361 1.00 53.31 336 THR A O 1
ATOM 2746 N N . ASN A 1 337 ? -0.676 0.324 -2.694 1.00 58.81 337 ASN A N 1
ATOM 2747 C CA . ASN A 1 337 ? -0.627 1.084 -4.008 1.00 58.81 337 ASN A CA 1
ATOM 2748 C C . ASN A 1 337 ? -0.893 0.127 -5.318 1.00 58.81 337 ASN A C 1
ATOM 2750 O O . ASN A 1 337 ? -1.050 -1.068 -5.119 1.00 58.81 337 ASN A O 1
ATOM 2754 N N . LEU A 1 338 ? -1.136 0.605 -6.584 1.00 70.19 338 LEU A N 1
ATOM 2755 C CA . LEU A 1 338 ? -0.970 0.143 -8.059 1.00 70.19 338 LEU A CA 1
ATOM 2756 C C . LEU A 1 338 ? -1.566 -1.040 -8.908 1.00 70.19 338 LEU A C 1
ATOM 2758 O O . LEU A 1 338 ? -1.248 -2.201 -8.674 1.00 70.19 338 LEU A O 1
ATOM 2762 N N . GLN A 1 339 ? -2.161 -0.749 -10.099 1.00 62.44 339 GLN A N 1
ATOM 2763 C CA . GLN A 1 339 ? -2.424 -1.710 -11.220 1.00 62.44 339 GLN A CA 1
ATOM 2764 C C . GLN A 1 339 ? -2.781 -1.089 -12.615 1.00 62.44 339 GLN A C 1
ATOM 2766 O O . GLN A 1 339 ? -3.836 -0.485 -12.728 1.00 62.44 339 GLN A O 1
ATOM 2771 N N . GLU A 1 340 ? -2.062 -1.418 -13.715 1.00 61.09 340 GLU A N 1
ATOM 2772 C CA . GLU A 1 340 ? -2.176 -0.839 -15.104 1.00 61.09 340 GLU A CA 1
ATOM 2773 C C . GLU A 1 340 ? -1.677 0.594 -15.194 1.00 61.09 340 GLU A C 1
ATOM 2775 O O . GLU A 1 340 ? -2.052 1.346 -14.342 1.00 61.09 340 GLU A O 1
ATOM 2780 N N . SER A 1 341 ? -0.838 1.022 -16.146 1.00 62.56 341 SER A N 1
ATOM 2781 C CA . SER A 1 341 ? -0.217 2.370 -16.081 1.00 62.56 341 SER A CA 1
ATOM 2782 C C . SER A 1 341 ? 0.675 2.654 -17.307 1.00 62.56 341 SER A C 1
ATOM 2784 O O . SER A 1 341 ? 0.521 2.006 -18.354 1.00 62.56 341 SER A O 1
ATOM 2786 N N . LEU A 1 342 ? 1.629 3.576 -17.147 1.00 72.88 342 LEU A N 1
ATOM 2787 C CA . LEU A 1 342 ? 2.960 3.528 -17.744 1.00 72.88 342 LEU A CA 1
ATOM 2788 C C . LEU A 1 342 ? 4.110 4.025 -16.819 1.00 72.88 342 LEU A C 1
ATOM 2790 O O . LEU A 1 342 ? 5.107 4.471 -17.353 1.00 72.88 342 LEU A O 1
ATOM 2794 N N . GLU A 1 343 ? 4.019 3.977 -15.484 1.00 61.47 343 GLU A N 1
ATOM 2795 C CA . GLU A 1 343 ? 5.054 4.414 -14.503 1.00 61.47 343 GLU A CA 1
ATOM 2796 C C . GLU A 1 343 ? 4.852 3.813 -13.083 1.00 61.47 343 GLU A C 1
ATOM 2798 O O . GLU A 1 343 ? 3.718 3.903 -12.640 1.00 61.47 343 GLU A O 1
ATOM 2803 N N . CYS A 1 344 ? 5.863 3.221 -12.388 1.00 71.88 344 CYS A N 1
ATOM 2804 C CA . CYS A 1 344 ? 5.918 2.863 -10.935 1.00 71.88 344 CYS A CA 1
ATOM 2805 C C . CYS A 1 344 ? 7.331 2.872 -10.339 1.00 71.88 344 CYS A C 1
ATOM 2807 O O . CYS A 1 344 ? 8.340 2.670 -11.004 1.00 71.88 344 CYS A O 1
ATOM 2809 N N . CYS A 1 345 ? 7.393 3.086 -9.031 1.00 70.69 345 CYS A N 1
ATOM 2810 C CA . CYS A 1 345 ? 8.593 3.539 -8.339 1.00 70.69 345 CYS A CA 1
ATOM 2811 C C . CYS A 1 345 ? 8.823 2.870 -6.968 1.00 70.69 345 CYS A C 1
ATOM 2813 O O . CYS A 1 345 ? 9.958 2.836 -6.514 1.00 70.69 345 CYS A O 1
ATOM 2815 N N . ILE A 1 346 ? 7.797 2.268 -6.357 1.00 55.19 346 ILE A N 1
ATOM 2816 C CA . ILE A 1 346 ? 7.911 1.011 -5.608 1.00 55.19 346 ILE A CA 1
ATOM 2817 C C . ILE A 1 346 ? 6.799 0.072 -6.137 1.00 55.19 346 ILE A C 1
ATOM 2819 O O . ILE A 1 346 ? 6.272 0.222 -7.237 1.00 55.19 346 ILE A O 1
ATOM 2823 N N . CYS A 1 347 ? 6.509 -0.966 -5.382 1.00 55.59 347 CYS A N 1
ATOM 2824 C CA . CYS A 1 347 ? 5.860 -2.229 -5.691 1.00 55.59 347 CYS A CA 1
ATOM 2825 C C . CYS A 1 347 ? 6.243 -2.951 -4.398 1.00 55.59 347 CYS A C 1
ATOM 2827 O O . CYS A 1 347 ? 7.224 -3.680 -4.403 1.00 55.59 347 CYS A O 1
ATOM 2829 N N . GLY A 1 348 ? 5.638 -2.561 -3.256 1.00 57.72 348 GLY A N 1
ATOM 2830 C CA . GLY A 1 348 ? 6.083 -3.027 -1.931 1.00 57.72 348 GLY A CA 1
ATOM 2831 C C . GLY A 1 348 ? 6.102 -4.545 -1.961 1.00 57.72 348 GLY A C 1
ATOM 2832 O O . GLY A 1 348 ? 7.167 -5.146 -1.886 1.00 57.72 348 GLY A O 1
ATOM 2833 N N . GLU A 1 349 ? 4.975 -5.050 -2.456 1.00 53.91 349 GLU A N 1
ATOM 2834 C CA . GLU A 1 349 ? 4.966 -5.985 -3.577 1.00 53.91 349 GLU A CA 1
ATOM 2835 C C . GLU A 1 349 ? 4.361 -5.337 -4.847 1.00 53.91 349 GLU A C 1
ATOM 2837 O O . GLU A 1 349 ? 3.716 -4.308 -4.743 1.00 53.91 349 GLU A O 1
ATOM 2842 N N . ASN A 1 350 ? 4.546 -5.911 -6.042 1.00 53.50 350 ASN A N 1
ATOM 2843 C CA . ASN A 1 350 ? 3.633 -5.931 -7.215 1.00 53.50 350 ASN A CA 1
ATOM 2844 C C . ASN A 1 350 ? 3.116 -4.665 -8.028 1.00 53.50 350 ASN A C 1
ATOM 2846 O O . ASN A 1 350 ? 1.947 -4.620 -8.420 1.00 53.50 350 ASN A O 1
ATOM 2850 N N . GLY A 1 351 ? 3.946 -3.664 -8.387 1.00 76.25 351 GLY A N 1
ATOM 2851 C CA . GLY A 1 351 ? 3.597 -2.425 -9.161 1.00 76.25 351 GLY A CA 1
ATOM 2852 C C . GLY A 1 351 ? 3.700 -2.489 -10.715 1.00 76.25 351 GLY A C 1
ATOM 2853 O O . GLY A 1 351 ? 4.404 -3.352 -11.232 1.00 76.25 351 GLY A O 1
ATOM 2854 N N . TYR A 1 352 ? 2.911 -1.701 -11.505 1.00 57.41 352 TYR A N 1
ATOM 2855 C CA . TYR A 1 352 ? 2.322 -2.339 -12.718 1.00 57.41 352 TYR A CA 1
ATOM 2856 C C . TYR A 1 352 ? 1.775 -1.617 -14.015 1.00 57.41 352 TYR A C 1
ATOM 2858 O O . TYR A 1 352 ? 0.741 -0.968 -13.967 1.00 57.41 352 TYR A O 1
ATOM 2866 N N . HIS A 1 353 ? 2.333 -1.894 -15.230 1.00 41.78 353 HIS A N 1
ATOM 2867 C CA . HIS A 1 353 ? 2.089 -1.191 -16.542 1.00 41.78 353 HIS A CA 1
ATOM 2868 C C . HIS A 1 353 ? 2.875 0.054 -16.375 1.00 41.78 353 HIS A C 1
ATOM 2870 O O . HIS A 1 353 ? 2.413 1.110 -16.081 1.00 41.78 353 HIS A O 1
ATOM 2876 N N . ILE A 1 354 ? 4.142 -0.189 -16.483 1.00 55.41 354 ILE A N 1
ATOM 2877 C CA . ILE A 1 354 ? 5.238 0.612 -16.278 1.00 55.41 354 ILE A CA 1
ATOM 2878 C C . ILE A 1 354 ? 5.986 0.342 -17.581 1.00 55.41 354 ILE A C 1
ATOM 2880 O O . ILE A 1 354 ? 6.139 -0.822 -17.944 1.00 55.41 354 ILE A O 1
ATOM 2884 N N . LEU A 1 355 ? 6.169 1.359 -18.427 1.00 52.50 355 LEU A N 1
ATOM 2885 C CA . LEU A 1 355 ? 7.549 1.769 -18.625 1.00 52.50 355 LEU A CA 1
ATOM 2886 C C . LEU A 1 355 ? 7.876 2.527 -17.333 1.00 52.50 355 LEU A C 1
ATOM 2888 O O . LEU A 1 355 ? 7.013 2.882 -16.563 1.00 52.50 355 LEU A O 1
ATOM 2892 N N . PHE A 1 356 ? 9.109 2.829 -17.060 1.00 67.00 356 PHE A N 1
ATOM 2893 C CA . PHE A 1 356 ? 9.567 3.345 -15.779 1.00 67.00 356 PHE A CA 1
ATOM 2894 C C . PHE A 1 356 ? 9.194 2.585 -14.414 1.00 67.00 356 PHE A C 1
ATOM 2896 O O . PHE A 1 356 ? 8.457 3.168 -13.636 1.00 67.00 356 PHE A O 1
ATOM 2903 N N . CYS A 1 357 ? 9.714 1.340 -14.108 1.00 74.00 357 CYS A N 1
ATOM 2904 C CA . CYS A 1 357 ? 9.472 0.334 -13.008 1.00 74.00 357 CYS A CA 1
ATOM 2905 C C . CYS A 1 357 ? 10.670 -0.077 -12.073 1.00 74.00 357 CYS A C 1
ATOM 2907 O O . CYS A 1 357 ? 11.154 -1.195 -12.188 1.00 74.00 357 CYS A O 1
ATOM 2909 N N . PHE A 1 358 ? 11.178 0.775 -11.167 1.00 68.62 358 PHE A N 1
ATOM 2910 C CA . PHE A 1 358 ? 12.409 0.625 -10.312 1.00 68.62 358 PHE A CA 1
ATOM 2911 C C . PHE A 1 358 ? 12.498 -0.624 -9.363 1.00 68.62 358 PHE A C 1
ATOM 2913 O O . PHE A 1 358 ? 11.830 -1.635 -9.572 1.00 68.62 358 PHE A O 1
ATOM 2920 N N . GLY A 1 359 ? 13.347 -0.602 -8.319 1.00 67.94 359 GLY A N 1
ATOM 2921 C CA . GLY A 1 359 ? 13.283 -1.522 -7.175 1.00 67.94 359 GLY A CA 1
ATOM 2922 C C . GLY A 1 359 ? 13.484 -0.888 -5.784 1.00 67.94 359 GLY A C 1
ATOM 2923 O O . GLY A 1 359 ? 13.286 0.305 -5.627 1.00 67.94 359 GLY A O 1
ATOM 2924 N N . GLY A 1 360 ? 13.580 -1.676 -4.712 1.00 55.62 360 GLY A N 1
ATOM 2925 C CA . GLY A 1 360 ? 12.909 -1.323 -3.443 1.00 55.62 360 GLY A CA 1
ATOM 2926 C C . GLY A 1 360 ? 11.379 -1.486 -3.539 1.00 55.62 360 GLY A C 1
ATOM 2927 O O . GLY A 1 360 ? 10.720 -1.828 -2.565 1.00 55.62 360 GLY A O 1
ATOM 2928 N N . HIS A 1 361 ? 10.841 -1.456 -4.763 1.00 46.81 361 HIS A N 1
ATOM 2929 C CA . HIS A 1 361 ? 10.198 -2.667 -5.256 1.00 46.81 361 HIS A CA 1
ATOM 2930 C C . HIS A 1 361 ? 11.115 -3.850 -4.940 1.00 46.81 361 HIS A C 1
ATOM 2932 O O . HIS A 1 361 ? 12.227 -3.904 -5.474 1.00 46.81 361 HIS A O 1
ATOM 2938 N N . VAL A 1 362 ? 10.652 -4.839 -4.182 1.00 50.06 362 VAL A N 1
ATOM 2939 C CA . VAL A 1 362 ? 11.009 -6.159 -4.684 1.00 50.06 362 VAL A CA 1
ATOM 2940 C C . VAL A 1 362 ? 10.028 -6.407 -5.818 1.00 50.06 362 VAL A C 1
ATOM 2942 O O . VAL A 1 362 ? 8.807 -6.399 -5.707 1.00 50.06 362 VAL A O 1
ATOM 2945 N N . ASP A 1 363 ? 10.660 -6.407 -6.978 1.00 51.19 363 ASP A N 1
ATOM 2946 C CA . ASP A 1 363 ? 10.269 -7.125 -8.160 1.00 51.19 363 ASP A CA 1
ATOM 2947 C C . ASP A 1 363 ? 9.175 -6.541 -9.049 1.00 51.19 363 ASP A C 1
ATOM 2949 O O . ASP A 1 363 ? 8.023 -6.959 -9.132 1.00 51.19 363 ASP A O 1
ATOM 2953 N N . SER A 1 364 ? 9.673 -5.587 -9.828 1.00 66.50 364 SER A N 1
ATOM 2954 C CA . SER A 1 364 ? 9.021 -4.855 -10.892 1.00 66.50 364 SER A CA 1
ATOM 2955 C C . SER A 1 364 ? 9.870 -4.915 -12.157 1.00 66.50 364 SER A C 1
ATOM 2957 O O . SER A 1 364 ? 11.024 -5.337 -12.136 1.00 66.50 364 SER A O 1
ATOM 2959 N N . THR A 1 365 ? 9.287 -4.647 -13.317 1.00 50.12 365 THR A N 1
ATOM 2960 C CA . THR A 1 365 ? 9.971 -4.813 -14.612 1.00 50.12 365 THR A CA 1
ATOM 2961 C C . THR A 1 365 ? 9.291 -3.963 -15.674 1.00 50.12 365 THR A C 1
ATOM 2963 O O . THR A 1 365 ? 8.124 -3.598 -15.522 1.00 50.12 365 THR A O 1
ATOM 2966 N N . ASP A 1 366 ? 10.025 -3.660 -16.743 1.00 42.66 366 ASP A N 1
ATOM 2967 C CA . ASP A 1 366 ? 9.708 -2.592 -17.685 1.00 42.66 366 ASP A CA 1
ATOM 2968 C C . ASP A 1 366 ? 9.746 -1.225 -16.975 1.00 42.66 366 ASP A C 1
ATOM 2970 O O . ASP A 1 366 ? 8.759 -0.499 -16.973 1.00 42.66 366 ASP A O 1
ATOM 2974 N N . LEU A 1 367 ? 10.894 -0.811 -16.389 1.00 53.12 367 LEU A N 1
ATOM 2975 C CA . LEU A 1 367 ? 11.255 0.595 -16.626 1.00 53.12 367 LEU A CA 1
ATOM 2976 C C . LEU A 1 367 ? 11.703 0.562 -18.109 1.00 53.12 367 LEU A C 1
ATOM 2978 O O . LEU A 1 367 ? 12.574 -0.204 -18.497 1.00 53.12 367 LEU A O 1
ATOM 2982 N N . ALA A 1 368 ? 11.264 1.463 -18.968 1.00 52.97 368 ALA A N 1
ATOM 2983 C CA . ALA A 1 368 ? 12.291 2.027 -19.828 1.00 52.97 368 ALA A CA 1
ATOM 2984 C C . ALA A 1 368 ? 13.222 2.821 -18.878 1.00 52.97 368 ALA A C 1
ATOM 2986 O O . ALA A 1 368 ? 12.911 3.976 -18.652 1.00 52.97 368 ALA A O 1
ATOM 2987 N N . TYR A 1 369 ? 14.261 2.184 -18.278 1.00 61.69 369 TYR A N 1
ATOM 2988 C CA . TYR A 1 369 ? 15.258 2.661 -17.252 1.00 61.69 369 TYR A CA 1
ATOM 2989 C C . TYR A 1 369 ? 15.456 2.020 -15.785 1.00 61.69 369 TYR A C 1
ATOM 2991 O O . TYR A 1 369 ? 16.134 2.673 -14.996 1.00 61.69 369 TYR A O 1
ATOM 2999 N N . CYS A 1 370 ? 14.994 0.799 -15.353 1.00 73.81 370 CYS A N 1
ATOM 3000 C CA . CYS A 1 370 ? 15.140 0.213 -13.994 1.00 73.81 370 CYS A CA 1
ATOM 3001 C C . CYS A 1 370 ? 16.213 -0.814 -13.835 1.00 73.81 370 CYS A C 1
ATOM 3003 O O . CYS A 1 370 ? 16.266 -1.888 -14.421 1.00 73.81 370 CYS A O 1
ATOM 3005 N N . TRP A 1 371 ? 16.899 -0.513 -12.767 1.00 68.50 371 TRP A N 1
ATOM 3006 C CA . TRP A 1 371 ? 17.684 -1.412 -12.011 1.00 68.50 371 TRP A CA 1
ATOM 3007 C C . TRP A 1 371 ? 17.040 -1.559 -10.626 1.00 68.50 371 TRP A C 1
ATOM 3009 O O . TRP A 1 371 ? 16.019 -0.937 -10.319 1.00 68.50 371 TRP A O 1
ATOM 3019 N N . TYR A 1 372 ? 17.697 -2.321 -9.762 1.00 55.94 372 TYR A N 1
ATOM 3020 C CA . TYR A 1 372 ? 17.626 -2.090 -8.324 1.00 55.94 372 TYR A CA 1
ATOM 3021 C C . TYR A 1 372 ? 16.386 -2.517 -7.513 1.00 55.94 372 TYR A C 1
ATOM 3023 O O . TYR A 1 372 ? 16.073 -1.852 -6.531 1.00 55.94 372 TYR A O 1
ATOM 3031 N N . THR A 1 373 ? 15.802 -3.708 -7.729 1.00 50.47 373 THR A N 1
ATOM 3032 C CA . THR A 1 373 ? 15.472 -4.499 -6.520 1.00 50.47 373 THR A CA 1
ATOM 3033 C C . THR A 1 373 ? 16.820 -4.850 -5.883 1.00 50.47 373 THR A C 1
ATOM 3035 O O . THR A 1 373 ? 17.895 -4.454 -6.355 1.00 50.47 373 THR A O 1
ATOM 3038 N N . GLU A 1 374 ? 16.848 -5.759 -4.946 1.00 47.62 374 GLU A N 1
ATOM 3039 C CA . GLU A 1 374 ? 17.914 -6.740 -4.905 1.00 47.62 374 GLU A CA 1
ATOM 3040 C C . GLU A 1 374 ? 17.951 -7.603 -6.226 1.00 47.62 374 GLU A C 1
ATOM 3042 O O . GLU A 1 374 ? 17.969 -8.830 -6.147 1.00 47.62 374 GLU A O 1
ATOM 3047 N N . SER A 1 375 ? 18.015 -6.954 -7.429 1.00 49.91 375 SER A N 1
ATOM 3048 C CA . SER A 1 375 ? 17.865 -7.390 -8.863 1.00 49.91 375 SER A CA 1
ATOM 3049 C C . SER A 1 375 ? 16.648 -6.875 -9.709 1.00 49.91 375 SER A C 1
ATOM 3051 O O . SER A 1 375 ? 15.815 -7.678 -10.143 1.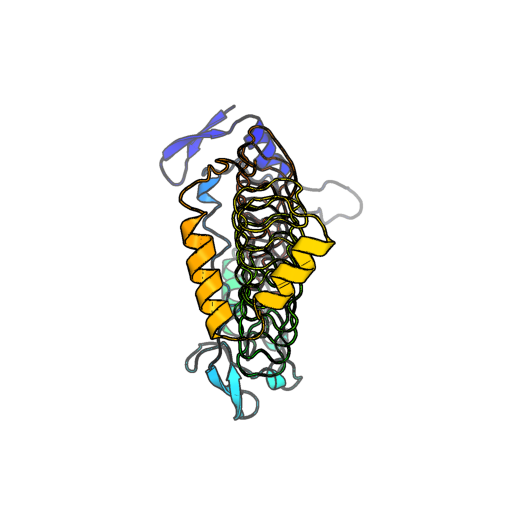00 49.91 375 SER A O 1
ATOM 3053 N N . CYS A 1 376 ? 16.573 -5.585 -10.104 1.00 62.31 376 CYS A N 1
ATOM 3054 C CA . CYS A 1 376 ? 15.681 -5.150 -11.222 1.00 62.31 376 CYS A CA 1
ATOM 3055 C C . CYS A 1 376 ? 16.373 -5.202 -12.595 1.00 62.31 376 CYS A C 1
ATOM 3057 O O . CYS A 1 376 ? 17.515 -5.647 -12.696 1.00 62.31 376 CYS A O 1
ATOM 3059 N N . LYS A 1 377 ? 15.620 -4.868 -13.647 1.00 43.66 377 LYS A N 1
ATOM 3060 C CA . LYS A 1 377 ? 15.896 -5.213 -15.044 1.00 43.66 377 LYS A CA 1
ATOM 3061 C C . LYS A 1 377 ? 15.045 -4.391 -15.995 1.00 43.66 377 LYS A C 1
ATOM 3063 O O . LYS A 1 377 ? 13.839 -4.281 -15.785 1.00 43.66 377 LYS A O 1
ATOM 3068 N N . ASP A 1 378 ? 15.641 -3.981 -17.106 1.00 48.62 378 ASP A N 1
ATOM 3069 C CA . ASP A 1 378 ? 15.032 -3.089 -18.081 1.00 48.62 378 ASP A CA 1
ATOM 3070 C C . ASP A 1 378 ? 14.774 -1.699 -17.466 1.00 48.62 378 ASP A C 1
ATOM 3072 O O . ASP A 1 378 ? 13.863 -1.535 -16.667 1.00 48.62 378 ASP A O 1
ATOM 3076 N N . CYS A 1 379 ? 15.466 -0.583 -17.739 1.00 59.22 379 CYS A N 1
ATOM 3077 C CA . CYS A 1 379 ? 16.568 -0.186 -18.603 1.00 59.22 379 CYS A CA 1
ATOM 3078 C C . CYS A 1 379 ? 17.087 -1.304 -19.478 1.00 59.22 379 CYS A C 1
ATOM 3080 O O . CYS A 1 379 ? 17.874 -2.123 -19.047 1.00 59.22 379 CYS A O 1
ATOM 3082 N N . PHE A 1 380 ? 16.770 -1.328 -20.761 1.00 55.81 380 PHE A N 1
ATOM 3083 C CA . PHE A 1 380 ? 17.034 -0.188 -21.630 1.00 55.81 380 PHE A CA 1
ATOM 3084 C C . PHE A 1 380 ? 18.216 0.692 -21.145 1.00 55.81 380 PHE A C 1
ATOM 3086 O O . PHE A 1 380 ? 18.096 1.911 -21.061 1.00 55.81 380 PHE A O 1
ATOM 3093 N N . GLY A 1 381 ? 19.326 0.055 -20.731 1.00 50.59 381 GLY A N 1
ATOM 3094 C CA . GLY A 1 381 ? 20.488 0.700 -20.090 1.00 50.59 381 GLY A CA 1
ATOM 3095 C C . GLY A 1 381 ? 20.992 0.123 -18.746 1.00 50.59 381 GLY A C 1
ATOM 3096 O O . GLY A 1 381 ? 21.645 0.873 -18.025 1.00 50.59 381 GLY A O 1
ATOM 3097 N N . CYS A 1 382 ? 20.661 -1.124 -18.379 1.00 57.22 382 CYS A N 1
ATOM 3098 C CA . CYS A 1 382 ? 21.131 -1.853 -17.193 1.00 57.22 382 CYS A CA 1
ATOM 3099 C C . CYS A 1 382 ? 20.820 -3.357 -17.336 1.00 57.22 382 CYS A C 1
ATOM 3101 O O . CYS A 1 382 ? 20.798 -4.050 -16.297 1.00 57.22 382 CYS A O 1
#

Radius of gyration: 26.77 Å; Cα contacts (8 Å, |Δi|>4): 1073; chains: 1; bounding box: 68×48×74 Å

Secondary structure (DSSP, 8-state):
-EEEE-TTT--EEEE-HHHHHHHHHT--EE--S-TTS---EE----S-SS-HHHHTTSSS----SS--EEEE-TTT--EEEESS-TT-SS-EE-HHHHTSTTS-SGGG-----TTS-HHHHHHHHTTTS-EESS--SB--SS-S--BS-TT-BS-SSEEE-TT-BS--SEE--TT-BS-TTBS--TT---STTEES-TT-EEEETEES-BS-EEEEEEES-BS-BS-EEEES-BS-BSEETTEEPPHHHHHHHHHHTTTTSHHHHHHHHHHHHHHHTT----S-SS---BS--EES-EEEES--SEES-EEEES-SSB---BSEEE--SS---SBBB--SSS-BS--SS---S-SSB-SSSSS----SS---STT----TT-

Foldseek 3Di:
DDFAQAPVPRDTDDCDPVNQVLQQVQWDWDFDPDPPDGDTDTPRPPSPSHDLVVQQPDWQPFFDAEDWDFDAAPLHRDTAIFPDDPDQLEGEGAQVGLPDPSDDLCVLDDDDDPVDDDVVVQVVSVSYGHFYRYPPLHDEEPDPDHNQHDQYEPDHDGECHDCYEVHCDYEVDNQYECDPPYDPQQQYACLPLEGNQQCEECEHVDYCEHCEYVEYYEEVEYCEYLEALYYNHYNDYLHYLNDHDDPVVSVVVVVVLPPVDPVSSVVRNVRSVVSNVPDDHDPPPDQDDECDEDECREHYEVYAHYAVYDEAYVYAHYEQNCPDYEDYQEYEEPVRTEGRHAEYDAPSPGHYNHCHWEACNPTTANPCDYADHSGYDHPVPD

Nearest PDB structures (foldseek):
  5k5i-assembly1_A  TM=1.588E-01  e=6.819E+00  Homo sapiens

Mean predicted aligned error: 7.71 Å

pLDDT: mean 75.14, std 14.8, range [41.78, 97.88]

Sequence (382 aa):
MVQTTCTQCGSSFEITEDDLTFYEQVSPVFPSTTIRTGNDKKYLIPPPKCCPDCRQQRRLAMCNEQNLYNSSCDLCKKEMISQFQPNQTFPVYCRDCWHSDKWDTLSYGRDYDFSKPFFEQFAELQKTVPAQGRDVQGTLVNCEYIHFAGYSKNCYLIMHADFCEDCMYGYGFKKNIACIDGFYNLHSELCYECIDAHKCYELVGSQECVNCSSSWFLRDCIGCKNCILCTGLRDKEYCIENQQYSKEDYMAKKKEMDLGSYETYQRLKARLKNLELKHTFKEYQGHNLQNCSGNHLYNCKNTFESYDCEDTEDCKYCYQMVLSSKNIRDTYQYGTNLQESLECCICGENGYHILFCFGGHVDSTDLAYCWYTESCKDCFGC

Solvent-accessible surface area (backbone atoms only — not comparable to full-atom values): 18920 Å² total; per-residue (Å²): 106,48,88,40,67,22,77,87,77,64,49,76,44,76,38,38,59,73,41,50,49,41,30,57,72,58,34,53,71,52,79,58,94,54,98,85,61,98,60,64,46,73,50,65,42,62,68,60,58,47,61,75,70,75,51,69,76,76,22,57,85,68,61,70,50,58,47,80,36,86,47,53,16,70,83,73,64,45,76,39,58,16,51,64,65,101,80,59,85,40,52,49,18,22,58,78,46,52,76,33,88,90,61,66,84,70,80,58,67,79,89,86,62,86,92,54,69,67,74,74,56,52,70,63,46,64,57,65,47,60,44,61,11,33,26,55,60,3,18,41,62,75,30,79,77,28,54,28,9,41,54,22,26,58,14,43,46,31,31,40,15,30,42,16,30,53,21,42,48,36,32,55,14,38,50,16,32,43,27,55,60,54,64,42,45,48,55,19,19,28,46,67,45,22,31,45,22,48,71,45,39,69,25,35,58,18,32,57,22,39,44,24,32,63,20,40,24,38,34,48,22,34,52,27,28,49,26,34,34,27,54,57,45,67,67,44,56,28,23,50,68,68,41,76,46,53,68,68,58,34,52,51,52,57,60,73,54,41,77,85,40,69,69,35,47,51,55,45,60,62,46,25,64,72,48,57,81,74,65,82,84,83,97,67,84,70,33,78,45,68,73,40,63,50,64,58,27,35,45,26,28,50,13,37,40,34,30,60,11,35,36,33,23,54,18,40,49,27,32,35,9,38,79,26,37,30,45,24,52,33,15,42,22,4,59,56,10,25,30,32,29,34,24,15,57,30,4,62,40,45,13,25,34,23,37,39,14,29,25,70,3,42,29,24,31,39,5,73,61,8,43,50,19,101,73,28,38,30,9,86,88,91